Protein AF-A0A845G007-F1 (afdb_monomer)

Nearest PDB structures (foldseek):
  7ym9-assembly2_B  TM=6.775E-01  e=9.972E-05  Cryptosporangium aurantiacum
  7yme-assembly1_A  TM=6.218E-01  e=3.821E-05  Cryptosporangium aurantiacum
  8w2d-assembly2_B  TM=5.705E-01  e=1.928E-04  Paraburkholderia acidicola
  8w2d-assembly1_A  TM=5.328E-01  e=4.204E-04  Paraburkholderia acidicola
  6ba9-assembly1_A  TM=5.096E-01  e=1.178E-01  Escherichia coli

Organism: NCBI:txid2692166

InterPro domains:
  IPR029058 Alpha/Beta hydrolase fold [G3DSA:3.40.50.1820] (181-320)
  IPR029058 Alpha/Beta hydrolase fold [SSF53474] (182-312)
  IPR053860 Protein of unknown function DUF6932 [PF22014] (7-143)

pLDDT: mean 77.07, std 15.34, range [34.16, 98.0]

Structure (mmCIF, N/CA/C/O backbone):
data_AF-A0A845G007-F1
#
_entry.id   AF-A0A845G007-F1
#
loop_
_atom_site.group_PDB
_atom_site.id
_atom_site.type_symbol
_atom_site.label_atom_id
_atom_site.label_alt_id
_atom_site.label_comp_id
_atom_site.label_asym_id
_atom_site.label_entity_id
_atom_site.label_seq_id
_atom_site.pdbx_PDB_ins_code
_atom_site.Cartn_x
_atom_site.Cartn_y
_atom_site.Cartn_z
_atom_site.occupancy
_atom_site.B_iso_or_equiv
_atom_site.auth_seq_id
_atom_site.auth_comp_id
_atom_site.auth_asym_id
_atom_site.auth_atom_id
_atom_site.pdbx_PDB_model_num
ATOM 1 N N . MET A 1 1 ? -19.652 12.304 41.813 1.00 36.53 1 MET A N 1
ATOM 2 C CA . MET A 1 1 ? -19.312 12.983 40.546 1.00 36.53 1 MET A CA 1
ATOM 3 C C . MET A 1 1 ? -20.494 12.757 39.616 1.00 36.53 1 MET A C 1
ATOM 5 O O . MET A 1 1 ? -20.914 11.614 39.509 1.00 36.53 1 MET A O 1
ATOM 9 N N . VAL A 1 2 ? -21.131 13.803 39.085 1.00 34.16 2 VAL A N 1
ATOM 10 C CA . VAL A 1 2 ? -22.302 13.630 38.204 1.00 34.16 2 VAL A CA 1
ATOM 11 C C . VAL A 1 2 ? -21.790 13.061 36.883 1.00 34.16 2 VAL A C 1
ATOM 13 O O . VAL A 1 2 ? -20.979 13.711 36.229 1.00 34.16 2 VAL A O 1
ATOM 16 N N . LEU A 1 3 ? -22.192 11.836 36.539 1.00 43.47 3 LEU A N 1
ATOM 17 C CA . LEU A 1 3 ? -21.831 11.209 35.266 1.00 43.47 3 LEU A CA 1
ATOM 18 C C . LEU A 1 3 ? -22.334 12.104 34.117 1.00 43.47 3 LEU A C 1
ATOM 20 O O . LEU A 1 3 ? -23.475 12.577 34.200 1.00 43.47 3 LEU A O 1
ATOM 24 N N . PRO A 1 4 ? -21.531 12.378 33.071 1.00 56.34 4 PRO A N 1
ATOM 25 C CA . PRO A 1 4 ? -22.028 13.080 31.895 1.00 56.34 4 PRO A CA 1
ATOM 26 C C . PRO A 1 4 ? -23.221 12.302 31.335 1.00 56.34 4 PRO A C 1
ATOM 28 O O . PRO A 1 4 ? -23.116 11.124 30.997 1.00 56.34 4 PRO A O 1
ATOM 31 N N . LYS A 1 5 ? -24.390 12.945 31.307 1.00 67.06 5 LYS A N 1
ATOM 32 C CA . LYS A 1 5 ? -25.620 12.310 30.843 1.00 67.06 5 LYS A CA 1
ATOM 33 C C . LYS A 1 5 ? -25.570 12.275 29.319 1.00 67.06 5 LYS A C 1
ATOM 35 O O . LYS A 1 5 ? -25.653 13.318 28.678 1.00 67.06 5 LYS A O 1
ATOM 40 N N . LEU A 1 6 ? -25.393 11.088 28.744 1.00 82.75 6 LEU A N 1
ATOM 41 C CA . LEU A 1 6 ? -25.517 10.904 27.301 1.00 82.75 6 LEU A CA 1
ATOM 42 C C . LEU A 1 6 ? -26.953 11.245 26.881 1.00 82.75 6 LEU A C 1
ATOM 44 O O . LEU A 1 6 ? -27.917 10.881 27.558 1.00 82.75 6 LEU A O 1
ATOM 48 N N . HIS A 1 7 ? -27.089 11.980 25.782 1.00 85.25 7 HIS A N 1
ATOM 49 C CA . HIS A 1 7 ? -28.378 12.448 25.285 1.00 85.25 7 HIS A CA 1
ATOM 50 C C . HIS A 1 7 ? -28.729 11.718 23.992 1.00 85.25 7 HIS A C 1
ATOM 52 O O . HIS A 1 7 ? -28.009 11.840 23.003 1.00 85.25 7 HIS A O 1
ATOM 58 N N . PHE A 1 8 ? -29.850 11.000 23.993 1.00 85.81 8 PHE A N 1
ATOM 59 C CA . PHE A 1 8 ? -30.365 10.297 22.822 1.00 85.81 8 PHE A CA 1
ATOM 60 C C . PHE A 1 8 ? -31.540 11.066 22.208 1.00 85.81 8 PHE A C 1
ATOM 62 O O . PHE A 1 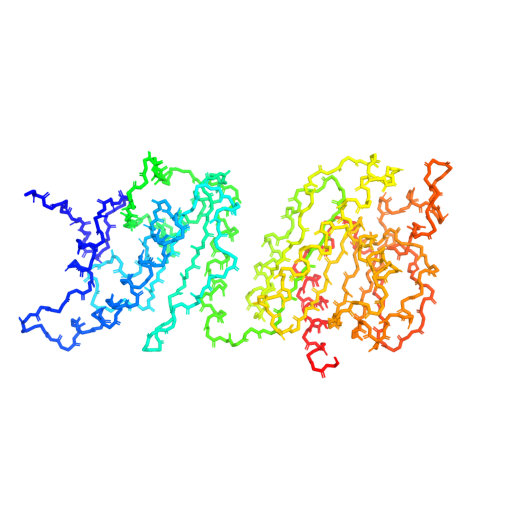8 ? -32.312 11.714 22.920 1.00 85.81 8 PHE A O 1
ATOM 69 N N . ASP A 1 9 ? -31.636 11.046 20.879 1.00 84.75 9 ASP A N 1
ATOM 70 C CA . ASP A 1 9 ? -32.775 11.583 20.138 1.00 84.75 9 ASP A CA 1
ATOM 71 C C . ASP A 1 9 ? -34.001 10.655 20.240 1.00 84.75 9 ASP A C 1
ATOM 73 O O . ASP A 1 9 ? -33.931 9.558 20.792 1.00 84.75 9 ASP A O 1
ATOM 77 N N . SER A 1 10 ? -35.149 11.086 19.709 1.00 82.75 10 SER A N 1
ATOM 78 C CA . SER A 1 10 ? -36.390 10.293 19.733 1.00 82.75 10 SER A CA 1
ATOM 79 C C . SER A 1 10 ? -36.296 8.959 18.983 1.00 82.75 10 SER A C 1
ATOM 81 O O . SER A 1 10 ? -37.130 8.085 19.196 1.00 82.75 10 SER A O 1
ATOM 83 N N . ASP A 1 11 ? -35.304 8.814 18.101 1.00 81.00 11 ASP A N 1
ATOM 84 C CA . ASP A 1 11 ? -35.023 7.600 17.332 1.00 81.00 11 ASP A CA 1
ATOM 85 C C . ASP A 1 11 ? -33.925 6.750 17.998 1.00 81.00 11 ASP A C 1
ATOM 87 O O . ASP A 1 11 ? -33.409 5.799 17.391 1.00 81.00 11 ASP A O 1
ATOM 91 N N . GLY A 1 12 ? -33.519 7.125 19.212 1.00 82.56 12 GLY A N 1
ATOM 92 C CA . GLY A 1 12 ? -32.565 6.391 20.014 1.00 82.56 12 GLY A CA 1
ATOM 93 C C . GLY A 1 12 ? -31.097 6.598 19.664 1.00 82.56 12 GLY A C 1
ATOM 94 O O . GLY A 1 12 ? -30.223 5.853 20.109 1.00 82.56 12 GLY A O 1
ATOM 95 N N . ASN A 1 13 ? -30.779 7.566 18.807 1.00 86.12 13 ASN A N 1
ATOM 96 C CA . ASN A 1 13 ? -29.403 7.826 18.392 1.00 86.12 13 ASN A CA 1
ATOM 97 C C . ASN A 1 13 ? -28.753 8.855 19.309 1.00 86.12 13 ASN A C 1
ATOM 99 O O . ASN A 1 13 ? -29.386 9.830 19.705 1.00 86.12 13 ASN A O 1
ATOM 103 N N . LEU A 1 14 ? -27.464 8.676 19.590 1.00 88.75 14 LEU A N 1
ATOM 104 C CA . LEU A 1 14 ? -26.698 9.648 20.358 1.00 88.75 14 LEU A CA 1
ATOM 105 C C . LEU A 1 14 ? -26.674 11.002 19.636 1.00 88.75 14 LEU A C 1
ATOM 107 O O . LEU A 1 14 ? -26.476 11.065 18.415 1.00 88.75 14 LEU A O 1
ATOM 111 N N . SER A 1 15 ? -26.886 12.078 20.392 1.00 87.75 15 SER A N 1
ATOM 112 C CA . SER A 1 15 ? -26.919 13.439 19.864 1.00 87.75 15 SER A CA 1
ATOM 113 C C . SER A 1 15 ? -25.597 13.802 19.168 1.00 87.75 15 SER A C 1
ATOM 115 O O . SER A 1 15 ? -24.535 13.377 19.629 1.00 87.75 15 SER A O 1
ATOM 117 N N . PRO A 1 16 ? -25.623 14.565 18.056 1.00 87.50 16 PRO A N 1
ATOM 118 C CA . PRO A 1 16 ? -24.418 14.883 17.292 1.00 87.50 16 PRO A CA 1
ATOM 119 C C . PRO A 1 16 ? -23.311 15.514 18.141 1.00 87.50 16 PRO A C 1
ATOM 121 O O . PRO A 1 16 ? -23.572 16.405 18.948 1.00 87.50 16 PRO A O 1
ATOM 124 N N . GLY A 1 17 ? -22.072 15.081 17.908 1.00 83.50 17 GLY A N 1
ATOM 125 C CA . GLY A 1 17 ? -20.892 15.543 18.636 1.00 83.50 17 GLY A CA 1
ATOM 126 C C . GLY A 1 17 ? -20.065 14.394 19.208 1.00 83.50 17 GLY A C 1
ATOM 127 O O . GLY A 1 17 ? -20.433 13.224 19.101 1.00 83.50 17 GLY A O 1
ATOM 128 N N . THR A 1 18 ? -18.933 14.749 19.805 1.00 86.00 18 THR A N 1
ATOM 129 C CA . THR A 1 18 ? -18.037 13.808 20.480 1.00 86.00 18 THR A CA 1
ATOM 130 C C . THR A 1 18 ? -18.326 13.843 21.975 1.00 86.00 18 THR A C 1
ATOM 132 O O . THR A 1 18 ? -18.193 14.891 22.607 1.00 86.00 18 THR A O 1
ATOM 135 N N . HIS A 1 19 ? -18.739 12.707 22.534 1.00 87.56 19 HIS A N 1
ATOM 136 C CA . HIS A 1 19 ? -19.077 12.561 23.950 1.00 87.56 19 HIS A CA 1
ATOM 137 C C . HIS A 1 19 ? -17.933 11.863 24.676 1.00 87.56 19 HIS A C 1
ATOM 139 O O . HIS A 1 19 ? -17.724 10.665 24.499 1.00 87.56 19 HIS A O 1
ATOM 145 N N . GLU A 1 20 ? -17.178 12.614 25.472 1.00 88.06 20 GLU A N 1
ATOM 146 C CA . GLU A 1 20 ? -16.039 12.082 26.222 1.00 88.06 20 GLU A CA 1
ATOM 147 C C . GLU A 1 20 ? -16.508 11.395 27.515 1.00 88.06 20 GLU A C 1
ATOM 149 O O . GLU A 1 20 ? -17.119 12.039 28.372 1.00 88.06 20 GLU A O 1
ATOM 154 N N . ILE A 1 21 ? -16.219 10.098 27.668 1.00 87.12 21 ILE A N 1
ATOM 155 C CA . ILE A 1 21 ? -16.551 9.305 28.864 1.00 87.12 21 ILE A CA 1
ATOM 156 C C . ILE A 1 21 ? -15.400 8.369 29.263 1.00 87.12 21 ILE A C 1
ATOM 158 O O . ILE A 1 21 ? -14.491 8.120 28.476 1.00 87.12 21 ILE A O 1
ATOM 162 N N . THR A 1 22 ? -15.429 7.834 30.489 1.00 87.12 22 THR A N 1
ATOM 163 C CA . THR A 1 22 ? -14.447 6.831 30.940 1.00 87.12 22 THR A CA 1
ATOM 164 C C . THR A 1 22 ? -14.783 5.433 30.416 1.00 87.12 22 THR A C 1
ATOM 166 O O . THR A 1 22 ? -15.917 5.163 30.011 1.00 87.12 22 THR A O 1
ATOM 169 N N . LYS A 1 23 ? -13.804 4.519 30.464 1.00 87.31 23 LYS A N 1
ATOM 170 C CA . LYS A 1 23 ? -14.004 3.095 30.152 1.00 87.31 23 LYS A CA 1
ATOM 171 C C . LYS A 1 23 ? -15.115 2.491 31.015 1.00 87.31 23 LYS A C 1
ATOM 173 O O . LYS A 1 23 ? -15.985 1.801 30.496 1.00 87.31 23 LYS A O 1
ATOM 178 N N . GLU A 1 24 ? -15.100 2.770 32.315 1.00 87.00 24 GLU A N 1
ATOM 179 C CA . GLU A 1 24 ? -16.066 2.244 33.285 1.00 87.00 24 GLU A CA 1
ATOM 180 C C . GLU A 1 24 ? -17.475 2.715 32.931 1.00 87.00 24 GLU A C 1
ATOM 182 O O . GLU A 1 24 ? -18.378 1.895 32.792 1.00 87.00 24 GLU A O 1
ATOM 187 N N . LEU A 1 25 ? -17.635 4.014 32.655 1.00 85.56 25 LEU A N 1
ATOM 188 C CA . LEU A 1 25 ? -18.925 4.576 32.266 1.00 85.56 25 LEU A CA 1
ATOM 189 C C . LEU A 1 25 ? -19.410 4.020 30.922 1.00 85.56 25 LEU A C 1
ATOM 191 O O . LEU A 1 25 ? -20.607 3.791 30.752 1.00 85.56 25 LEU A O 1
ATOM 195 N N . PHE A 1 26 ? -18.509 3.772 29.966 1.00 87.88 26 PHE A N 1
ATOM 196 C CA . PHE A 1 26 ? -18.874 3.117 28.709 1.00 87.88 26 PHE A CA 1
ATOM 197 C C . PHE A 1 26 ? -19.436 1.715 28.958 1.00 87.88 26 PHE A C 1
ATOM 199 O O . PHE A 1 26 ? -20.505 1.383 28.446 1.00 87.88 26 PHE A O 1
ATOM 206 N N . LEU A 1 27 ? -18.736 0.899 29.752 1.00 86.50 27 LEU A N 1
ATOM 207 C CA . LEU A 1 27 ? -19.154 -0.469 30.056 1.00 86.50 27 LEU A CA 1
ATOM 208 C C . LEU A 1 27 ? -20.477 -0.495 30.832 1.00 86.50 27 LEU A C 1
ATOM 210 O O . LEU A 1 27 ? -21.354 -1.286 30.494 1.00 86.50 27 LEU A O 1
ATOM 214 N N . GLU A 1 28 ? -20.652 0.400 31.805 1.00 83.12 28 GLU A N 1
ATOM 215 C CA . GLU A 1 28 ? -21.901 0.556 32.562 1.00 83.12 28 GLU A CA 1
ATOM 216 C C . GLU A 1 28 ? -23.068 1.014 31.677 1.00 83.12 28 GLU A C 1
ATOM 218 O O . GLU A 1 28 ? -24.190 0.546 31.841 1.00 83.12 28 GLU A O 1
ATOM 223 N N . THR A 1 29 ? -22.822 1.902 30.711 1.00 83.19 29 THR A N 1
ATOM 224 C CA . THR A 1 29 ? -23.889 2.446 29.856 1.00 83.19 29 THR A CA 1
ATOM 225 C C . THR A 1 29 ? -24.275 1.481 28.735 1.00 83.19 29 THR A C 1
ATOM 227 O O . THR A 1 29 ? -25.456 1.298 28.446 1.00 83.19 29 THR A O 1
ATOM 230 N N . PHE A 1 30 ? -23.292 0.885 28.056 1.00 83.38 30 PHE A N 1
ATOM 231 C CA . PHE A 1 30 ? -23.528 0.157 26.809 1.00 83.38 30 PHE A CA 1
ATOM 232 C C . PHE A 1 30 ? -23.423 -1.359 26.946 1.00 83.38 30 PHE A C 1
ATOM 234 O O . PHE A 1 30 ? -24.003 -2.052 26.118 1.00 83.38 30 PHE A O 1
ATOM 241 N N . CYS A 1 31 ? -22.731 -1.881 27.961 1.00 79.56 31 CYS A N 1
ATOM 242 C CA . CYS A 1 31 ? -22.449 -3.314 28.100 1.00 79.56 31 CYS A CA 1
ATOM 243 C C . CYS A 1 31 ? -23.050 -3.947 29.368 1.00 79.56 31 CYS A C 1
ATOM 245 O O . CYS A 1 31 ? -22.851 -5.139 29.592 1.00 79.56 31 CYS A O 1
ATOM 247 N N . PHE A 1 32 ? -23.768 -3.187 30.198 1.00 71.50 32 PHE A N 1
ATOM 248 C CA . PHE A 1 32 ? -24.331 -3.687 31.452 1.00 71.50 32 PHE A CA 1
ATOM 249 C C . PHE A 1 32 ? -25.559 -4.587 31.237 1.00 71.50 32 PHE A C 1
ATOM 251 O O . PHE A 1 32 ? -26.348 -4.391 30.311 1.00 71.50 32 PHE A O 1
ATOM 258 N N . LEU A 1 33 ? -25.728 -5.570 32.124 1.00 59.19 33 LEU A N 1
ATOM 259 C CA . LEU A 1 33 ? -26.885 -6.464 32.182 1.00 59.19 33 LEU A CA 1
ATOM 260 C C . LEU A 1 33 ? -27.777 -6.003 33.345 1.00 59.19 33 LEU A C 1
ATOM 262 O O . LEU A 1 33 ? -27.436 -6.215 34.504 1.00 59.19 33 LEU A O 1
ATOM 266 N N . GLU A 1 34 ? -28.902 -5.345 33.057 1.00 55.38 34 GLU A N 1
ATOM 267 C CA . GLU A 1 34 ? -29.873 -4.994 34.104 1.00 55.38 34 GLU A CA 1
ATOM 268 C C . GLU A 1 34 ? -30.500 -6.257 34.721 1.00 55.38 34 GLU A C 1
ATOM 270 O O . GLU A 1 34 ? -30.963 -7.152 34.004 1.00 55.38 34 GLU A O 1
ATOM 275 N N . GLU A 1 35 ? -30.568 -6.318 36.056 1.00 44.28 35 GLU A N 1
ATOM 276 C CA . GLU A 1 35 ? -31.339 -7.342 36.766 1.00 44.28 35 GLU A CA 1
ATOM 277 C C . GLU A 1 35 ? -32.825 -7.233 36.387 1.00 44.28 35 GLU A C 1
ATOM 279 O O . GLU A 1 35 ? -33.472 -6.212 36.609 1.00 44.28 35 GLU A O 1
ATOM 284 N N . GLY A 1 36 ? -33.373 -8.302 35.801 1.00 48.09 36 GLY A N 1
ATOM 285 C CA . GLY A 1 36 ? -34.765 -8.356 35.339 1.00 48.09 36 GLY A CA 1
ATOM 286 C C . GLY A 1 36 ? -34.992 -7.886 33.899 1.00 48.09 36 GLY A C 1
ATOM 287 O O . GLY A 1 36 ? -36.130 -7.914 33.429 1.00 48.09 36 GLY A O 1
ATOM 288 N N . ALA A 1 37 ? -33.943 -7.499 33.171 1.00 43.25 37 ALA A N 1
ATOM 289 C CA . ALA A 1 37 ? -34.081 -7.147 31.766 1.00 43.25 37 ALA A CA 1
ATOM 290 C C . ALA A 1 37 ? -34.271 -8.394 30.882 1.00 43.25 37 ALA A C 1
ATOM 292 O O . ALA A 1 37 ? -33.614 -9.423 31.051 1.00 43.25 37 ALA A O 1
ATOM 293 N N . ASN A 1 38 ? -35.211 -8.290 29.935 1.00 37.53 38 ASN A N 1
ATOM 294 C CA . ASN A 1 38 ? -35.539 -9.328 28.953 1.00 37.53 38 ASN A CA 1
ATOM 295 C C . ASN A 1 38 ? -34.284 -9.818 28.206 1.00 37.53 38 ASN A C 1
ATOM 297 O O . ASN A 1 38 ? -33.303 -9.087 28.115 1.00 37.53 38 ASN A O 1
ATOM 301 N N . ILE A 1 39 ? -34.373 -11.002 27.578 1.00 43.31 39 ILE A N 1
ATOM 302 C CA . ILE A 1 39 ? -33.351 -11.722 26.767 1.00 43.31 39 ILE A CA 1
ATOM 303 C C . ILE A 1 39 ? -32.473 -10.807 25.863 1.00 43.31 39 ILE A C 1
ATOM 305 O O . ILE A 1 39 ? -31.366 -11.168 25.475 1.00 43.31 39 ILE A O 1
ATOM 309 N N . PHE A 1 40 ? -32.949 -9.601 25.557 1.00 42.25 40 PHE A N 1
ATOM 310 C CA . PHE A 1 40 ? -32.333 -8.553 24.749 1.00 42.25 40 PHE A CA 1
ATOM 311 C C . PHE A 1 40 ? -31.205 -7.743 25.432 1.00 42.25 40 PHE A C 1
ATOM 313 O O . PHE A 1 40 ? -30.290 -7.325 24.727 1.00 42.25 40 PHE A O 1
ATOM 320 N N . SER A 1 41 ? -31.184 -7.564 26.765 1.00 46.06 41 SER A N 1
ATOM 321 C CA . SER A 1 41 ? -30.060 -6.891 27.467 1.00 46.06 41 SER A CA 1
ATOM 322 C C . SER A 1 41 ? -28.762 -7.707 27.425 1.00 46.06 41 SER A C 1
ATOM 324 O O . SER A 1 41 ? -27.662 -7.154 27.416 1.00 46.06 41 SER A O 1
ATOM 326 N N . GLY A 1 42 ? -28.875 -9.031 27.282 1.00 56.19 42 GLY A N 1
ATOM 327 C CA . GLY A 1 42 ? -27.731 -9.927 27.114 1.00 56.19 42 GLY A CA 1
ATOM 328 C C . GLY A 1 42 ? -26.959 -9.717 25.803 1.00 56.19 42 GLY A C 1
ATOM 329 O O . GLY A 1 42 ? -25.783 -10.073 25.726 1.00 56.19 42 GLY A O 1
ATOM 330 N N . VAL A 1 43 ? -27.573 -9.104 24.778 1.00 65.06 43 VAL A N 1
ATOM 331 C CA . VAL A 1 43 ? -26.955 -8.964 23.445 1.00 65.06 43 VAL A CA 1
ATOM 332 C C . VAL A 1 43 ? -25.744 -8.036 23.470 1.00 65.06 43 VAL A C 1
ATOM 334 O O . VAL A 1 43 ? -24.792 -8.284 22.734 1.00 65.06 43 VAL A O 1
ATOM 337 N N . ARG A 1 44 ? -25.745 -6.987 24.303 1.00 74.88 44 ARG A N 1
ATOM 338 C CA . ARG A 1 44 ? -24.590 -6.081 24.433 1.00 74.88 44 ARG A CA 1
ATOM 339 C C . ARG A 1 44 ? -23.581 -6.556 25.468 1.00 74.88 44 ARG A C 1
ATOM 341 O O . ARG A 1 44 ? -22.384 -6.402 25.248 1.00 74.88 44 ARG A O 1
ATOM 348 N N . HIS A 1 45 ? -24.038 -7.205 26.538 1.00 77.75 45 HIS A N 1
ATOM 349 C CA . HIS A 1 45 ? -23.147 -7.752 27.562 1.00 77.75 45 HIS A CA 1
ATOM 350 C C . HIS A 1 45 ? -22.115 -8.733 26.993 1.00 77.75 45 HIS A C 1
ATOM 352 O O . HIS A 1 45 ? -20.973 -8.744 27.441 1.00 77.75 45 HIS A O 1
ATOM 358 N N . ARG A 1 46 ? -22.448 -9.523 25.962 1.00 74.81 46 ARG A N 1
ATOM 359 C CA . ARG A 1 46 ? -21.453 -10.410 25.316 1.00 74.81 46 ARG A CA 1
ATOM 360 C C . ARG A 1 46 ? -20.214 -9.664 24.784 1.00 74.81 46 ARG A C 1
ATOM 362 O O . ARG A 1 46 ? -19.152 -10.258 24.658 1.00 74.81 46 ARG A O 1
ATOM 369 N N . PHE A 1 47 ? -20.333 -8.363 24.498 1.00 77.06 47 PHE A N 1
ATOM 370 C CA . PHE A 1 47 ? -19.228 -7.514 24.048 1.00 77.06 47 PHE A CA 1
ATOM 371 C C . PHE A 1 47 ? -18.422 -6.909 25.207 1.00 77.06 47 PHE A C 1
ATOM 373 O O . PHE A 1 47 ? -17.384 -6.304 24.956 1.00 77.06 47 PHE A O 1
ATOM 380 N N . GLN A 1 48 ? -18.864 -7.048 26.463 1.00 81.94 48 GLN A N 1
ATOM 381 C CA . GLN A 1 48 ? -18.217 -6.430 27.625 1.00 81.94 48 GLN A CA 1
ATOM 382 C C . GLN A 1 48 ? -16.748 -6.847 27.744 1.00 81.94 48 GLN A C 1
ATOM 384 O O . GLN A 1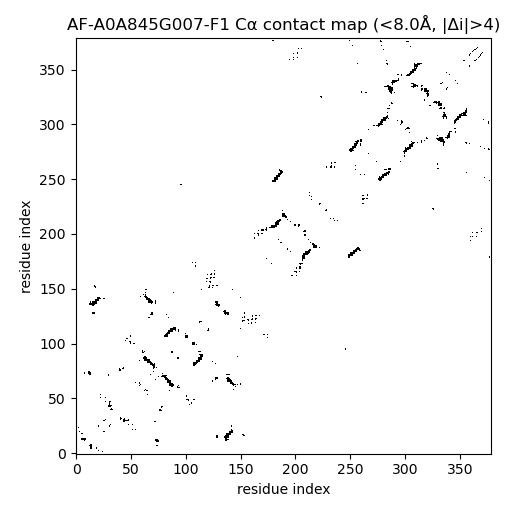 48 ? -15.876 -5.990 27.892 1.00 81.94 48 GLN A O 1
ATOM 389 N N . GLN A 1 49 ? -16.472 -8.150 27.637 1.00 78.38 49 GLN A N 1
ATOM 390 C CA . GLN A 1 49 ? -15.113 -8.680 27.720 1.00 78.38 49 GLN A CA 1
ATOM 391 C C . GLN A 1 49 ? -14.271 -8.226 26.522 1.00 78.38 49 GLN A C 1
ATOM 393 O O . GLN A 1 49 ? -13.210 -7.643 26.719 1.00 78.38 49 GLN A O 1
ATOM 398 N N . ALA A 1 50 ? -14.791 -8.385 25.299 1.00 77.50 50 ALA A N 1
ATOM 399 C CA . ALA A 1 50 ? -14.115 -7.962 24.071 1.00 77.50 50 ALA A CA 1
ATOM 400 C C . ALA A 1 50 ? -13.735 -6.471 24.096 1.00 77.50 50 ALA A C 1
ATOM 402 O O . ALA A 1 50 ? -12.618 -6.094 23.749 1.00 77.50 50 ALA A O 1
ATOM 403 N N . PHE A 1 51 ? -14.653 -5.614 24.550 1.00 82.38 51 PHE A N 1
ATOM 404 C CA . PHE A 1 51 ? -14.416 -4.179 24.664 1.00 82.38 51 PHE A CA 1
ATOM 405 C C . PHE A 1 51 ? -13.430 -3.845 25.787 1.00 82.38 51 PHE A C 1
ATOM 407 O O . PHE A 1 51 ? -12.556 -2.998 25.613 1.00 82.38 51 PHE A O 1
ATOM 414 N N . SER A 1 52 ? -13.527 -4.522 26.936 1.00 84.12 52 SER A N 1
ATOM 415 C CA . SER A 1 52 ? -12.571 -4.346 28.032 1.00 84.12 52 SER A CA 1
ATOM 416 C C . SER A 1 52 ? -11.152 -4.723 27.606 1.00 84.12 52 SER A C 1
ATOM 418 O O . SER A 1 52 ? -10.220 -3.962 27.872 1.00 84.12 52 SER A O 1
ATOM 420 N N . ASP A 1 53 ? -10.998 -5.848 26.905 1.00 80.56 53 ASP A N 1
ATOM 421 C CA . ASP A 1 53 ? -9.717 -6.320 26.381 1.00 80.56 53 ASP A CA 1
ATOM 422 C C . ASP A 1 53 ? -9.164 -5.374 25.318 1.00 80.56 53 ASP A C 1
ATOM 424 O O . ASP A 1 53 ? -7.972 -5.077 25.333 1.00 80.56 53 ASP A O 1
ATOM 428 N N . MET A 1 54 ? -10.027 -4.799 24.477 1.00 83.31 54 MET A N 1
ATOM 429 C CA . MET A 1 54 ? -9.649 -3.752 23.528 1.00 83.31 54 MET A CA 1
ATOM 430 C C . MET A 1 54 ? -9.122 -2.495 24.209 1.00 83.31 54 MET A C 1
ATOM 432 O O . MET A 1 54 ? -8.069 -1.992 23.824 1.00 83.31 54 MET A O 1
ATOM 436 N N . CYS A 1 55 ? -9.824 -1.985 25.223 1.00 84.44 55 CYS A N 1
ATOM 437 C CA . CYS A 1 55 ? -9.344 -0.838 25.986 1.00 84.44 55 CYS A CA 1
ATOM 438 C C . CYS A 1 55 ? -8.009 -1.149 26.670 1.00 84.44 55 CYS A C 1
ATOM 440 O O . CYS A 1 55 ? -7.111 -0.318 26.634 1.00 84.44 55 CYS A O 1
ATOM 442 N N . ASN A 1 56 ? -7.857 -2.347 27.244 1.00 83.81 56 ASN A N 1
ATOM 443 C CA . ASN A 1 56 ? -6.606 -2.771 27.874 1.00 83.81 56 ASN A CA 1
ATOM 444 C C . ASN A 1 56 ? -5.466 -2.895 26.854 1.00 83.81 56 ASN A C 1
ATOM 446 O O . ASN A 1 56 ? -4.332 -2.538 27.153 1.00 83.81 56 ASN A O 1
ATOM 450 N N . TRP A 1 57 ? -5.750 -3.419 25.660 1.00 83.56 57 TRP A N 1
ATOM 451 C CA . TRP A 1 57 ? -4.783 -3.506 24.570 1.00 83.56 57 TRP A CA 1
ATOM 452 C C . TRP A 1 57 ? -4.355 -2.114 24.109 1.00 83.56 57 TRP A C 1
ATOM 454 O O . TRP A 1 57 ? -3.160 -1.860 24.003 1.00 83.56 57 TRP A O 1
ATOM 464 N N . ALA A 1 58 ? -5.305 -1.209 23.879 1.00 82.00 58 ALA A N 1
ATOM 465 C CA . ALA A 1 58 ? -5.024 0.155 23.447 1.00 82.00 58 ALA A CA 1
ATOM 466 C C . ALA A 1 58 ? -4.178 0.908 24.488 1.00 82.00 58 ALA A C 1
ATOM 468 O O . ALA A 1 58 ? -3.164 1.498 24.128 1.00 82.00 58 ALA A O 1
ATOM 469 N N . ASP A 1 59 ? -4.533 0.803 25.770 1.00 84.62 59 ASP A N 1
ATOM 470 C CA . ASP A 1 59 ? -3.790 1.409 26.880 1.00 84.62 59 ASP A CA 1
ATOM 471 C C . ASP A 1 59 ? -2.353 0.863 26.985 1.00 84.62 59 ASP A C 1
ATOM 473 O O . ASP A 1 59 ? -1.392 1.626 27.009 1.00 84.62 59 ASP A O 1
ATOM 477 N N . ARG A 1 60 ? -2.169 -0.466 26.910 1.00 82.56 60 ARG A N 1
ATOM 478 C CA . ARG A 1 60 ? -0.835 -1.110 26.903 1.00 82.56 60 ARG A CA 1
ATOM 479 C C . ARG A 1 60 ? 0.054 -0.701 25.731 1.00 82.56 60 ARG A C 1
ATOM 481 O O . ARG A 1 60 ? 1.259 -0.926 25.791 1.00 82.56 60 ARG A O 1
ATOM 488 N N . ASN A 1 61 ? -0.544 -0.203 24.656 1.00 78.38 61 ASN A N 1
ATOM 489 C CA . ASN A 1 61 ? 0.155 0.204 23.447 1.00 78.38 61 ASN A CA 1
ATOM 490 C C . ASN A 1 61 ? 0.297 1.731 23.336 1.00 78.38 61 ASN A C 1
ATOM 492 O O . ASN A 1 61 ? 0.645 2.222 22.268 1.00 78.38 61 ASN A O 1
ATOM 496 N N . ASP A 1 62 ? 0.039 2.484 24.409 1.00 83.38 62 ASP A N 1
ATOM 497 C CA . ASP A 1 62 ? 0.141 3.948 24.431 1.00 83.38 62 ASP A CA 1
ATOM 498 C C . ASP A 1 62 ? -0.816 4.649 23.441 1.00 83.38 62 ASP A C 1
ATOM 500 O O . ASP A 1 62 ? -0.516 5.717 22.888 1.00 83.38 62 ASP A O 1
ATOM 504 N N . ALA A 1 63 ? -1.999 4.067 23.214 1.00 83.38 63 ALA A N 1
ATOM 505 C CA . ALA A 1 63 ? -3.063 4.742 22.483 1.00 83.38 63 ALA A CA 1
ATOM 506 C C . ALA A 1 63 ? -3.491 6.027 23.212 1.00 83.38 63 ALA A C 1
ATOM 508 O O . ALA A 1 63 ? -3.520 6.114 24.439 1.00 83.38 63 ALA A O 1
ATOM 509 N N . THR A 1 64 ? -3.876 7.047 22.452 1.00 85.06 64 THR A N 1
ATOM 510 C CA . THR A 1 64 ? -4.316 8.336 22.999 1.00 85.06 64 THR A CA 1
ATOM 511 C C . THR A 1 64 ? -5.803 8.326 23.339 1.00 85.06 64 THR A C 1
ATOM 513 O O . THR A 1 64 ? -6.220 8.892 24.350 1.00 85.06 64 THR A O 1
ATOM 516 N N . SER A 1 65 ? -6.623 7.679 22.507 1.00 87.81 65 SER A N 1
ATOM 517 C CA . SER A 1 65 ? -8.054 7.508 22.758 1.00 87.81 65 SER A CA 1
ATOM 518 C C . SER A 1 65 ? -8.678 6.414 21.895 1.00 87.81 65 SER A C 1
ATOM 520 O O . SER A 1 65 ? -8.112 5.988 20.890 1.00 87.81 65 SER A O 1
ATOM 522 N N . ILE A 1 66 ? -9.883 5.996 22.271 1.00 88.44 66 ILE A N 1
ATOM 523 C CA . ILE A 1 66 ? -10.775 5.174 21.453 1.00 88.44 66 ILE A CA 1
ATOM 524 C C . ILE A 1 66 ? -12.012 5.996 21.112 1.00 88.44 66 ILE A C 1
ATOM 526 O O . ILE A 1 66 ? -12.596 6.615 21.995 1.00 88.44 66 ILE A O 1
ATOM 530 N N . VAL A 1 67 ? -12.444 5.979 19.854 1.00 87.81 67 VAL A N 1
ATOM 531 C CA . VAL A 1 67 ? -13.734 6.514 19.413 1.00 87.81 67 VAL A CA 1
ATOM 532 C C . VAL A 1 67 ? -14.622 5.370 18.951 1.00 87.81 67 VAL A C 1
ATOM 534 O O . VAL A 1 67 ? -14.232 4.569 18.107 1.00 87.81 67 VAL A O 1
ATOM 537 N N . VAL A 1 68 ? -15.832 5.316 19.491 1.00 87.75 68 VAL A N 1
ATOM 538 C CA . VAL A 1 68 ? -16.846 4.316 19.171 1.00 87.75 68 VAL A CA 1
ATOM 539 C C . VAL A 1 68 ? -18.027 5.002 18.499 1.00 87.75 68 VAL A C 1
ATOM 541 O O . VAL A 1 68 ? -18.534 6.019 18.980 1.00 87.75 68 VAL A O 1
ATOM 544 N N . GLY A 1 69 ? -18.462 4.439 17.378 1.00 84.50 69 GLY A N 1
ATOM 545 C CA . GLY A 1 69 ? -19.588 4.926 16.591 1.00 84.50 69 GLY A CA 1
ATOM 546 C C . GLY A 1 69 ? -20.544 3.801 16.206 1.00 84.50 69 GLY A C 1
ATOM 547 O O . GLY A 1 69 ? -20.509 2.701 16.759 1.00 84.50 69 GLY A O 1
ATOM 548 N N . GLY A 1 70 ? -21.410 4.082 15.236 1.00 78.19 70 GLY A N 1
ATOM 549 C CA . GLY A 1 70 ? -22.320 3.079 14.687 1.00 78.19 70 GLY A CA 1
ATOM 550 C C . GLY A 1 70 ? -23.494 2.734 15.606 1.00 78.19 70 GLY A C 1
ATOM 551 O O . GLY A 1 70 ? -23.919 3.535 16.441 1.00 78.19 70 GLY A O 1
ATOM 552 N N . SER A 1 71 ? -24.076 1.546 15.411 1.00 77.31 71 SER A N 1
ATOM 553 C CA . SER A 1 71 ? -25.287 1.148 16.144 1.00 77.31 71 SER A CA 1
ATOM 554 C C . SER A 1 71 ? -25.031 0.851 17.626 1.00 77.31 71 SER A C 1
ATOM 556 O O . SER A 1 71 ? -25.966 0.920 18.424 1.00 77.31 71 SER A O 1
ATOM 558 N N . PHE A 1 72 ? -23.777 0.587 18.010 1.00 81.38 72 PHE A N 1
ATOM 559 C CA . PHE A 1 72 ? -23.396 0.231 19.378 1.00 81.38 72 PHE A CA 1
ATOM 560 C C . PHE A 1 72 ? -23.598 1.365 20.392 1.00 81.38 72 PHE A C 1
ATOM 562 O O . PHE A 1 72 ? -24.046 1.119 21.509 1.00 81.38 72 PHE A O 1
ATOM 569 N N . VAL A 1 73 ? -23.350 2.616 19.990 1.00 84.50 73 VAL A N 1
ATOM 570 C CA . VAL A 1 73 ? -23.500 3.813 20.844 1.00 84.50 73 VAL A CA 1
ATOM 571 C C . VAL A 1 73 ? -24.881 4.466 20.714 1.00 84.50 73 VAL A C 1
ATOM 573 O O . VAL A 1 73 ? -25.031 5.682 20.773 1.00 84.50 73 VAL A O 1
ATOM 576 N N . THR A 1 74 ? -25.916 3.652 20.514 1.00 82.56 74 THR A N 1
ATOM 577 C CA . THR A 1 74 ? -27.330 4.072 20.487 1.00 82.56 74 THR A CA 1
ATOM 578 C C . THR A 1 74 ? -28.075 3.461 21.678 1.00 82.56 74 THR A C 1
ATOM 580 O O . THR A 1 74 ? -27.532 2.583 22.347 1.00 82.56 74 THR A O 1
ATOM 583 N N . ASP A 1 75 ? -29.319 3.850 21.948 1.00 76.62 75 ASP A N 1
ATOM 584 C CA . ASP A 1 75 ? -30.181 3.158 22.927 1.00 76.62 75 ASP A CA 1
ATOM 585 C C . ASP A 1 75 ? -30.975 1.984 22.303 1.00 76.62 75 ASP A C 1
ATOM 587 O O . ASP A 1 75 ? -31.773 1.320 22.964 1.00 76.62 75 ASP A O 1
ATOM 591 N N . LYS A 1 76 ? -30.731 1.688 21.017 1.00 74.75 76 LYS A N 1
ATOM 592 C CA . LYS A 1 76 ? -31.497 0.696 20.255 1.00 74.75 76 LYS A CA 1
ATOM 593 C C . LYS A 1 76 ? -31.251 -0.730 20.754 1.00 74.75 76 LYS A C 1
ATOM 595 O O . LYS A 1 76 ? -30.105 -1.111 20.988 1.00 74.75 76 LYS A O 1
ATOM 600 N N . PRO A 1 77 ? -32.276 -1.594 20.786 1.00 61.38 77 PRO A N 1
ATOM 601 C CA . PRO A 1 77 ? -32.181 -2.904 21.433 1.00 61.38 77 PRO A CA 1
ATOM 602 C C . PRO A 1 77 ? -31.190 -3.888 20.782 1.00 61.38 77 PRO A C 1
ATOM 604 O O . PRO A 1 77 ? -30.702 -4.782 21.464 1.00 61.38 77 PRO A O 1
ATOM 607 N N . TYR A 1 78 ? -30.856 -3.730 19.493 1.00 65.94 78 TYR A N 1
ATOM 608 C CA . TYR A 1 78 ? -29.995 -4.671 18.758 1.00 65.94 78 TYR A CA 1
ATOM 609 C C . TYR A 1 78 ? -28.900 -3.944 17.965 1.00 65.94 78 TYR A C 1
ATOM 611 O O . TYR A 1 78 ? -29.129 -3.573 16.808 1.00 65.94 78 TYR A O 1
ATOM 619 N N . PRO A 1 79 ? -27.711 -3.715 18.550 1.00 64.88 79 PRO A N 1
ATOM 620 C CA . PRO A 1 79 ? -26.566 -3.287 17.766 1.00 64.88 79 PRO A CA 1
ATOM 621 C C . PRO A 1 79 ? -26.023 -4.471 16.958 1.00 64.88 79 PRO A C 1
ATOM 623 O O . PRO A 1 79 ? -25.806 -5.560 17.491 1.00 64.88 79 PRO A O 1
ATOM 626 N N . ASN A 1 80 ? -25.819 -4.256 15.661 1.00 55.16 80 ASN A N 1
ATOM 627 C CA . ASN A 1 80 ? -25.373 -5.295 14.724 1.00 55.16 80 ASN A CA 1
ATOM 628 C C . ASN A 1 80 ? -23.881 -5.178 14.376 1.00 55.16 80 ASN A C 1
ATOM 630 O O . ASN A 1 80 ? -23.343 -6.041 13.687 1.00 55.16 80 ASN A O 1
ATOM 634 N N . ASP A 1 81 ? -23.228 -4.109 14.824 1.00 63.06 81 ASP A N 1
ATOM 635 C CA . ASP A 1 81 ? -21.841 -3.771 14.542 1.00 63.06 81 ASP A CA 1
ATOM 636 C C . ASP A 1 81 ? -21.250 -2.932 15.681 1.00 63.06 81 ASP A C 1
ATOM 638 O O . ASP A 1 81 ? -21.941 -2.119 16.295 1.00 63.06 81 ASP A O 1
ATOM 642 N N . ILE A 1 82 ? -19.964 -3.146 15.964 1.00 70.06 82 ILE A N 1
ATOM 643 C CA . ILE A 1 82 ? -19.170 -2.280 16.833 1.00 70.06 82 ILE A CA 1
ATOM 644 C C . ILE A 1 82 ? -18.073 -1.654 15.978 1.00 70.06 82 ILE A C 1
ATOM 646 O O . ILE A 1 82 ? -17.166 -2.334 15.502 1.00 70.06 82 ILE A O 1
ATOM 650 N N . ASP A 1 83 ? -18.223 -0.358 15.722 1.00 78.31 83 ASP A N 1
ATOM 651 C CA . ASP A 1 83 ? -17.301 0.403 14.891 1.00 78.31 83 ASP A CA 1
ATOM 652 C C . ASP A 1 83 ? -16.366 1.186 15.792 1.00 78.31 83 ASP A C 1
ATOM 654 O O . ASP A 1 83 ? -16.805 2.082 16.522 1.00 78.31 83 ASP A O 1
ATOM 658 N N . VAL A 1 84 ? -15.082 0.843 15.741 1.00 82.81 84 VAL A N 1
ATOM 659 C CA . VAL A 1 84 ? -14.091 1.417 16.643 1.00 82.81 84 VAL A CA 1
ATOM 660 C C . VAL A 1 84 ? -12.963 2.057 15.853 1.00 82.81 84 VAL A C 1
ATOM 662 O O . VAL A 1 84 ? -12.425 1.465 14.921 1.00 82.81 84 VAL A O 1
ATOM 665 N N . ILE A 1 85 ? -12.582 3.265 16.256 1.00 83.75 85 ILE A N 1
ATOM 666 C CA . ILE A 1 85 ? -11.308 3.877 15.903 1.00 83.75 85 ILE A CA 1
ATOM 667 C C . ILE A 1 85 ? -10.436 3.933 17.156 1.00 83.75 85 ILE A C 1
ATOM 669 O O . ILE A 1 85 ? -10.868 4.457 18.177 1.00 83.75 85 ILE A O 1
ATOM 673 N N . VAL A 1 86 ? -9.198 3.458 17.077 1.00 84.81 86 VAL A N 1
ATOM 674 C CA . VAL A 1 86 ? -8.169 3.673 18.100 1.00 84.81 86 VAL A CA 1
ATOM 675 C C . VAL A 1 86 ? -7.167 4.690 17.566 1.00 84.81 86 VAL A C 1
ATOM 677 O O . VAL A 1 86 ? -6.661 4.545 16.452 1.00 84.81 86 VAL A O 1
ATOM 680 N N . PHE A 1 87 ? -6.898 5.727 18.349 1.00 82.44 87 PHE A N 1
ATOM 681 C CA . PHE A 1 87 ? -5.960 6.789 18.007 1.00 82.44 87 PHE A CA 1
ATOM 682 C C . PHE A 1 87 ? -4.614 6.576 18.684 1.00 82.44 87 PHE A C 1
ATOM 684 O O . PHE A 1 87 ? -4.547 6.215 19.857 1.00 82.44 87 PHE A O 1
ATOM 691 N N . PHE A 1 88 ? -3.552 6.860 17.939 1.00 81.56 88 PHE A N 1
ATOM 692 C CA . PHE A 1 88 ? -2.181 6.932 18.426 1.00 81.56 88 PHE A CA 1
ATOM 693 C C . PHE A 1 88 ? -1.595 8.302 18.105 1.00 81.56 88 PHE A C 1
ATOM 695 O O . PHE A 1 88 ? -1.935 8.922 17.093 1.00 81.56 88 PHE A O 1
ATOM 702 N N . LYS A 1 89 ? -0.668 8.767 18.941 1.00 78.12 89 LYS A N 1
ATOM 703 C CA . LYS A 1 89 ? -0.094 10.109 18.813 1.00 78.12 89 LYS A CA 1
ATOM 704 C C . LYS A 1 89 ? 0.625 10.314 17.477 1.00 78.12 89 LYS A C 1
ATOM 706 O O . LYS A 1 89 ? 0.422 11.340 16.836 1.00 78.12 89 LYS A O 1
ATOM 711 N N . GLN A 1 90 ? 1.461 9.358 17.067 1.00 72.88 90 GLN A N 1
ATOM 712 C CA . GLN A 1 90 ? 2.160 9.359 15.777 1.00 72.88 90 GLN A CA 1
ATOM 713 C C . GLN A 1 90 ? 2.026 8.013 15.067 1.00 72.88 90 GLN A C 1
ATOM 715 O O . GLN A 1 90 ? 1.847 6.977 15.705 1.00 72.88 90 GLN A O 1
ATOM 720 N N . ALA A 1 91 ? 2.184 8.009 13.743 1.00 66.50 91 ALA A N 1
ATOM 721 C CA . ALA A 1 91 ? 2.030 6.794 12.942 1.00 66.50 91 ALA A CA 1
ATOM 722 C C . ALA A 1 91 ? 3.023 5.687 13.339 1.00 66.50 91 ALA A C 1
ATOM 724 O O . ALA A 1 91 ? 2.717 4.50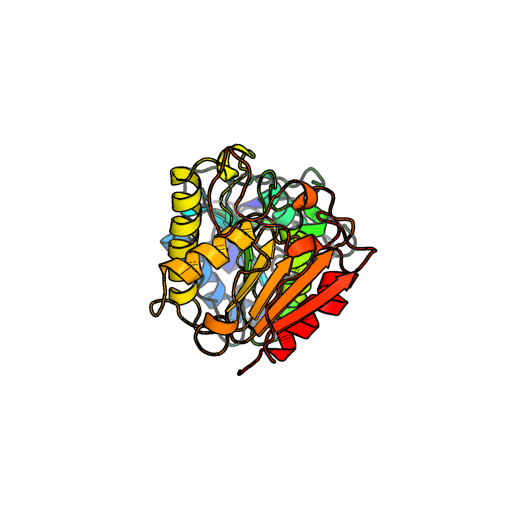5 13.229 1.00 66.50 91 ALA A O 1
ATOM 725 N N . LYS A 1 92 ? 4.202 6.068 13.848 1.00 68.69 92 LYS A N 1
ATOM 726 C CA . LYS A 1 92 ? 5.220 5.136 14.366 1.00 68.69 92 LYS A CA 1
ATOM 727 C C . LYS A 1 92 ? 4.831 4.459 15.688 1.00 68.69 92 LYS A C 1
ATOM 729 O O . LYS A 1 92 ? 5.444 3.452 16.027 1.00 68.69 92 LYS A O 1
ATOM 734 N N . ASP A 1 93 ? 3.882 5.043 16.423 1.00 70.00 93 ASP A N 1
ATOM 735 C CA . ASP A 1 93 ? 3.418 4.556 17.726 1.00 70.00 93 ASP A CA 1
ATOM 736 C C . ASP A 1 93 ? 2.311 3.494 17.544 1.00 70.00 93 ASP A C 1
ATOM 738 O O . ASP A 1 93 ? 1.959 2.796 18.487 1.00 70.00 93 ASP A O 1
ATOM 742 N N . ILE A 1 94 ? 1.779 3.334 16.322 1.00 69.00 94 ILE A N 1
ATOM 743 C CA . ILE A 1 94 ? 0.791 2.303 15.994 1.00 69.00 94 ILE A CA 1
ATOM 744 C C . ILE A 1 94 ? 1.440 0.909 16.112 1.00 69.00 94 ILE A C 1
ATOM 746 O O . ILE A 1 94 ? 2.445 0.641 15.439 1.00 69.00 94 ILE A O 1
ATOM 750 N N . PRO A 1 95 ? 0.862 -0.010 16.908 1.00 63.09 95 PRO A N 1
ATOM 751 C CA . PRO A 1 95 ? 1.376 -1.360 17.077 1.00 63.09 95 PRO A CA 1
ATOM 752 C C . PRO A 1 95 ? 1.426 -2.104 15.754 1.00 63.09 95 PRO A C 1
ATOM 754 O O . PRO A 1 95 ? 0.481 -2.095 14.966 1.00 63.09 95 PRO A O 1
ATOM 757 N N . ARG A 1 96 ? 2.535 -2.807 15.535 1.00 48.09 96 ARG A N 1
ATOM 758 C CA . ARG A 1 96 ? 2.757 -3.586 14.309 1.00 48.09 96 ARG A CA 1
ATOM 759 C C . ARG A 1 96 ? 1.822 -4.794 14.203 1.00 48.09 96 ARG A C 1
ATOM 761 O O . ARG A 1 96 ? 1.517 -5.210 13.092 1.00 48.09 96 ARG A O 1
ATOM 768 N N . ASN A 1 97 ? 1.343 -5.291 15.347 1.00 53.47 97 ASN A N 1
ATOM 769 C CA . ASN A 1 97 ? 0.387 -6.387 15.457 1.00 53.47 97 ASN A CA 1
ATOM 770 C C . ASN A 1 97 ? -0.900 -5.871 16.101 1.00 53.47 97 ASN A C 1
ATOM 772 O O . ASN A 1 97 ? -0.992 -5.735 17.322 1.00 53.47 97 ASN A O 1
ATOM 776 N N . ILE A 1 98 ? -1.898 -5.583 15.269 1.00 55.78 98 ILE A N 1
ATOM 777 C CA . ILE A 1 98 ? -3.274 -5.419 15.730 1.00 55.78 98 ILE A CA 1
ATOM 778 C C . ILE A 1 98 ? -3.822 -6.839 15.836 1.00 55.78 98 ILE A C 1
ATOM 780 O O . ILE A 1 98 ? -4.291 -7.404 14.848 1.00 55.78 98 ILE A O 1
ATOM 784 N N . GLU A 1 99 ? -3.670 -7.458 17.006 1.00 52.31 99 GLU A N 1
ATOM 785 C CA . GLU A 1 99 ? -4.368 -8.710 17.287 1.00 52.31 99 GLU A CA 1
ATOM 786 C C . GLU A 1 99 ? -5.866 -8.446 17.105 1.00 52.31 99 GLU A C 1
ATOM 788 O O . GLU A 1 99 ? -6.461 -7.614 17.791 1.00 52.31 99 GLU A O 1
ATOM 793 N N . LEU A 1 100 ? -6.464 -9.104 16.110 1.00 50.69 100 LEU A N 1
ATOM 794 C CA . LEU A 1 100 ? -7.905 -9.081 15.910 1.00 50.69 100 LEU A CA 1
ATOM 795 C C . LEU A 1 100 ? -8.545 -9.649 17.176 1.00 50.69 100 LEU A C 1
ATOM 797 O O . LEU A 1 100 ? -8.401 -10.833 17.472 1.00 50.69 100 LEU A O 1
ATOM 801 N N . LEU A 1 101 ? -9.242 -8.797 17.927 1.00 52.50 101 LEU A N 1
ATOM 802 C CA . LEU A 1 101 ? -10.029 -9.221 19.078 1.00 52.50 101 LEU A CA 1
ATOM 803 C C . LEU A 1 101 ? -11.258 -9.967 18.555 1.00 52.50 101 LEU A C 1
ATOM 805 O O . LEU A 1 101 ? -12.288 -9.369 18.241 1.00 52.50 101 LEU A O 1
ATOM 809 N N . GLU A 1 102 ? -11.105 -11.278 18.393 1.00 49.38 102 GLU A N 1
ATOM 810 C CA . GLU A 1 102 ? -12.193 -12.212 18.138 1.00 49.38 102 GLU A CA 1
ATOM 811 C C . GLU A 1 102 ? -12.549 -12.881 19.469 1.00 49.38 102 GLU A C 1
ATOM 813 O O . GLU A 1 102 ? -11.774 -13.663 20.019 1.00 49.38 102 GLU A O 1
ATOM 818 N N . TYR A 1 103 ? -13.713 -12.539 20.019 1.00 47.53 103 TYR A N 1
ATOM 819 C CA . TYR A 1 103 ? -14.205 -13.120 21.268 1.00 47.53 103 TYR A CA 1
ATOM 820 C C . TYR A 1 103 ? -15.668 -13.523 21.099 1.00 47.53 103 TYR A C 1
ATOM 822 O O . TYR A 1 103 ? -16.487 -12.719 20.665 1.00 47.53 103 TYR A O 1
ATOM 830 N N . ASP A 1 104 ? -15.994 -14.781 21.399 1.00 46.41 104 ASP A N 1
ATOM 831 C CA . ASP A 1 104 ? -17.353 -15.343 21.288 1.00 46.41 104 ASP A CA 1
ATOM 832 C C . ASP A 1 104 ? -18.010 -15.153 19.897 1.00 46.41 104 ASP A C 1
ATOM 834 O O . ASP A 1 104 ? -19.190 -14.830 19.757 1.00 46.41 104 ASP A O 1
ATOM 838 N N . GLY A 1 105 ? -17.212 -15.283 18.828 1.00 46.38 105 GLY A N 1
ATOM 839 C CA . GLY A 1 105 ? -17.666 -15.086 17.443 1.00 46.38 105 GLY A CA 1
ATOM 840 C C . GLY A 1 105 ? -17.952 -13.626 17.066 1.00 46.38 105 GLY A C 1
ATOM 841 O O . GLY A 1 105 ? -18.400 -13.352 15.951 1.00 46.38 105 GLY A O 1
ATOM 842 N N . VAL A 1 106 ? -17.679 -12.681 17.968 1.00 50.12 106 VAL A N 1
ATOM 843 C CA . VAL A 1 106 ? -17.732 -11.248 17.701 1.00 50.12 106 VAL A CA 1
ATOM 844 C C . VAL A 1 106 ? -16.367 -10.784 17.202 1.00 50.12 106 VAL A C 1
ATOM 846 O O . VAL A 1 106 ? -15.383 -10.820 17.938 1.00 50.12 106 VAL A O 1
ATOM 849 N N . ARG A 1 107 ? -16.323 -10.303 15.956 1.00 52.72 107 ARG A N 1
ATOM 850 C CA . ARG A 1 107 ? -15.182 -9.559 15.408 1.00 52.72 107 ARG A CA 1
ATOM 851 C C . ARG A 1 107 ? -15.433 -8.068 15.574 1.00 52.72 107 ARG A C 1
ATOM 853 O O . ARG A 1 107 ? -16.369 -7.538 14.975 1.00 52.72 107 ARG A O 1
ATOM 860 N N . CYS A 1 108 ? -14.597 -7.396 16.357 1.00 60.09 108 CYS A N 1
ATOM 861 C CA . CYS A 1 108 ? -14.580 -5.937 16.406 1.00 60.09 108 CYS A CA 1
ATOM 862 C C . CYS A 1 108 ? -13.828 -5.397 15.180 1.00 60.09 108 CYS A C 1
ATOM 864 O O . CYS A 1 108 ? -12.667 -5.747 14.967 1.00 60.09 108 CYS A O 1
ATOM 866 N N . ASP A 1 109 ? -14.471 -4.553 14.367 1.00 61.34 109 ASP A N 1
ATOM 867 C CA . ASP A 1 109 ? -13.796 -3.859 13.263 1.00 61.34 109 ASP A CA 1
ATOM 868 C C . ASP A 1 109 ? -13.052 -2.647 13.834 1.00 61.34 109 ASP A C 1
ATOM 870 O O . ASP A 1 109 ? -13.629 -1.580 14.069 1.00 61.34 109 ASP A O 1
ATOM 874 N N . ILE A 1 110 ? -11.770 -2.853 14.133 1.00 73.50 110 ILE A N 1
ATOM 875 C CA . ILE A 1 110 ? -10.897 -1.841 14.723 1.00 73.50 110 ILE A CA 1
ATOM 876 C C . ILE A 1 110 ? -10.157 -1.128 13.594 1.00 73.50 110 ILE A C 1
ATOM 878 O O . ILE A 1 110 ? -9.288 -1.695 12.933 1.00 73.50 110 ILE A O 1
ATOM 882 N N . GLN A 1 111 ? -10.475 0.146 13.389 1.00 76.94 111 GLN A N 1
ATOM 883 C CA . GLN A 1 111 ? -9.630 1.054 12.627 1.00 76.94 111 GLN A CA 1
ATOM 884 C C . GLN A 1 111 ? -8.583 1.647 13.563 1.00 76.94 111 GLN A C 1
ATOM 886 O O . GLN A 1 111 ? -8.921 2.167 14.619 1.00 76.94 111 GLN A O 1
ATOM 891 N N . VAL A 1 112 ? -7.322 1.656 13.154 1.00 79.19 112 VAL A N 1
ATOM 892 C CA . VAL A 1 112 ? -6.279 2.387 13.877 1.00 79.19 112 VAL A CA 1
ATOM 893 C C . VAL A 1 112 ? -5.862 3.601 13.060 1.00 79.19 112 VAL A C 1
ATOM 895 O O . VAL A 1 112 ? -5.699 3.480 11.846 1.00 79.19 112 VAL A O 1
ATOM 898 N N . LEU A 1 113 ? -5.738 4.762 13.703 1.00 76.38 113 LEU A N 1
ATOM 899 C CA . LEU A 1 113 ? -5.357 6.030 13.077 1.00 76.38 113 LEU A CA 1
ATOM 900 C C . LEU A 1 113 ? -4.282 6.739 13.892 1.00 76.38 113 LEU A C 1
ATOM 902 O O . LEU A 1 113 ? -4.139 6.508 15.093 1.00 76.38 113 LEU A O 1
ATOM 906 N N . SER A 1 114 ? -3.566 7.651 13.237 1.00 74.56 114 SER A N 1
ATOM 907 C CA . SER A 1 114 ? -2.633 8.537 13.916 1.00 74.56 114 SER A CA 1
ATOM 908 C C . SER A 1 114 ? -3.061 9.994 13.878 1.00 74.56 114 SER A C 1
ATOM 910 O O . SER A 1 114 ? -3.395 10.526 12.824 1.00 74.56 114 SER A O 1
ATOM 912 N N . GLU A 1 115 ? -2.980 10.655 15.029 1.00 74.88 115 GLU A N 1
ATOM 913 C CA . GLU A 1 115 ? -3.303 12.071 15.206 1.00 74.88 115 GLU A CA 1
ATOM 914 C C . GLU A 1 115 ? -2.377 13.018 14.435 1.00 74.88 115 GLU A C 1
ATOM 916 O O . GLU A 1 115 ? -2.787 14.136 14.118 1.00 74.88 115 GLU A O 1
ATOM 921 N N . ASP A 1 116 ? -1.172 12.571 14.062 1.00 73.19 116 ASP A N 1
ATOM 922 C CA . ASP A 1 116 ? -0.280 13.316 13.166 1.00 73.19 116 ASP A CA 1
ATOM 923 C C . ASP A 1 116 ? -0.785 13.375 11.705 1.00 73.19 116 ASP A C 1
ATOM 925 O O . ASP A 1 116 ? -0.220 14.103 10.884 1.00 73.19 116 ASP A O 1
ATOM 929 N N . GLN A 1 117 ? -1.904 12.701 11.397 1.00 71.00 117 GLN A N 1
ATOM 930 C CA . GLN A 1 117 ? -2.623 12.730 10.118 1.00 71.00 117 GLN A CA 1
ATOM 931 C C . GLN A 1 117 ? -4.046 13.315 10.270 1.00 71.00 117 GLN A C 1
ATOM 933 O O . GLN A 1 117 ? -5.046 12.623 10.046 1.00 71.00 117 GLN A O 1
ATOM 938 N N . PRO A 1 118 ? -4.189 14.615 10.596 1.00 74.44 118 PRO A N 1
ATOM 939 C CA . PRO A 1 118 ? -5.463 15.208 11.017 1.00 74.44 118 PRO A CA 1
ATOM 940 C C . PRO A 1 118 ? -6.585 15.110 9.972 1.00 74.44 118 PRO A C 1
ATOM 942 O O . PRO A 1 118 ? -7.743 14.912 10.337 1.00 74.44 118 PRO A O 1
ATOM 945 N N . GLN A 1 119 ? -6.261 15.196 8.677 1.00 70.06 119 GLN A N 1
ATOM 946 C CA . GLN A 1 119 ? -7.251 15.073 7.598 1.00 70.06 119 GLN A CA 1
ATOM 947 C C . GLN A 1 119 ? -7.843 13.656 7.512 1.00 70.06 119 GLN A C 1
ATOM 949 O O . GLN A 1 119 ? -9.039 13.490 7.272 1.00 70.06 119 GLN A O 1
ATOM 954 N N . ILE A 1 120 ? -7.025 12.626 7.744 1.00 66.12 120 ILE A N 1
ATOM 955 C CA . ILE A 1 120 ? -7.473 11.229 7.746 1.00 66.12 120 ILE A CA 1
ATOM 956 C C . ILE A 1 120 ? -8.325 10.971 8.993 1.00 66.12 120 ILE A C 1
ATOM 958 O O . ILE A 1 120 ? -9.420 10.420 8.879 1.00 66.12 120 ILE A O 1
ATOM 962 N N . CYS A 1 121 ? -7.881 11.441 10.163 1.00 74.00 121 CYS A N 1
ATOM 963 C CA . CYS A 1 121 ? -8.651 11.354 11.405 1.00 74.00 121 CYS A CA 1
ATOM 964 C C . CYS A 1 121 ? -10.039 11.983 11.270 1.00 74.00 121 CYS A C 1
ATOM 966 O O . CYS A 1 121 ? -11.039 11.343 11.592 1.00 74.00 121 CYS A O 1
ATOM 968 N N . GLU A 1 122 ? -10.116 13.207 10.740 1.00 78.00 122 GLU A N 1
ATOM 969 C CA . GLU A 1 122 ? -11.391 13.894 10.526 1.00 78.00 122 GLU A CA 1
ATOM 970 C C . GLU A 1 122 ? -12.301 13.107 9.573 1.00 78.00 122 GLU A C 1
ATOM 972 O O . GLU A 1 122 ? -13.489 12.952 9.856 1.00 78.00 122 GLU A O 1
ATOM 977 N N . ALA A 1 123 ? -11.754 12.555 8.484 1.00 74.56 123 ALA A N 1
ATOM 978 C CA . ALA A 1 123 ? -12.529 11.781 7.517 1.00 74.56 123 ALA A CA 1
ATOM 979 C C . ALA A 1 123 ? -13.160 10.535 8.159 1.00 74.56 123 ALA A C 1
ATOM 981 O O . ALA A 1 123 ? -14.362 10.311 8.021 1.00 74.56 123 ALA A O 1
ATOM 982 N N . PHE A 1 124 ? -12.382 9.752 8.910 1.00 79.25 124 PHE A N 1
ATOM 983 C CA . PHE A 1 124 ? -12.871 8.531 9.553 1.00 79.25 124 PHE A CA 1
ATOM 984 C C . PHE A 1 124 ? -13.824 8.808 10.718 1.00 79.25 124 PHE A C 1
ATOM 986 O O . PHE A 1 124 ? -14.867 8.161 10.808 1.00 79.25 124 PHE A O 1
ATOM 993 N N . VAL A 1 125 ? -13.532 9.795 11.573 1.00 83.56 125 VAL A N 1
ATOM 994 C CA . VAL A 1 125 ? -14.464 10.203 12.640 1.00 83.56 125 VAL A CA 1
ATOM 995 C C . VAL A 1 125 ? -15.779 10.664 12.035 1.00 83.56 125 VAL A C 1
ATOM 997 O O . VAL A 1 125 ? -16.842 10.285 12.518 1.00 83.56 125 VAL A O 1
ATOM 1000 N N . LYS A 1 126 ? -15.732 11.419 10.934 1.00 82.00 126 LYS A N 1
ATOM 1001 C CA . LYS A 1 126 ? -16.933 11.841 10.221 1.00 82.00 126 LYS A CA 1
ATOM 1002 C C . LYS A 1 126 ? -17.722 10.662 9.662 1.00 82.00 126 LYS A C 1
ATOM 1004 O O . LYS A 1 126 ? -18.945 10.687 9.742 1.00 82.00 126 LYS A O 1
ATOM 1009 N N . VAL A 1 127 ? -17.061 9.635 9.127 1.00 79.81 127 VAL A N 1
ATOM 1010 C CA . VAL A 1 127 ? -17.731 8.405 8.671 1.00 79.81 127 VAL A CA 1
ATOM 1011 C C . VAL A 1 127 ? -18.445 7.708 9.830 1.00 79.81 127 VAL A C 1
ATOM 1013 O O . VAL A 1 127 ? -19.608 7.347 9.677 1.00 79.81 127 VAL A O 1
ATOM 1016 N N . LEU A 1 128 ? -17.806 7.588 11.000 1.00 81.94 128 LEU A N 1
ATOM 1017 C CA . LEU A 1 128 ? -18.450 7.034 12.201 1.00 81.94 128 LEU A CA 1
ATOM 1018 C C . LEU A 1 128 ? -19.607 7.910 12.710 1.00 81.94 128 LEU A C 1
ATOM 1020 O O . LEU A 1 128 ? -20.613 7.390 13.191 1.00 81.94 128 LEU A O 1
ATOM 1024 N N . ALA A 1 129 ? -19.467 9.230 12.593 1.00 85.12 129 ALA A N 1
ATOM 1025 C CA . ALA A 1 129 ? -20.421 10.230 13.058 1.00 85.12 129 ALA A CA 1
ATOM 1026 C C . ALA A 1 129 ? -21.506 10.574 12.022 1.00 85.12 129 ALA A C 1
ATOM 1028 O O . ALA A 1 129 ? -22.222 11.557 12.198 1.00 85.12 129 ALA A O 1
ATOM 1029 N N . THR A 1 130 ? -21.643 9.817 10.928 1.00 81.00 130 THR A N 1
ATOM 1030 C CA . THR A 1 130 ? -22.625 10.110 9.874 1.00 81.00 130 THR A CA 1
ATOM 1031 C C . THR A 1 130 ? -23.412 8.861 9.489 1.00 81.00 130 THR A C 1
ATOM 1033 O O . THR A 1 130 ? -22.866 7.788 9.253 1.00 81.00 130 THR A O 1
ATOM 1036 N N . SER A 1 131 ? -24.736 8.990 9.408 1.00 76.00 131 SER A N 1
ATOM 1037 C CA . SER A 1 131 ? -25.614 7.909 8.961 1.00 76.00 131 SER A CA 1
ATOM 1038 C C . SER A 1 131 ? -25.495 7.664 7.448 1.00 76.00 131 SER A C 1
ATOM 1040 O O . SER A 1 131 ? -25.060 8.528 6.691 1.00 76.00 131 SER A O 1
ATOM 1042 N N . ARG A 1 132 ? -26.017 6.529 6.958 1.00 67.44 132 ARG A N 1
ATOM 1043 C CA . ARG A 1 132 ? -26.150 6.261 5.506 1.00 67.44 132 ARG A CA 1
ATOM 1044 C C . ARG A 1 132 ? -26.956 7.323 4.741 1.00 67.44 132 ARG A C 1
ATOM 1046 O O . ARG A 1 132 ? -26.885 7.363 3.520 1.00 67.44 132 ARG A O 1
ATOM 1053 N N . ARG A 1 133 ? -27.757 8.136 5.438 1.00 71.44 133 ARG A N 1
ATOM 1054 C CA . ARG A 1 133 ? -28.565 9.229 4.872 1.00 71.44 133 ARG A CA 1
ATOM 1055 C C . ARG A 1 133 ? -27.931 10.609 5.111 1.00 71.44 133 ARG A C 1
ATOM 1057 O O . ARG A 1 133 ? -28.653 11.597 5.148 1.00 71.44 133 ARG A O 1
ATOM 1064 N N . ASP A 1 134 ? -26.617 10.664 5.332 1.00 70.44 134 ASP A N 1
ATOM 1065 C CA . ASP A 1 134 ? -25.849 11.893 5.606 1.00 70.44 134 ASP A CA 1
ATOM 1066 C C . ASP A 1 134 ? -26.341 12.660 6.854 1.00 70.44 134 ASP A C 1
ATOM 1068 O O . ASP A 1 134 ? -26.235 13.879 6.954 1.00 70.44 134 ASP A O 1
ATOM 1072 N N . THR A 1 135 ? -26.930 11.946 7.823 1.00 80.31 135 THR A N 1
ATOM 1073 C CA . THR A 1 135 ? -27.416 12.543 9.080 1.00 80.31 135 THR A CA 1
ATOM 1074 C C . THR A 1 135 ? -26.318 12.480 10.140 1.00 80.31 135 THR A C 1
ATOM 1076 O O . THR A 1 135 ? -25.874 11.365 10.427 1.00 80.31 135 THR A O 1
ATOM 1079 N N . PRO A 1 136 ? -25.914 13.603 10.760 1.00 83.75 136 PRO A N 1
ATOM 1080 C CA . PRO A 1 136 ? -24.947 13.591 11.852 1.00 83.75 136 PRO A CA 1
ATOM 1081 C C . PRO A 1 136 ? -25.423 12.743 13.036 1.00 83.75 136 PRO A C 1
ATOM 1083 O O . PRO A 1 136 ? -26.601 12.764 13.396 1.00 83.75 136 PRO A O 1
ATOM 1086 N N . ARG A 1 137 ? -24.497 12.007 13.643 1.00 86.56 137 ARG A N 1
ATOM 1087 C CA . ARG A 1 137 ? -24.683 11.129 14.800 1.00 86.56 137 ARG A CA 1
ATOM 1088 C C . ARG A 1 137 ? -23.593 11.401 15.826 1.00 86.56 137 ARG A C 1
ATOM 1090 O O . ARG A 1 137 ? -22.488 11.809 15.473 1.00 86.56 137 ARG A O 1
ATOM 1097 N N . GLY A 1 138 ? -23.922 11.203 17.095 1.00 87.88 138 GLY A N 1
ATOM 1098 C CA . GLY A 1 138 ? -22.941 11.258 18.164 1.00 87.88 138 GLY A CA 1
ATOM 1099 C C . GLY A 1 138 ? -21.968 10.091 18.091 1.00 87.88 138 GLY A C 1
ATOM 1100 O O . GLY A 1 138 ? -22.340 8.983 17.703 1.00 87.88 138 GLY A O 1
ATOM 1101 N N . VAL A 1 139 ? -20.735 10.346 18.507 1.00 89.56 139 VAL A N 1
ATOM 1102 C CA . VAL A 1 139 ? -19.728 9.317 18.770 1.00 89.56 139 VAL A CA 1
ATOM 1103 C C . VAL A 1 139 ? -19.291 9.415 20.220 1.00 89.56 139 VAL A C 1
ATOM 1105 O O . VAL A 1 139 ? -19.355 10.485 20.830 1.00 89.56 139 VAL A O 1
ATOM 1108 N N . VAL A 1 140 ? -18.839 8.300 20.775 1.00 90.31 140 VAL A N 1
ATOM 1109 C CA . VAL A 1 140 ? -18.317 8.249 22.138 1.00 90.31 140 VAL A CA 1
ATOM 1110 C C . VAL A 1 140 ? -16.805 8.172 22.079 1.00 90.31 140 VAL A C 1
ATOM 1112 O O . VAL A 1 140 ? -16.269 7.347 21.348 1.00 90.31 140 VAL A O 1
ATOM 1115 N N . GLN A 1 141 ? -16.118 9.012 22.843 1.00 89.88 141 GLN A N 1
ATOM 1116 C CA . GLN A 1 141 ? -14.668 8.995 22.950 1.00 89.88 141 GLN A CA 1
ATOM 1117 C C . GLN A 1 141 ? -14.247 8.602 24.363 1.00 89.88 141 GLN A C 1
ATOM 1119 O O . GLN A 1 141 ? -14.675 9.206 25.342 1.00 89.88 141 GLN A O 1
ATOM 1124 N N . ILE A 1 142 ? -13.374 7.608 24.458 1.00 88.62 142 ILE A N 1
ATOM 1125 C CA . ILE A 1 142 ? -12.738 7.168 25.694 1.00 88.62 142 ILE A CA 1
ATOM 1126 C C . ILE A 1 142 ? -11.290 7.627 25.641 1.00 88.62 142 ILE A C 1
ATOM 1128 O O . ILE A 1 142 ? -10.535 7.209 24.762 1.00 88.62 142 ILE A O 1
ATOM 1132 N N . LYS A 1 143 ? -10.909 8.513 26.558 1.00 84.44 143 LYS A N 1
ATOM 1133 C CA . LYS A 1 143 ? -9.521 8.957 26.715 1.00 84.44 143 LYS A CA 1
ATOM 1134 C C . LYS A 1 143 ? -8.800 8.054 27.709 1.00 84.44 143 LYS A C 1
ATOM 1136 O O . LYS A 1 143 ? -9.379 7.681 28.727 1.00 84.44 143 LYS A O 1
ATOM 1141 N N . PHE A 1 144 ? -7.549 7.739 27.402 1.00 78.38 144 PHE A N 1
ATOM 1142 C CA . PHE A 1 144 ? -6.618 7.124 28.348 1.00 78.38 144 PHE A CA 1
ATOM 1143 C C . PHE A 1 144 ? -5.881 8.213 29.143 1.00 78.38 144 PHE A C 1
ATOM 1145 O O . PHE A 1 144 ? -6.081 9.402 28.885 1.00 78.38 144 PHE A O 1
ATOM 1152 N N . ASP A 1 145 ? -4.984 7.834 30.056 1.00 61.81 145 ASP A N 1
ATOM 1153 C CA . ASP A 1 145 ? -4.182 8.744 30.903 1.00 61.81 145 ASP A CA 1
ATOM 1154 C C . ASP A 1 145 ? -3.146 9.604 30.131 1.00 61.81 145 ASP A C 1
ATOM 1156 O O . ASP A 1 145 ? -2.233 10.212 30.697 1.00 61.81 145 ASP A O 1
ATOM 1160 N N . SER A 1 146 ? -3.290 9.709 28.810 1.00 51.44 146 SER A N 1
ATOM 1161 C CA . SER A 1 146 ? -2.469 10.559 27.961 1.00 51.44 146 SER A CA 1
ATOM 1162 C C . SER A 1 146 ? -2.766 12.040 28.205 1.00 51.44 146 SER A C 1
ATOM 1164 O O . SER A 1 146 ? -3.908 12.496 28.168 1.00 51.44 146 SER A O 1
ATOM 1166 N N . GLN A 1 147 ? -1.713 12.845 28.362 1.00 47.03 147 GLN A N 1
ATOM 1167 C CA . GLN A 1 147 ? -1.832 14.308 28.428 1.00 47.03 147 GLN A CA 1
ATOM 1168 C C . GLN A 1 147 ? -2.124 14.963 27.063 1.00 47.03 147 GLN A C 1
ATOM 1170 O O . GLN A 1 147 ? -2.195 16.190 26.956 1.00 47.03 147 GLN A O 1
ATOM 1175 N N . VAL A 1 148 ? -2.265 14.167 25.999 1.00 45.94 148 VAL A N 1
ATOM 1176 C CA . VAL A 1 148 ? -2.555 14.647 24.646 1.00 45.94 148 VAL A CA 1
ATOM 1177 C C . VAL A 1 148 ? -4.055 14.907 24.505 1.00 45.94 148 VAL A C 1
ATOM 1179 O O . VAL A 1 148 ? -4.887 14.027 24.708 1.00 45.94 148 VAL A O 1
ATOM 1182 N N . LYS A 1 149 ? -4.419 16.144 24.145 1.00 46.19 149 LYS A N 1
ATOM 1183 C CA . LYS A 1 149 ? -5.810 16.510 23.857 1.00 46.19 149 LYS A CA 1
ATOM 1184 C C . LYS A 1 149 ? -6.240 15.929 22.515 1.00 46.19 149 LYS A C 1
ATOM 1186 O O . LYS A 1 149 ? -5.939 16.491 21.468 1.00 46.19 149 LYS A O 1
ATOM 1191 N N . THR A 1 150 ? -7.027 14.869 22.566 1.00 53.69 150 THR A N 1
ATOM 1192 C CA . THR A 1 150 ? -7.630 14.230 21.397 1.00 53.69 150 THR A CA 1
ATOM 1193 C C . THR A 1 150 ? -8.930 14.943 20.999 1.00 53.69 150 THR A C 1
ATOM 1195 O O . THR A 1 150 ? -10.023 14.407 21.131 1.00 53.69 150 THR A O 1
ATOM 1198 N N . HIS A 1 151 ? -8.856 16.206 20.569 1.00 53.03 151 HIS A N 1
ATOM 1199 C CA . HIS A 1 151 ? -10.049 16.915 20.090 1.00 53.03 151 HIS A CA 1
ATOM 1200 C C . HIS A 1 151 ? -10.266 16.655 18.598 1.00 53.03 151 HIS A C 1
ATOM 1202 O O . HIS A 1 151 ? -9.604 17.257 17.755 1.00 53.03 151 HIS A O 1
ATOM 1208 N N . HIS A 1 152 ? -11.245 15.811 18.276 1.00 54.97 152 HIS A N 1
ATOM 1209 C CA . HIS A 1 152 ? -11.787 15.704 16.925 1.00 54.97 152 HIS A CA 1
ATOM 1210 C C . HIS A 1 152 ? -13.241 16.167 16.917 1.00 54.97 152 HIS A C 1
ATOM 1212 O O . HIS A 1 152 ? -14.136 15.495 17.430 1.00 54.97 152 HIS A O 1
ATOM 1218 N N . THR A 1 153 ? -13.465 17.338 16.328 1.00 52.31 153 THR A N 1
ATOM 1219 C CA . THR A 1 153 ? -14.792 17.861 16.010 1.00 52.31 153 THR A CA 1
ATOM 1220 C C . THR A 1 153 ? -15.006 17.765 14.501 1.00 52.31 153 THR A C 1
ATOM 1222 O O . THR A 1 153 ? -14.319 18.453 13.745 1.00 52.31 153 THR A O 1
ATOM 1225 N N . PRO A 1 154 ? -15.939 16.925 14.024 1.00 53.72 154 PRO A N 1
ATOM 1226 C CA . PRO A 1 154 ? -16.217 16.814 12.600 1.00 53.72 154 PRO A CA 1
ATOM 1227 C C . PRO A 1 154 ? -17.007 18.048 12.143 1.00 53.72 154 PRO A C 1
ATOM 1229 O O . PRO A 1 154 ? -18.235 18.065 12.215 1.00 53.72 154 PRO A O 1
ATOM 1232 N N . HIS A 1 155 ? -16.320 19.100 11.688 1.00 51.84 155 HIS A N 1
ATOM 1233 C CA . HIS A 1 155 ? -16.985 20.309 11.187 1.00 51.84 155 HIS A CA 1
ATOM 1234 C C . HIS A 1 155 ? -16.953 20.450 9.659 1.00 51.84 155 HIS A C 1
ATOM 1236 O O . HIS A 1 155 ? -17.845 21.109 9.121 1.00 51.84 155 HIS A O 1
ATOM 1242 N N . HIS A 1 156 ? -16.059 19.771 8.919 1.00 54.94 156 HIS A N 1
ATOM 1243 C CA . HIS A 1 156 ? -15.965 19.960 7.463 1.00 54.94 156 HIS A CA 1
ATOM 1244 C C . HIS A 1 156 ? -15.942 18.644 6.660 1.00 54.94 156 HIS A C 1
ATOM 1246 O O . HIS A 1 156 ? -15.591 17.577 7.154 1.00 54.94 156 HIS A O 1
ATOM 1252 N N . LYS A 1 157 ? -16.486 18.647 5.427 1.00 54.50 157 LYS A N 1
ATOM 1253 C CA . LYS A 1 157 ? -16.253 17.553 4.456 1.00 54.50 157 LYS A CA 1
ATOM 1254 C C . LYS A 1 157 ? -14.879 17.839 3.862 1.00 54.50 157 LYS A C 1
ATOM 1256 O O . LYS A 1 157 ? -14.716 18.873 3.223 1.00 54.50 157 LYS A O 1
ATOM 1261 N N . ASN A 1 158 ? -13.913 16.968 4.123 1.00 60.59 158 ASN A N 1
ATOM 1262 C CA . ASN A 1 158 ? -12.624 17.009 3.451 1.00 60.59 158 ASN A CA 1
ATOM 1263 C C . ASN A 1 158 ? -12.641 16.065 2.236 1.00 60.59 158 ASN A C 1
ATOM 1265 O O . ASN A 1 158 ? -13.523 15.211 2.118 1.00 60.59 158 ASN A O 1
ATOM 1269 N N . GLU A 1 159 ? -11.676 16.225 1.333 1.00 58.94 159 GLU A N 1
ATOM 1270 C CA . GLU A 1 159 ? -11.572 15.451 0.083 1.00 58.94 159 GLU A CA 1
ATOM 1271 C C . GLU A 1 159 ? -11.395 13.936 0.315 1.00 58.94 159 GLU A C 1
ATOM 1273 O O . GLU A 1 159 ? -11.615 13.135 -0.588 1.00 58.94 159 GLU A O 1
ATOM 1278 N N . LEU A 1 160 ? -11.047 13.526 1.540 1.00 54.31 160 LEU A N 1
ATOM 1279 C CA . LEU A 1 160 ? -10.830 12.131 1.927 1.00 54.31 160 LEU A CA 1
ATOM 1280 C C . LEU A 1 160 ? -12.089 11.447 2.477 1.00 54.31 160 LEU A C 1
ATOM 1282 O O . LEU A 1 160 ? -12.057 10.243 2.733 1.00 54.31 160 LEU A O 1
ATOM 1286 N N . PHE A 1 161 ? -13.202 12.165 2.661 1.00 60.75 161 PHE A N 1
ATOM 1287 C CA . PHE A 1 161 ? -14.422 11.592 3.238 1.00 60.75 161 PHE A CA 1
ATOM 1288 C C . PHE A 1 161 ? -14.987 10.439 2.401 1.00 60.75 161 PHE A C 1
ATOM 1290 O O . PHE A 1 161 ? -15.281 9.379 2.951 1.00 60.75 161 PHE A O 1
ATOM 1297 N N . ASP A 1 162 ? -15.089 10.608 1.081 1.00 52.41 162 ASP A N 1
ATOM 1298 C CA . ASP A 1 162 ? -15.632 9.568 0.195 1.00 52.41 162 ASP A CA 1
ATOM 1299 C C . ASP A 1 162 ? -14.725 8.326 0.169 1.00 52.41 162 ASP A C 1
ATOM 1301 O O . ASP A 1 162 ? -15.203 7.191 0.143 1.00 52.41 162 ASP A O 1
ATOM 1305 N N . VAL A 1 163 ? -13.409 8.535 0.282 1.00 51.88 163 VAL A N 1
ATOM 1306 C CA . VAL A 1 163 ? -12.403 7.471 0.407 1.00 51.88 163 VAL A CA 1
ATOM 1307 C C . VAL A 1 163 ? -12.563 6.716 1.731 1.00 51.88 163 VAL A C 1
ATOM 1309 O O . VAL A 1 163 ? -12.592 5.483 1.744 1.00 51.88 163 VAL A O 1
ATOM 1312 N N . ALA A 1 164 ? -12.700 7.437 2.848 1.00 54.47 164 ALA A N 1
ATOM 1313 C CA . ALA A 1 164 ? -12.900 6.846 4.169 1.00 54.47 164 ALA A CA 1
ATOM 1314 C C . ALA A 1 164 ? -14.230 6.077 4.249 1.00 54.47 164 ALA A C 1
ATOM 1316 O O . ALA A 1 164 ? -14.262 4.957 4.762 1.00 54.47 164 ALA A O 1
ATOM 1317 N N . LEU A 1 165 ? -15.310 6.639 3.692 1.00 60.78 165 LEU A N 1
ATOM 1318 C CA . LEU A 1 165 ? -16.635 6.017 3.650 1.00 60.78 165 LEU A CA 1
ATOM 1319 C C . LEU A 1 165 ? -16.591 4.695 2.889 1.00 60.78 165 LEU A C 1
ATOM 1321 O O . LEU A 1 165 ? -17.122 3.685 3.351 1.00 60.78 165 LEU A O 1
ATOM 1325 N N . ALA A 1 166 ? -15.925 4.692 1.740 1.00 53.16 166 ALA A N 1
ATOM 1326 C CA . ALA A 1 166 ? -15.800 3.503 0.929 1.00 53.16 166 ALA A CA 1
ATOM 1327 C C . ALA A 1 166 ? -14.915 2.439 1.610 1.00 53.16 166 ALA A C 1
ATOM 1329 O O . ALA A 1 166 ? -15.288 1.265 1.637 1.00 53.16 166 ALA A O 1
ATOM 1330 N N . SER A 1 167 ? -13.783 2.829 2.216 1.00 56.56 167 SER A N 1
ATOM 1331 C CA . SER A 1 167 ? -12.910 1.923 2.987 1.00 56.56 167 SER A CA 1
ATOM 1332 C C . SER A 1 167 ? -13.663 1.253 4.143 1.00 56.56 167 SER A C 1
ATOM 1334 O O . SER A 1 167 ? -13.621 0.033 4.312 1.00 56.56 167 SER A O 1
ATOM 1336 N N . TYR A 1 168 ? -14.428 2.040 4.900 1.00 59.00 168 TYR A N 1
ATOM 1337 C CA . TYR A 1 168 ? -15.276 1.560 5.988 1.00 59.00 168 TYR A CA 1
ATOM 1338 C C . TYR A 1 168 ? -16.366 0.586 5.503 1.00 59.00 168 TYR A C 1
ATOM 1340 O O . TYR A 1 168 ? -16.559 -0.476 6.092 1.00 59.00 168 TYR A O 1
ATOM 1348 N N . GLN A 1 169 ? -17.040 0.880 4.385 1.00 57.25 169 GLN A N 1
ATOM 1349 C CA . GLN A 1 169 ? -18.029 -0.036 3.801 1.00 57.25 169 GLN A CA 1
ATOM 1350 C C . GLN A 1 169 ? -17.398 -1.334 3.276 1.00 57.25 169 GLN A C 1
ATOM 1352 O O . GLN A 1 169 ? -1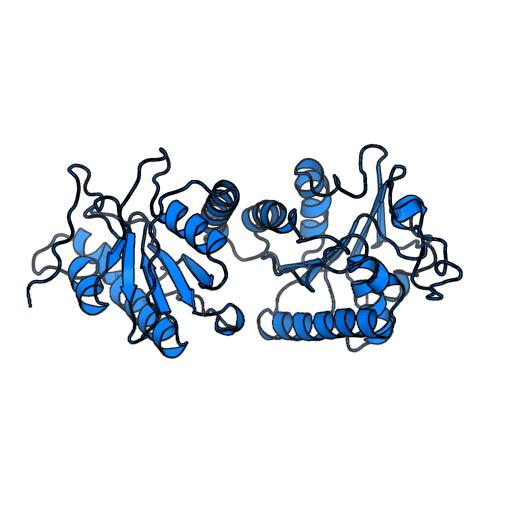7.994 -2.403 3.416 1.00 57.25 169 GLN A O 1
ATOM 1357 N N . GLY A 1 170 ? -16.194 -1.261 2.701 1.00 51.62 170 GLY A N 1
ATOM 1358 C CA . GLY A 1 170 ? -15.468 -2.431 2.216 1.00 51.62 170 GLY A CA 1
ATOM 1359 C C . GLY A 1 170 ? -15.049 -3.389 3.328 1.00 51.62 170 GLY A C 1
ATOM 1360 O O . GLY A 1 170 ? -15.203 -4.599 3.169 1.00 51.62 170 GLY A O 1
ATOM 1361 N N . ARG A 1 171 ? -14.606 -2.870 4.479 1.00 57.84 171 ARG A N 1
ATOM 1362 C CA . ARG A 1 171 ? -14.218 -3.694 5.637 1.00 57.84 171 ARG A CA 1
ATOM 1363 C C . ARG A 1 171 ? -15.366 -4.532 6.191 1.00 57.84 171 ARG A C 1
ATOM 1365 O O . ARG A 1 171 ? -15.176 -5.728 6.404 1.00 57.84 171 ARG A O 1
ATOM 1372 N N . LYS A 1 172 ? -16.574 -3.964 6.306 1.00 47.72 172 LYS A N 1
ATOM 1373 C CA . LYS A 1 172 ? -17.774 -4.705 6.751 1.00 47.72 172 LYS A CA 1
ATOM 1374 C C . LYS A 1 172 ? -18.131 -5.893 5.854 1.00 47.72 172 LYS A C 1
ATOM 1376 O O . LYS A 1 172 ? -18.720 -6.860 6.324 1.00 47.72 172 LYS A O 1
ATOM 1381 N N . ILE A 1 173 ? -17.783 -5.836 4.568 1.00 42.34 173 ILE A N 1
ATOM 1382 C CA . ILE A 1 173 ? -18.000 -6.936 3.616 1.00 42.34 173 ILE A CA 1
ATOM 1383 C C . ILE A 1 173 ? -16.870 -7.974 3.726 1.00 42.34 173 ILE A C 1
ATOM 1385 O O . ILE A 1 173 ? -17.123 -9.177 3.639 1.00 42.34 173 ILE A O 1
ATOM 1389 N N . THR A 1 174 ? -15.633 -7.524 3.943 1.00 43.19 174 THR A N 1
ATOM 1390 C CA . THR A 1 174 ? -14.441 -8.381 4.022 1.00 43.19 174 THR A CA 1
ATOM 1391 C C . THR A 1 174 ? -14.318 -9.126 5.343 1.00 43.19 174 THR A C 1
ATOM 1393 O O . THR A 1 174 ? -13.893 -10.273 5.322 1.00 43.19 174 THR A O 1
ATOM 1396 N N . SER A 1 175 ? -14.751 -8.562 6.476 1.00 47.09 175 SER A N 1
ATOM 1397 C CA . SER A 1 175 ? -14.720 -9.259 7.775 1.00 47.09 175 SER A CA 1
ATOM 1398 C C . SER A 1 175 ? -15.555 -10.549 7.794 1.00 47.09 175 SER A C 1
ATOM 1400 O O . SER A 1 175 ? -15.334 -11.402 8.648 1.00 47.09 175 SER A O 1
ATOM 1402 N N . LEU A 1 176 ? -16.451 -10.744 6.818 1.00 44.75 176 LEU A N 1
ATOM 1403 C CA . LEU A 1 176 ? -17.212 -11.978 6.592 1.00 44.75 176 LEU A CA 1
ATOM 1404 C C . LEU A 1 176 ? -16.454 -13.039 5.757 1.00 44.75 176 LEU A C 1
ATOM 1406 O O . LEU A 1 176 ? -16.966 -14.144 5.585 1.00 44.75 176 LEU A O 1
ATOM 1410 N N . ARG A 1 177 ? -15.256 -12.751 5.217 1.00 44.38 177 ARG A N 1
ATOM 1411 C CA . ARG A 1 177 ? -14.469 -13.650 4.340 1.00 44.38 177 ARG A CA 1
ATOM 1412 C C . ARG A 1 177 ? -12.996 -13.742 4.774 1.00 44.38 177 ARG A C 1
ATOM 1414 O O . ARG A 1 177 ? -12.384 -12.745 5.130 1.00 44.38 177 ARG A O 1
ATOM 1421 N N . GLN A 1 178 ? -12.395 -14.934 4.698 1.00 58.50 178 GLN A N 1
ATOM 1422 C CA . GLN A 1 178 ? -10.945 -15.113 4.883 1.00 58.50 178 GLN A CA 1
ATOM 1423 C C . GLN A 1 178 ? -10.177 -14.330 3.800 1.00 58.50 178 GLN A C 1
ATOM 1425 O O . GLN A 1 178 ? -10.546 -14.385 2.622 1.00 58.50 178 GLN A O 1
ATOM 1430 N N . LEU A 1 179 ? -9.131 -13.594 4.197 1.00 66.06 179 LEU A N 1
ATOM 1431 C CA . LEU A 1 179 ? -8.331 -12.772 3.282 1.00 66.06 179 LEU A CA 1
ATOM 1432 C C . LEU A 1 179 ? -7.689 -13.626 2.182 1.00 66.06 179 LEU A C 1
ATOM 1434 O O . LEU A 1 179 ? -7.209 -14.732 2.426 1.00 66.06 179 LEU A O 1
ATOM 1438 N N . LYS A 1 180 ? -7.665 -13.090 0.960 1.00 79.94 180 LYS A N 1
ATOM 1439 C CA . LYS A 1 180 ? -7.079 -13.749 -0.214 1.00 79.94 180 LYS A CA 1
ATOM 1440 C C . LYS A 1 180 ? -5.547 -13.682 -0.244 1.00 79.94 180 LYS A C 1
ATOM 1442 O O . LYS A 1 180 ? -4.934 -14.559 -0.840 1.00 79.94 180 LYS A O 1
ATOM 1447 N N . GLY A 1 181 ? -4.968 -12.646 0.356 1.00 79.50 181 GLY A N 1
ATOM 1448 C CA . GLY A 1 181 ? -3.551 -12.295 0.277 1.00 79.50 181 GLY A CA 1
ATOM 1449 C C . GLY A 1 181 ? -3.334 -10.807 0.565 1.00 79.50 181 GLY A C 1
ATOM 1450 O O . GLY A 1 181 ? -4.302 -10.070 0.784 1.00 79.50 181 GLY A O 1
ATOM 1451 N N . VAL A 1 182 ? -2.078 -10.367 0.525 1.00 82.31 182 VAL A N 1
ATOM 1452 C CA . VAL A 1 182 ? -1.660 -8.962 0.634 1.00 82.31 182 VAL A CA 1
ATOM 1453 C C . VAL A 1 182 ? -1.156 -8.468 -0.720 1.00 82.31 182 VAL A C 1
ATOM 1455 O O . VAL A 1 182 ? -0.323 -9.107 -1.359 1.00 82.31 182 VAL A O 1
ATOM 1458 N N . VAL A 1 183 ? -1.623 -7.295 -1.143 1.00 87.69 183 VAL A N 1
ATOM 1459 C CA . VAL A 1 183 ? -1.060 -6.540 -2.267 1.00 87.69 183 VAL A CA 1
ATOM 1460 C C . VAL A 1 183 ? -0.200 -5.405 -1.715 1.00 87.69 183 VAL A C 1
ATOM 1462 O O . VAL A 1 183 ? -0.646 -4.648 -0.853 1.00 87.69 183 VAL A O 1
ATOM 1465 N N . VAL A 1 184 ? 1.022 -5.261 -2.225 1.00 88.81 184 VAL A N 1
ATOM 1466 C CA . VAL A 1 184 ? 1.994 -4.223 -1.852 1.00 88.81 184 VAL A CA 1
ATOM 1467 C C . VAL A 1 184 ? 2.185 -3.256 -3.024 1.00 88.81 184 VAL A C 1
ATOM 1469 O O . VAL A 1 184 ? 2.958 -3.533 -3.947 1.00 88.81 184 VAL A O 1
ATOM 1472 N N . PRO A 1 185 ? 1.468 -2.121 -3.023 1.00 89.81 185 PRO A N 1
ATOM 1473 C CA . PRO A 1 185 ? 1.701 -1.034 -3.964 1.00 89.81 185 PRO A CA 1
ATOM 1474 C C . PRO A 1 185 ? 3.041 -0.335 -3.729 1.00 89.81 185 PRO A C 1
ATOM 1476 O O . PRO A 1 185 ? 3.398 -0.045 -2.588 1.00 89.81 185 PRO A O 1
ATOM 1479 N N . ILE A 1 186 ? 3.734 0.007 -4.813 1.00 93.56 186 ILE A N 1
ATOM 1480 C CA . ILE A 1 186 ? 4.951 0.822 -4.827 1.00 93.56 186 ILE A CA 1
ATOM 1481 C C . ILE A 1 186 ? 4.760 1.934 -5.861 1.00 93.56 186 ILE A C 1
ATOM 1483 O O . ILE A 1 186 ? 4.606 1.666 -7.055 1.00 93.56 186 ILE A O 1
ATOM 1487 N N . HIS A 1 187 ? 4.744 3.184 -5.400 1.00 89.06 187 HIS A N 1
ATOM 1488 C CA . HIS A 1 187 ? 4.489 4.351 -6.247 1.00 89.06 187 HIS A CA 1
ATOM 1489 C C . HIS A 1 187 ? 5.741 4.830 -7.006 1.00 89.06 187 HIS A C 1
ATOM 1491 O O . HIS A 1 187 ? 6.847 4.340 -6.786 1.00 89.06 187 HIS A O 1
ATOM 1497 N N . GLY A 1 188 ? 5.553 5.791 -7.918 1.00 87.81 188 GL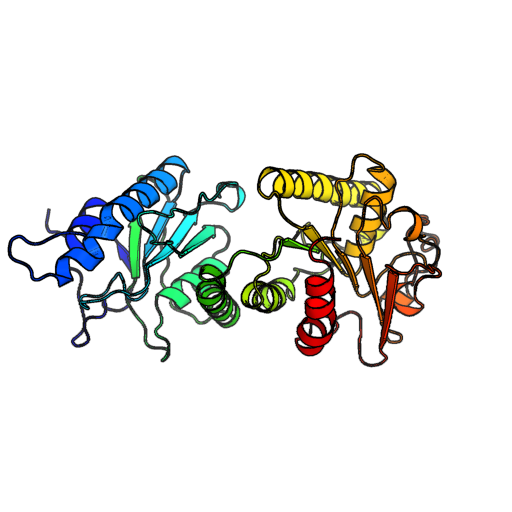Y A N 1
ATOM 1498 C CA . GLY A 1 188 ? 6.625 6.470 -8.652 1.00 87.81 188 GLY A CA 1
ATOM 1499 C C . GLY A 1 188 ? 7.173 7.727 -7.959 1.00 87.81 188 GLY A C 1
ATOM 1500 O O . GLY A 1 188 ? 6.704 8.150 -6.903 1.00 87.81 188 GLY A O 1
ATOM 1501 N N . ILE A 1 189 ? 8.177 8.369 -8.565 1.00 82.81 189 ILE A N 1
ATOM 1502 C CA . ILE A 1 189 ? 8.665 9.696 -8.137 1.00 82.81 189 ILE A CA 1
ATOM 1503 C C . ILE A 1 189 ? 7.592 10.781 -8.324 1.00 82.81 189 ILE A C 1
ATOM 1505 O O . ILE A 1 189 ? 6.656 10.601 -9.097 1.00 82.81 189 ILE A O 1
ATOM 1509 N N . LEU A 1 190 ? 7.730 11.912 -7.621 1.00 73.19 190 LEU A N 1
ATOM 1510 C CA . LEU A 1 190 ? 6.786 13.045 -7.630 1.00 73.19 190 LEU A CA 1
ATOM 1511 C C . LEU A 1 190 ? 5.323 12.701 -7.289 1.00 73.19 190 LEU A C 1
ATOM 1513 O O . LEU A 1 190 ? 4.453 13.556 -7.426 1.00 73.19 190 LEU A O 1
ATOM 1517 N N . SER A 1 191 ? 5.055 11.488 -6.810 1.00 73.38 191 SER A N 1
ATOM 1518 C CA . SER A 1 191 ? 3.727 11.030 -6.428 1.00 73.38 191 SER A CA 1
ATOM 1519 C C . SER A 1 191 ? 3.592 11.021 -4.911 1.00 73.38 191 SER A C 1
ATOM 1521 O O . SER A 1 191 ? 4.472 10.516 -4.217 1.00 73.38 191 SER A O 1
ATOM 1523 N N . ASP A 1 192 ? 2.460 11.526 -4.427 1.00 65.31 192 ASP A N 1
ATOM 1524 C CA . ASP A 1 192 ? 1.992 11.341 -3.049 1.00 65.31 192 ASP A CA 1
ATOM 1525 C C . ASP A 1 192 ? 1.154 10.052 -2.910 1.00 65.31 192 ASP A C 1
ATOM 1527 O O . ASP A 1 192 ? 0.436 9.861 -1.936 1.00 65.31 192 ASP A O 1
ATOM 1531 N N . ALA A 1 193 ? 1.238 9.159 -3.909 1.00 72.56 193 ALA A N 1
ATOM 1532 C CA . ALA A 1 193 ? 0.483 7.914 -3.994 1.00 72.56 193 ALA A CA 1
ATOM 1533 C C . ALA A 1 193 ? -1.049 8.110 -3.952 1.00 72.56 193 ALA A C 1
ATOM 1535 O O . ALA A 1 193 ? -1.772 7.239 -3.480 1.00 72.56 193 ALA A O 1
ATOM 1536 N N . GLU A 1 194 ? -1.557 9.220 -4.501 1.00 71.75 194 GLU A N 1
ATOM 1537 C CA . GLU A 1 194 ? -2.983 9.616 -4.483 1.00 71.75 194 GLU A CA 1
ATOM 1538 C C . GLU A 1 194 ? -3.954 8.550 -5.025 1.00 71.75 194 GLU A C 1
ATOM 1540 O O . GLU A 1 194 ? -5.125 8.515 -4.655 1.00 71.75 194 GLU A O 1
ATOM 1545 N N . TRP A 1 195 ? -3.481 7.650 -5.890 1.00 77.12 195 TRP A N 1
ATOM 1546 C CA . TRP A 1 195 ? -4.275 6.545 -6.436 1.00 77.12 195 TRP A CA 1
ATOM 1547 C C . TRP A 1 195 ? -4.383 5.340 -5.490 1.00 77.12 195 TRP A C 1
ATOM 1549 O O . TRP A 1 195 ? -5.297 4.526 -5.640 1.00 77.12 195 TRP A O 1
ATOM 1559 N N . VAL A 1 196 ? -3.471 5.207 -4.520 1.00 77.31 196 VAL A N 1
ATOM 1560 C CA . VAL A 1 196 ? -3.424 4.066 -3.597 1.00 77.31 196 VAL A CA 1
ATOM 1561 C C . VAL A 1 196 ? -4.698 3.969 -2.765 1.00 77.31 196 VAL A C 1
ATOM 1563 O O . VAL A 1 196 ? -5.252 2.877 -2.742 1.00 77.31 196 VAL A O 1
ATOM 1566 N N . PRO A 1 197 ? -5.242 5.036 -2.146 1.00 72.31 197 PRO A N 1
ATOM 1567 C CA . PRO A 1 197 ? -6.473 4.917 -1.366 1.00 72.31 197 PRO A CA 1
ATOM 1568 C C . PRO A 1 197 ? -7.661 4.386 -2.181 1.00 72.31 197 PRO A C 1
ATOM 1570 O O . PRO A 1 197 ? -8.372 3.484 -1.735 1.00 72.31 197 PRO A O 1
ATOM 1573 N N . HIS A 1 198 ? -7.839 4.889 -3.405 1.00 73.81 198 HIS A N 1
ATOM 1574 C CA . HIS A 1 198 ? -8.907 4.448 -4.298 1.00 73.81 198 HIS A CA 1
ATOM 1575 C C . HIS A 1 198 ? -8.722 2.990 -4.758 1.00 73.81 198 HIS A C 1
ATOM 1577 O O . HIS A 1 198 ? -9.661 2.197 -4.749 1.00 73.81 198 HIS A O 1
ATOM 1583 N N . MET A 1 199 ? -7.502 2.583 -5.104 1.00 82.81 199 MET A N 1
ATOM 1584 C CA . MET A 1 199 ? -7.225 1.183 -5.429 1.00 82.81 199 MET A CA 1
ATOM 1585 C C . MET A 1 199 ? -7.379 0.268 -4.201 1.00 82.81 199 MET A C 1
ATOM 1587 O O . MET A 1 199 ? -7.940 -0.824 -4.319 1.00 82.81 199 MET A O 1
ATOM 1591 N N . SER A 1 200 ? -6.940 0.711 -3.020 1.00 73.88 200 SER A N 1
ATOM 1592 C CA . SER A 1 200 ? -7.070 -0.031 -1.765 1.00 73.88 200 SER A CA 1
ATOM 1593 C C . SER A 1 200 ? -8.519 -0.376 -1.465 1.00 73.88 200 SER A C 1
ATOM 1595 O O . SER A 1 200 ? -8.795 -1.494 -1.036 1.00 73.88 200 SER A O 1
ATOM 1597 N N . LEU A 1 201 ? -9.451 0.530 -1.764 1.00 65.00 201 LEU A N 1
ATOM 1598 C CA . LEU A 1 201 ? -10.885 0.272 -1.676 1.00 65.00 201 LEU A CA 1
ATOM 1599 C C . LEU A 1 201 ? -11.314 -0.913 -2.554 1.00 65.00 201 LEU A C 1
ATOM 1601 O O . LEU A 1 201 ? -11.979 -1.842 -2.088 1.00 65.00 201 LEU A O 1
ATOM 1605 N N . ILE A 1 202 ? -10.950 -0.886 -3.836 1.00 72.38 202 ILE A N 1
ATOM 1606 C CA . ILE A 1 202 ? -11.372 -1.899 -4.811 1.00 72.38 202 ILE A CA 1
ATOM 1607 C C . ILE A 1 202 ? -10.774 -3.271 -4.465 1.00 72.38 202 ILE A C 1
ATOM 1609 O O . ILE A 1 202 ? -11.471 -4.287 -4.508 1.00 72.38 202 ILE A O 1
ATOM 1613 N N . LEU A 1 203 ? -9.498 -3.307 -4.081 1.00 76.56 203 LEU A N 1
ATOM 1614 C CA . LEU A 1 203 ? -8.818 -4.536 -3.674 1.00 76.56 203 LEU A CA 1
ATOM 1615 C C . LEU A 1 203 ? -9.384 -5.084 -2.353 1.00 76.56 203 LEU A C 1
ATOM 1617 O O . LEU A 1 203 ? -9.723 -6.268 -2.280 1.00 76.56 203 LEU A O 1
ATOM 1621 N N . SER A 1 204 ? -9.586 -4.220 -1.352 1.00 67.19 204 SER A N 1
ATOM 1622 C CA . SER A 1 204 ? -10.121 -4.612 -0.038 1.00 67.19 204 SER A CA 1
ATOM 1623 C C . SER A 1 204 ? -11.538 -5.152 -0.128 1.00 67.19 204 SER A C 1
ATOM 1625 O O . SER A 1 204 ? -11.802 -6.223 0.410 1.00 67.19 204 SER A O 1
ATOM 1627 N N . THR A 1 205 ? -12.425 -4.494 -0.884 1.00 62.41 205 THR A N 1
ATOM 1628 C CA . THR A 1 205 ? -13.795 -4.988 -1.154 1.00 62.41 205 THR A CA 1
ATOM 1629 C C . THR A 1 205 ? -13.815 -6.324 -1.903 1.00 62.41 205 THR A C 1
ATOM 1631 O O . THR A 1 205 ? -14.802 -7.057 -1.851 1.00 62.41 205 THR A O 1
ATOM 1634 N N . SER A 1 206 ? -12.715 -6.670 -2.574 1.00 67.56 206 SER A N 1
ATOM 1635 C CA . SER A 1 206 ? -12.539 -7.933 -3.296 1.00 67.56 206 SER A CA 1
ATOM 1636 C C . SER A 1 206 ? -11.838 -9.013 -2.461 1.00 67.56 206 SER A C 1
ATOM 1638 O O . SER A 1 206 ? -11.586 -10.107 -2.975 1.00 67.56 206 SER A O 1
ATOM 1640 N N . GLY A 1 207 ? -11.558 -8.739 -1.181 1.00 65.75 207 GLY A N 1
ATOM 1641 C CA . GLY A 1 207 ? -10.992 -9.678 -0.209 1.00 65.75 207 GLY A CA 1
ATOM 1642 C C . GLY A 1 207 ? -9.465 -9.666 -0.093 1.00 65.75 207 GLY A C 1
ATOM 1643 O O . GLY A 1 207 ? -8.912 -10.586 0.507 1.00 65.75 207 GLY A O 1
ATOM 1644 N N . TRP A 1 208 ? -8.778 -8.675 -0.664 1.00 76.88 208 TRP A N 1
ATOM 1645 C CA . TRP A 1 208 ? -7.324 -8.516 -0.558 1.00 76.88 208 TRP A CA 1
ATOM 1646 C C . TRP A 1 208 ? -6.959 -7.494 0.519 1.00 76.88 208 TRP A C 1
ATOM 1648 O O . TRP A 1 208 ? -7.543 -6.419 0.565 1.00 76.88 208 TRP A O 1
ATOM 1658 N N . ALA A 1 209 ? -5.960 -7.777 1.349 1.00 73.31 209 ALA A N 1
ATOM 1659 C CA . ALA A 1 209 ? -5.344 -6.740 2.170 1.00 73.31 209 ALA A CA 1
ATOM 1660 C C . ALA A 1 209 ? -4.402 -5.887 1.306 1.00 73.31 209 ALA A C 1
ATOM 1662 O O . ALA A 1 209 ? -3.830 -6.382 0.334 1.00 73.31 209 ALA A O 1
ATOM 1663 N N . VAL A 1 210 ? -4.225 -4.610 1.651 1.00 76.62 210 VAL A N 1
ATOM 1664 C CA . VAL A 1 210 ? -3.323 -3.705 0.924 1.00 76.62 210 VAL A CA 1
ATOM 1665 C C . VAL A 1 210 ? -2.352 -3.046 1.892 1.00 76.62 210 VAL A C 1
ATOM 1667 O O . VAL A 1 210 ? -2.771 -2.392 2.841 1.00 76.62 210 VAL A O 1
ATOM 1670 N N . ALA A 1 211 ? -1.056 -3.218 1.638 1.00 77.25 211 ALA A N 1
ATOM 1671 C CA . ALA A 1 211 ? 0.030 -2.753 2.496 1.00 77.25 211 ALA A CA 1
ATOM 1672 C C . ALA A 1 211 ? 1.079 -1.999 1.655 1.00 77.25 211 ALA A C 1
ATOM 1674 O O . ALA A 1 211 ? 2.070 -2.594 1.227 1.00 77.25 211 ALA A O 1
ATOM 1675 N N . PRO A 1 212 ? 0.850 -0.710 1.343 1.00 80.94 212 PRO A N 1
ATOM 1676 C CA . PRO A 1 212 ? 1.705 0.045 0.432 1.00 80.94 212 PRO A CA 1
ATOM 1677 C C . PRO A 1 212 ? 3.085 0.323 1.027 1.00 80.94 212 PRO A C 1
ATOM 1679 O O . PRO A 1 212 ? 3.205 0.704 2.188 1.00 80.94 212 PRO A O 1
ATOM 1682 N N . TYR A 1 213 ? 4.119 0.212 0.194 1.00 84.75 213 TYR A N 1
ATOM 1683 C CA . TYR A 1 213 ? 5.442 0.732 0.513 1.00 84.75 213 TYR A CA 1
ATOM 1684 C C . TYR A 1 213 ? 5.550 2.185 0.032 1.00 84.75 213 TYR A C 1
ATOM 1686 O O . TYR A 1 213 ? 5.544 2.460 -1.171 1.00 84.75 213 TYR A O 1
ATOM 1694 N N . VAL A 1 214 ? 5.642 3.119 0.981 1.00 80.56 214 VAL A N 1
ATOM 1695 C CA . VAL A 1 214 ? 5.695 4.564 0.719 1.00 80.56 214 VAL A CA 1
ATOM 1696 C C . VAL A 1 214 ? 7.051 5.113 1.148 1.00 80.56 214 VAL A C 1
ATOM 1698 O O . VAL A 1 214 ? 7.408 5.065 2.321 1.00 80.56 214 VAL A O 1
ATOM 1701 N N . TYR A 1 215 ? 7.801 5.677 0.201 1.00 81.06 215 TYR A N 1
ATOM 1702 C CA . TYR A 1 215 ? 9.137 6.247 0.443 1.00 81.06 215 TYR A CA 1
ATOM 1703 C C . TYR A 1 215 ? 9.163 7.790 0.379 1.00 81.06 215 TYR A C 1
ATOM 1705 O O . TYR A 1 215 ? 10.237 8.414 0.346 1.00 81.06 215 TYR A O 1
ATOM 1713 N N . GLY A 1 216 ? 7.970 8.397 0.383 1.00 75.38 216 GLY A N 1
ATOM 1714 C CA . GLY A 1 216 ? 7.721 9.837 0.332 1.00 75.38 216 GLY A CA 1
ATOM 1715 C C . GLY A 1 216 ? 7.863 10.440 -1.068 1.00 75.38 216 GLY A C 1
ATOM 1716 O O . GLY A 1 216 ? 8.362 9.805 -2.000 1.00 75.38 216 GLY A O 1
ATOM 1717 N N . LYS A 1 217 ? 7.456 11.704 -1.219 1.00 79.94 217 LYS A N 1
ATOM 1718 C CA . LYS A 1 217 ? 7.588 12.440 -2.481 1.00 79.94 217 LYS A CA 1
ATOM 1719 C C . LYS A 1 217 ? 9.059 12.708 -2.791 1.00 79.94 217 LYS A C 1
ATOM 1721 O O . LYS A 1 217 ? 9.755 13.397 -2.045 1.00 79.94 217 LYS A O 1
ATOM 1726 N N . ARG A 1 218 ? 9.548 12.167 -3.908 1.00 83.31 218 ARG A N 1
ATOM 1727 C CA . ARG A 1 218 ? 10.942 12.329 -4.350 1.00 83.31 218 ARG A CA 1
ATOM 1728 C C . ARG A 1 218 ? 11.024 13.089 -5.662 1.00 83.31 218 ARG A C 1
ATOM 1730 O O . ARG A 1 218 ? 10.220 12.866 -6.564 1.00 83.31 218 ARG A O 1
ATOM 1737 N N . MET A 1 219 ? 12.021 13.962 -5.761 1.00 84.44 219 MET A N 1
ATOM 1738 C CA . MET A 1 219 ? 12.327 14.705 -6.982 1.00 84.44 219 MET A CA 1
ATOM 1739 C C . MET A 1 219 ? 12.984 13.791 -8.032 1.00 84.44 219 MET A C 1
ATOM 1741 O O . MET A 1 219 ? 13.585 12.779 -7.661 1.00 84.44 219 MET A O 1
ATOM 1745 N N . PRO A 1 220 ? 12.958 14.154 -9.330 1.00 82.94 220 PRO A N 1
ATOM 1746 C CA . PRO A 1 220 ? 13.605 13.377 -10.393 1.00 82.94 220 PRO A CA 1
ATOM 1747 C C . PRO A 1 220 ? 15.110 13.152 -10.202 1.00 82.94 220 PRO A C 1
ATOM 1749 O O . PRO A 1 220 ? 15.666 12.224 -10.780 1.00 82.94 220 PRO A O 1
ATOM 1752 N N . THR A 1 221 ? 15.767 13.950 -9.356 1.00 82.62 221 THR A N 1
ATOM 1753 C CA . THR A 1 221 ? 17.166 13.750 -8.943 1.00 82.62 221 THR A CA 1
ATOM 1754 C C . THR A 1 221 ? 17.413 12.385 -8.294 1.00 82.62 221 THR A C 1
ATOM 1756 O O . THR A 1 221 ? 18.537 11.881 -8.366 1.00 82.62 221 THR A O 1
ATOM 1759 N N . LEU A 1 222 ? 16.374 11.744 -7.737 1.00 85.44 222 LEU A N 1
ATOM 1760 C CA . LEU A 1 222 ? 16.434 10.358 -7.264 1.00 85.44 222 LEU A CA 1
ATOM 1761 C C . LEU A 1 222 ? 16.903 9.405 -8.369 1.00 85.44 222 LEU A C 1
ATOM 1763 O O . LEU A 1 222 ? 17.685 8.498 -8.099 1.00 85.44 222 LEU A O 1
ATOM 1767 N N . LEU A 1 223 ? 16.477 9.627 -9.618 1.00 83.81 223 LEU A N 1
ATOM 1768 C CA . LEU A 1 223 ? 16.835 8.746 -10.729 1.00 83.81 223 LEU A CA 1
ATOM 1769 C C . LEU A 1 223 ? 18.351 8.711 -10.946 1.00 83.81 223 LEU A C 1
ATOM 1771 O O . LEU A 1 223 ? 18.889 7.647 -11.229 1.00 83.81 223 LEU A O 1
ATOM 1775 N N . SER A 1 224 ? 19.042 9.835 -10.729 1.00 81.75 224 SER A N 1
ATOM 1776 C CA . SER A 1 224 ? 20.497 9.962 -10.872 1.00 81.75 224 SER A CA 1
ATOM 1777 C C . SER A 1 224 ? 21.305 9.618 -9.620 1.00 81.75 224 SER A C 1
ATOM 1779 O O . SER A 1 224 ? 22.442 9.172 -9.744 1.00 81.75 224 SER A O 1
ATOM 1781 N N . ASN A 1 225 ? 20.747 9.772 -8.417 1.00 86.06 225 ASN A N 1
ATOM 1782 C CA . ASN A 1 225 ? 21.495 9.589 -7.170 1.00 86.06 225 ASN A CA 1
ATOM 1783 C C . ASN A 1 225 ? 21.469 8.127 -6.690 1.00 86.06 225 ASN A C 1
ATOM 1785 O O . ASN A 1 225 ? 20.494 7.689 -6.081 1.00 86.06 225 ASN A O 1
ATOM 1789 N N . SER A 1 226 ? 22.550 7.380 -6.929 1.00 87.06 226 SER A N 1
ATOM 1790 C CA . SER A 1 226 ? 22.658 5.958 -6.566 1.00 87.06 226 SER A CA 1
ATOM 1791 C C . SER A 1 226 ? 22.459 5.693 -5.073 1.00 87.06 226 SER A C 1
ATOM 1793 O O . SER A 1 226 ? 21.771 4.738 -4.721 1.00 87.06 226 SER A O 1
ATOM 1795 N N . SER A 1 227 ? 22.987 6.553 -4.200 1.00 88.75 227 SER A N 1
ATOM 1796 C CA . SER A 1 227 ? 22.831 6.420 -2.748 1.00 88.75 227 SER A CA 1
ATOM 1797 C C . SER A 1 227 ? 21.379 6.600 -2.314 1.00 88.75 227 SER A C 1
ATOM 1799 O O . SER A 1 227 ? 20.888 5.852 -1.473 1.00 88.75 227 SER A O 1
ATOM 1801 N N . ASP A 1 228 ? 20.664 7.566 -2.896 1.00 89.81 228 ASP A N 1
ATOM 1802 C CA . ASP A 1 228 ? 19.244 7.761 -2.588 1.00 89.81 228 ASP A CA 1
ATOM 1803 C C . ASP A 1 228 ? 18.400 6.587 -3.110 1.00 89.81 228 ASP A C 1
ATOM 1805 O O . ASP A 1 228 ? 17.500 6.133 -2.404 1.00 89.81 228 ASP A O 1
ATOM 1809 N N . ARG A 1 229 ? 18.711 6.047 -4.303 1.00 92.81 229 ARG A N 1
ATOM 1810 C CA . ARG A 1 229 ? 18.048 4.835 -4.823 1.00 92.81 229 ARG A CA 1
ATOM 1811 C C . ARG A 1 229 ? 18.276 3.635 -3.913 1.00 92.81 229 ARG A C 1
ATOM 1813 O O . ARG A 1 229 ? 17.316 2.941 -3.594 1.00 92.81 229 ARG A O 1
ATOM 1820 N N . ALA A 1 230 ? 19.516 3.423 -3.472 1.00 92.31 230 ALA A N 1
ATOM 1821 C CA . ALA A 1 230 ? 19.866 2.336 -2.564 1.00 92.31 230 ALA A CA 1
ATOM 1822 C C . ALA A 1 230 ? 19.065 2.417 -1.256 1.00 92.31 230 ALA A C 1
ATOM 1824 O O . ALA A 1 230 ? 18.503 1.413 -0.839 1.00 92.31 230 ALA A O 1
ATOM 1825 N N . ARG A 1 231 ? 18.898 3.616 -0.674 1.00 93.06 231 ARG A N 1
ATOM 1826 C CA . ARG A 1 231 ? 18.071 3.801 0.535 1.00 93.06 231 ARG A CA 1
ATOM 1827 C C . ARG A 1 231 ? 16.599 3.442 0.325 1.00 93.06 231 ARG A C 1
ATOM 1829 O O . ARG A 1 231 ? 15.967 2.927 1.240 1.00 93.06 231 ARG A O 1
ATOM 1836 N N . VAL A 1 232 ? 16.032 3.715 -0.853 1.00 93.81 232 VAL A N 1
ATOM 1837 C CA . VAL A 1 232 ? 14.644 3.317 -1.162 1.00 93.81 232 VAL A CA 1
ATOM 1838 C C . VAL A 1 232 ? 14.529 1.797 -1.320 1.00 93.81 232 VAL A C 1
ATOM 1840 O O . VAL A 1 232 ? 13.562 1.202 -0.857 1.00 93.81 232 VAL A O 1
ATOM 1843 N N . VAL A 1 233 ? 15.517 1.145 -1.934 1.00 95.62 233 VAL A N 1
ATOM 1844 C CA . VAL A 1 233 ? 15.534 -0.323 -2.073 1.00 95.62 233 VAL A CA 1
ATOM 1845 C C . VAL A 1 233 ? 15.737 -1.010 -0.718 1.00 95.62 233 VAL A C 1
ATOM 1847 O O . VAL A 1 233 ? 15.043 -1.976 -0.406 1.00 95.62 233 VAL A O 1
ATOM 1850 N N . GLU A 1 234 ? 16.629 -0.486 0.121 1.00 93.94 234 GLU A N 1
ATOM 1851 C CA . GLU A 1 234 ? 16.847 -0.965 1.489 1.00 93.94 234 GLU A CA 1
ATOM 1852 C C . GLU A 1 234 ? 15.585 -0.795 2.345 1.00 93.94 234 GLU A C 1
ATOM 1854 O O . GLU A 1 234 ? 15.120 -1.753 2.958 1.00 93.94 234 GLU A O 1
ATOM 1859 N N . GLY A 1 235 ? 14.939 0.373 2.286 1.00 89.88 235 GLY A N 1
ATOM 1860 C CA . GLY A 1 235 ? 13.673 0.587 2.984 1.00 89.88 235 GLY A CA 1
ATOM 1861 C C . GLY A 1 235 ? 12.558 -0.355 2.512 1.00 89.88 235 GLY A C 1
ATOM 1862 O O . GLY A 1 235 ? 11.725 -0.767 3.318 1.00 89.88 235 GLY A O 1
ATOM 1863 N N . PHE A 1 236 ? 12.541 -0.737 1.231 1.00 93.19 236 PHE A N 1
ATOM 1864 C CA . PHE A 1 236 ? 11.603 -1.741 0.725 1.00 93.19 236 PHE A CA 1
ATOM 1865 C C . PHE A 1 236 ? 11.886 -3.129 1.311 1.00 93.19 236 PHE A C 1
ATOM 1867 O O . PHE A 1 236 ? 10.954 -3.843 1.685 1.00 93.19 236 PHE A O 1
ATOM 1874 N N . ARG A 1 237 ? 13.160 -3.508 1.449 1.00 93.25 237 ARG A N 1
ATOM 1875 C CA . ARG A 1 237 ? 13.560 -4.759 2.107 1.00 93.25 237 ARG A CA 1
ATOM 1876 C C . ARG A 1 237 ? 13.124 -4.795 3.575 1.00 93.25 237 ARG A C 1
ATOM 1878 O O . ARG A 1 237 ? 12.585 -5.814 4.017 1.00 93.25 237 ARG A O 1
ATOM 1885 N N . ASP A 1 238 ? 13.318 -3.709 4.315 1.00 86.38 238 ASP A N 1
ATOM 1886 C CA . ASP A 1 238 ? 12.896 -3.607 5.719 1.00 86.38 238 ASP A CA 1
ATOM 1887 C C . ASP A 1 238 ? 11.369 -3.693 5.856 1.00 86.38 238 ASP A C 1
ATOM 1889 O O . ASP A 1 238 ? 10.837 -4.404 6.719 1.00 86.38 238 ASP A O 1
ATOM 1893 N N . TRP A 1 239 ? 10.652 -3.029 4.946 1.00 82.31 239 TRP A N 1
ATOM 1894 C CA . TRP A 1 239 ? 9.197 -3.106 4.855 1.00 82.31 239 TRP A CA 1
ATOM 1895 C C . TRP A 1 239 ? 8.715 -4.535 4.598 1.00 82.31 239 TRP A C 1
ATOM 1897 O O . TRP A 1 239 ? 7.876 -5.047 5.335 1.00 82.31 239 TRP A O 1
ATOM 1907 N N . LEU A 1 240 ? 9.279 -5.217 3.598 1.00 85.00 240 LEU A N 1
ATOM 1908 C CA . LEU A 1 240 ? 8.933 -6.604 3.288 1.00 85.00 240 LEU A CA 1
ATOM 1909 C C . LEU A 1 240 ? 9.214 -7.555 4.449 1.00 85.00 240 LEU A C 1
ATOM 1911 O O . LEU A 1 240 ? 8.411 -8.449 4.706 1.00 85.00 240 LEU A O 1
ATOM 1915 N N . THR A 1 241 ? 10.330 -7.357 5.153 1.00 83.00 241 THR A N 1
ATOM 1916 C CA . THR A 1 241 ? 10.673 -8.145 6.344 1.00 83.00 241 THR A CA 1
ATOM 1917 C C . THR A 1 241 ? 9.599 -7.984 7.418 1.00 83.00 241 THR A C 1
ATOM 1919 O O . THR A 1 241 ? 9.172 -8.969 8.013 1.00 83.00 241 THR A O 1
ATOM 1922 N N . THR A 1 242 ? 9.099 -6.760 7.597 1.00 73.12 242 THR A N 1
ATOM 1923 C CA . THR A 1 242 ? 8.003 -6.458 8.526 1.00 73.12 242 THR A CA 1
ATOM 1924 C C . THR A 1 242 ? 6.681 -7.090 8.086 1.00 73.12 242 THR A C 1
ATOM 1926 O O . THR A 1 242 ? 5.967 -7.652 8.906 1.00 73.12 242 THR A O 1
ATOM 1929 N N . ILE A 1 243 ? 6.334 -7.039 6.798 1.00 71.94 243 ILE A N 1
ATOM 1930 C CA . ILE A 1 243 ? 5.102 -7.678 6.308 1.00 71.94 243 ILE A CA 1
ATOM 1931 C C . ILE A 1 243 ? 5.162 -9.192 6.512 1.00 71.94 243 ILE A C 1
ATOM 1933 O O . ILE A 1 243 ? 4.218 -9.774 7.036 1.00 71.94 243 ILE A O 1
ATOM 1937 N N . ARG A 1 244 ? 6.285 -9.825 6.161 1.00 77.88 244 ARG A N 1
ATOM 1938 C CA . ARG A 1 244 ? 6.460 -11.278 6.279 1.00 77.88 244 ARG A CA 1
ATOM 1939 C C . ARG A 1 244 ? 6.529 -11.774 7.718 1.00 77.88 244 ARG A C 1
ATOM 1941 O O . ARG A 1 244 ? 6.177 -12.917 7.955 1.00 77.88 244 ARG A O 1
ATOM 1948 N N . SER A 1 245 ? 6.950 -10.949 8.678 1.00 70.19 245 SER A N 1
ATOM 1949 C CA . SER A 1 245 ? 6.898 -11.342 10.093 1.00 70.19 245 SER A CA 1
ATOM 1950 C C . SER A 1 245 ? 5.480 -11.351 10.663 1.00 70.19 245 SER A C 1
ATOM 1952 O O . SER A 1 245 ? 5.260 -11.952 11.709 1.00 70.19 245 SER A O 1
ATOM 1954 N N . ASN A 1 246 ? 4.540 -10.661 10.008 1.00 59.28 246 ASN A N 1
ATOM 1955 C CA . ASN A 1 246 ? 3.183 -10.438 10.512 1.00 59.28 246 ASN A CA 1
ATOM 1956 C C . ASN A 1 246 ? 2.105 -11.079 9.618 1.00 59.28 246 ASN A C 1
ATOM 1958 O O . ASN A 1 246 ? 0.918 -10.998 9.930 1.00 59.28 246 ASN A O 1
ATOM 1962 N N . PHE A 1 247 ? 2.493 -11.684 8.492 1.00 66.12 247 PHE A N 1
ATOM 1963 C CA . PHE A 1 247 ? 1.576 -12.280 7.529 1.00 66.12 247 PHE A CA 1
ATOM 1964 C C . PHE A 1 247 ? 2.216 -13.461 6.789 1.00 66.12 247 PHE A C 1
ATOM 1966 O O . PHE A 1 247 ? 3.140 -13.280 5.997 1.00 66.12 247 PHE A O 1
ATOM 1973 N N . ASP A 1 248 ? 1.645 -14.651 6.987 1.00 70.25 248 ASP A N 1
ATOM 1974 C CA . ASP A 1 248 ? 2.108 -15.912 6.383 1.00 70.25 248 ASP A CA 1
ATOM 1975 C C . ASP A 1 248 ? 1.431 -16.245 5.037 1.00 70.25 248 ASP A C 1
ATOM 1977 O O . ASP A 1 248 ? 1.639 -17.318 4.471 1.00 70.25 248 ASP A O 1
ATOM 1981 N N . GLY A 1 249 ? 0.573 -15.360 4.520 1.00 73.38 249 GLY A N 1
ATOM 1982 C CA . GLY A 1 249 ? -0.177 -15.604 3.287 1.00 73.38 249 GLY A CA 1
ATOM 1983 C C . GLY A 1 249 ? 0.488 -15.073 2.004 1.00 73.38 249 GLY A C 1
ATOM 1984 O O . GLY A 1 249 ? 1.560 -14.467 2.045 1.00 73.38 249 GLY A O 1
ATOM 1985 N N . PRO A 1 250 ? -0.193 -15.231 0.851 1.00 86.06 250 PRO A N 1
ATOM 1986 C CA . PRO A 1 250 ? 0.242 -14.723 -0.453 1.00 86.06 250 PRO A CA 1
ATOM 1987 C C . PRO A 1 250 ? 0.586 -13.233 -0.474 1.00 86.06 250 PRO A C 1
ATOM 1989 O O . PRO A 1 250 ? -0.251 -12.406 -0.106 1.00 86.06 250 PRO A O 1
ATOM 1992 N N . ILE A 1 251 ? 1.764 -12.869 -0.990 1.00 87.62 251 ILE A N 1
ATOM 1993 C CA . ILE A 1 251 ? 2.158 -11.466 -1.200 1.00 87.62 251 ILE A CA 1
ATOM 1994 C C . ILE A 1 251 ? 2.291 -11.192 -2.696 1.00 87.62 251 ILE A C 1
ATOM 1996 O O . ILE A 1 251 ? 3.064 -11.845 -3.391 1.00 87.62 251 ILE A O 1
ATOM 2000 N N . SER A 1 252 ? 1.572 -10.184 -3.183 1.00 95.38 252 SER A N 1
ATOM 2001 C CA . SER A 1 252 ? 1.671 -9.681 -4.555 1.00 95.38 252 SER A CA 1
ATOM 2002 C C . SER A 1 252 ? 2.167 -8.238 -4.578 1.00 95.38 252 SER A C 1
ATOM 2004 O O . SER A 1 252 ? 1.823 -7.451 -3.703 1.00 95.38 252 SER A O 1
ATOM 2006 N N . ILE A 1 253 ? 2.950 -7.863 -5.586 1.00 96.69 253 ILE A N 1
ATOM 2007 C CA . ILE A 1 253 ? 3.475 -6.505 -5.767 1.00 96.69 253 ILE A CA 1
ATOM 2008 C C . ILE A 1 253 ? 2.700 -5.790 -6.870 1.00 96.69 253 ILE A C 1
ATOM 2010 O O . ILE A 1 253 ? 2.427 -6.366 -7.923 1.00 96.69 253 ILE A O 1
ATOM 2014 N N . LEU A 1 254 ? 2.410 -4.508 -6.663 1.00 96.44 254 LEU A N 1
ATOM 2015 C CA . LEU A 1 254 ? 1.969 -3.610 -7.723 1.00 96.44 254 LEU A CA 1
ATOM 2016 C C . LEU A 1 254 ? 2.931 -2.435 -7.817 1.00 96.44 254 LEU A C 1
ATOM 2018 O O . LEU A 1 254 ? 2.953 -1.571 -6.948 1.00 96.44 254 LEU A O 1
ATOM 2022 N N . ALA A 1 255 ? 3.728 -2.394 -8.875 1.00 96.88 255 ALA A N 1
ATOM 2023 C CA . ALA A 1 255 ? 4.793 -1.422 -9.035 1.00 96.88 255 ALA A CA 1
ATOM 2024 C C . ALA A 1 255 ? 4.488 -0.441 -10.172 1.00 96.88 255 ALA A C 1
ATOM 2026 O O . ALA A 1 255 ? 4.250 -0.836 -11.316 1.00 96.88 255 ALA A O 1
ATOM 2027 N N . HIS A 1 256 ? 4.543 0.853 -9.859 1.00 94.56 256 HIS A N 1
ATOM 2028 C CA . HIS A 1 256 ? 4.375 1.929 -10.829 1.00 94.56 256 HIS A CA 1
ATOM 2029 C C . HIS A 1 256 ? 5.660 2.719 -11.028 1.00 94.56 256 HIS A C 1
ATOM 2031 O O . HIS A 1 256 ? 6.273 3.148 -10.051 1.00 94.56 256 HIS A O 1
ATOM 2037 N N . SER A 1 257 ? 6.025 2.991 -12.285 1.00 92.50 257 SER A N 1
ATOM 2038 C CA . SER A 1 257 ? 7.118 3.913 -12.615 1.00 92.50 257 SER A CA 1
ATOM 2039 C C . SER A 1 257 ? 8.400 3.549 -11.856 1.00 92.50 257 SER A C 1
ATOM 2041 O O . SER A 1 257 ? 8.862 2.413 -11.964 1.00 92.50 257 SER A O 1
ATOM 2043 N N . PHE A 1 258 ? 8.955 4.448 -11.038 1.00 93.62 258 PHE A N 1
ATOM 2044 C CA . PHE A 1 258 ? 10.129 4.167 -10.202 1.00 93.62 258 PHE A CA 1
ATOM 2045 C C . PHE A 1 258 ? 9.964 2.965 -9.259 1.00 93.62 258 PHE A C 1
ATOM 2047 O O . PHE A 1 258 ? 10.937 2.260 -9.005 1.00 93.62 258 PHE A O 1
ATOM 2054 N N . GLY A 1 259 ? 8.749 2.645 -8.815 1.00 95.56 259 GLY A N 1
ATOM 2055 C CA . GLY A 1 259 ? 8.486 1.415 -8.074 1.00 95.56 259 GLY A CA 1
ATOM 2056 C C . GLY A 1 259 ? 8.885 0.150 -8.842 1.00 95.56 259 GLY A C 1
ATOM 2057 O O . GLY A 1 259 ? 9.294 -0.830 -8.224 1.00 95.56 259 GLY A O 1
ATOM 2058 N N . THR A 1 260 ? 8.846 0.171 -10.183 1.00 96.88 260 THR A N 1
ATOM 2059 C CA . THR A 1 260 ? 9.317 -0.956 -11.014 1.00 96.88 260 THR A CA 1
ATOM 2060 C C . THR A 1 260 ? 10.830 -1.146 -10.918 1.00 96.88 260 THR A C 1
ATOM 2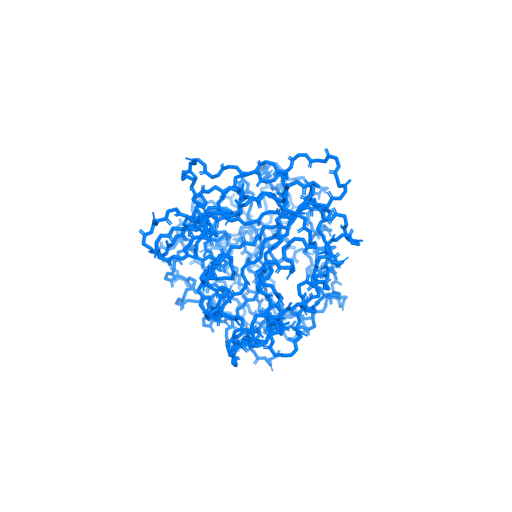062 O O . THR A 1 260 ? 11.299 -2.278 -10.835 1.00 96.88 260 THR A O 1
ATOM 2065 N N . TYR A 1 261 ? 11.589 -0.050 -10.822 1.00 95.88 261 TYR A N 1
ATOM 2066 C CA . TYR A 1 261 ? 13.021 -0.096 -10.528 1.00 95.88 261 TYR A CA 1
ATOM 2067 C C . TYR A 1 261 ? 13.280 -0.659 -9.126 1.00 95.88 261 TYR A C 1
ATOM 2069 O O . TYR A 1 261 ? 14.150 -1.510 -8.971 1.00 95.88 261 TYR A O 1
ATOM 2077 N N . VAL A 1 262 ? 12.511 -0.234 -8.114 1.00 96.50 262 VAL A N 1
ATOM 2078 C CA . VAL A 1 262 ? 12.681 -0.705 -6.726 1.00 96.50 262 VAL A CA 1
ATOM 2079 C C . VAL A 1 262 ? 12.567 -2.227 -6.642 1.00 96.50 262 VAL A C 1
ATOM 2081 O O . VAL A 1 262 ? 13.453 -2.870 -6.082 1.00 96.50 262 VAL A O 1
ATOM 2084 N N . ILE A 1 263 ? 11.518 -2.809 -7.233 1.00 96.56 263 ILE A N 1
ATOM 2085 C CA . ILE A 1 263 ? 11.313 -4.262 -7.186 1.00 96.56 263 ILE A CA 1
ATOM 2086 C C . ILE A 1 263 ? 12.359 -5.026 -8.005 1.00 96.56 263 ILE A C 1
ATOM 2088 O O . ILE A 1 263 ? 12.887 -6.023 -7.520 1.00 96.56 263 ILE A O 1
ATOM 2092 N N . ALA A 1 264 ? 12.720 -4.550 -9.200 1.00 95.56 264 ALA A N 1
ATOM 2093 C CA . ALA A 1 264 ? 13.752 -5.185 -10.020 1.00 95.56 264 ALA A CA 1
ATOM 2094 C C . ALA A 1 264 ? 15.118 -5.168 -9.325 1.00 95.56 264 ALA A C 1
ATOM 2096 O O . ALA A 1 264 ? 15.777 -6.199 -9.222 1.00 95.56 264 ALA A O 1
ATOM 2097 N N . LYS A 1 265 ? 15.511 -4.011 -8.778 1.00 95.31 265 LYS A N 1
ATOM 2098 C CA . LYS A 1 265 ? 16.773 -3.841 -8.054 1.00 95.31 265 LYS A CA 1
ATOM 2099 C C . LYS A 1 265 ? 16.820 -4.714 -6.802 1.00 95.31 265 LYS A C 1
ATOM 2101 O O . LYS A 1 265 ? 17.820 -5.394 -6.591 1.00 95.31 265 LYS A O 1
ATOM 2106 N N . TYR A 1 266 ? 15.728 -4.761 -6.035 1.00 95.44 266 TYR A N 1
ATOM 2107 C CA . TYR A 1 266 ? 15.598 -5.666 -4.893 1.00 95.44 266 TYR A CA 1
ATOM 2108 C C . TYR A 1 266 ? 15.798 -7.129 -5.304 1.00 95.44 266 TYR A C 1
ATOM 2110 O O . TYR A 1 266 ? 16.614 -7.812 -4.697 1.00 95.44 266 TYR A O 1
ATOM 2118 N N . LEU A 1 267 ? 15.119 -7.602 -6.354 1.00 93.75 267 LEU A N 1
ATOM 2119 C CA . LEU A 1 267 ? 15.245 -8.985 -6.831 1.00 93.75 267 LEU A CA 1
ATOM 2120 C C . LEU A 1 267 ? 16.671 -9.312 -7.295 1.00 93.75 267 LEU A C 1
ATOM 2122 O O . LEU A 1 267 ? 17.197 -10.376 -6.969 1.00 93.75 267 LEU A O 1
ATOM 2126 N N . SER A 1 268 ? 17.316 -8.397 -8.023 1.00 91.31 268 SER A N 1
ATOM 2127 C CA . SER A 1 268 ? 18.694 -8.578 -8.489 1.00 91.31 268 SER A CA 1
ATOM 2128 C C . SER A 1 268 ? 19.724 -8.611 -7.357 1.00 91.31 268 SER A C 1
ATOM 2130 O O . SER A 1 268 ? 20.736 -9.291 -7.496 1.00 91.31 268 SER A O 1
ATOM 2132 N N . GLU A 1 269 ? 19.492 -7.897 -6.253 1.00 90.38 269 GLU A N 1
ATOM 2133 C CA . GLU A 1 269 ? 20.437 -7.816 -5.129 1.00 90.38 269 GLU A CA 1
ATOM 2134 C C . GLU A 1 269 ? 20.167 -8.841 -4.026 1.00 90.38 269 GLU A C 1
ATOM 2136 O O . GLU A 1 269 ? 21.104 -9.337 -3.403 1.00 90.38 269 GLU A O 1
ATOM 2141 N N . ALA A 1 270 ? 18.900 -9.163 -3.765 1.00 83.50 270 ALA A N 1
ATOM 2142 C CA . ALA A 1 270 ? 18.518 -10.085 -2.704 1.00 83.50 270 ALA A CA 1
ATOM 2143 C C . ALA A 1 270 ? 18.766 -11.555 -3.084 1.00 83.50 270 ALA A C 1
ATOM 2145 O O . ALA A 1 270 ? 19.020 -12.373 -2.198 1.00 83.50 270 ALA A O 1
ATOM 2146 N N . GLY A 1 271 ? 18.712 -11.895 -4.379 1.00 76.56 271 GLY A N 1
ATOM 2147 C CA . GLY A 1 271 ? 18.934 -13.258 -4.868 1.00 76.56 271 GLY A CA 1
ATOM 2148 C C . GLY A 1 271 ? 18.050 -14.287 -4.150 1.00 76.56 271 GLY A C 1
ATOM 2149 O O . GLY A 1 271 ? 16.860 -14.047 -3.921 1.00 76.56 271 GLY A O 1
ATOM 2150 N N . ASP A 1 272 ? 18.653 -15.404 -3.732 1.00 69.81 272 ASP A N 1
ATOM 2151 C CA . ASP A 1 272 ? 17.971 -16.522 -3.057 1.00 69.81 272 ASP A CA 1
ATOM 2152 C C . ASP A 1 272 ? 17.423 -16.178 -1.658 1.00 69.81 272 ASP A C 1
ATOM 2154 O O . ASP A 1 272 ? 16.640 -16.941 -1.096 1.00 69.81 272 ASP A O 1
ATOM 2158 N N . LEU A 1 273 ? 17.781 -15.021 -1.086 1.00 66.06 273 LEU A N 1
ATOM 2159 C CA . LEU A 1 273 ? 17.229 -14.563 0.198 1.00 66.06 273 LEU A CA 1
ATOM 2160 C C . LEU A 1 273 ? 15.778 -14.070 0.073 1.00 66.06 273 LEU A C 1
ATOM 2162 O O . LEU A 1 273 ? 15.125 -13.771 1.076 1.00 66.06 273 LEU A O 1
ATOM 2166 N N . THR A 1 274 ? 15.262 -13.960 -1.150 1.00 71.94 274 THR A N 1
ATOM 2167 C CA . THR A 1 274 ? 13.910 -13.473 -1.418 1.00 71.94 274 THR A CA 1
ATOM 2168 C C . THR A 1 274 ? 12.893 -14.602 -1.296 1.00 71.94 274 THR A C 1
ATOM 2170 O O . THR A 1 274 ? 12.813 -15.461 -2.174 1.00 71.94 274 THR A O 1
ATOM 2173 N N . SER A 1 275 ? 12.039 -14.569 -0.2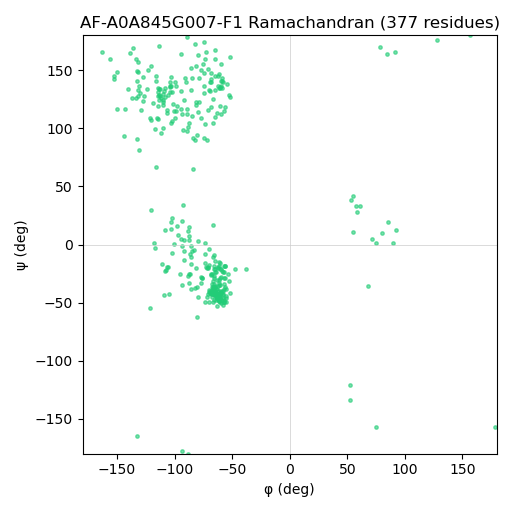65 1.00 79.94 275 SER A N 1
ATOM 2174 C CA . SER A 1 275 ? 10.826 -15.403 -0.250 1.00 79.94 275 SER A CA 1
ATOM 2175 C C . SER A 1 275 ? 9.928 -15.073 -1.453 1.00 79.94 275 SER A C 1
ATOM 2177 O O . SER A 1 275 ? 9.987 -13.964 -1.993 1.00 79.94 275 SER A O 1
ATOM 2179 N N . LYS A 1 276 ? 9.095 -16.027 -1.873 1.00 88.81 276 LYS A N 1
ATOM 2180 C CA . LYS A 1 276 ? 8.299 -15.921 -3.101 1.00 88.81 276 LYS A CA 1
ATOM 2181 C C . LYS A 1 276 ? 7.261 -14.786 -3.030 1.00 88.81 276 LYS A C 1
ATOM 2183 O O . LYS A 1 276 ? 6.697 -14.513 -1.971 1.00 88.81 276 LYS A O 1
ATOM 2188 N N . PHE A 1 277 ? 7.018 -14.136 -4.163 1.00 93.56 277 PHE A N 1
ATOM 2189 C CA . PHE A 1 277 ? 5.839 -13.317 -4.434 1.00 93.56 277 PHE A CA 1
ATOM 2190 C C . PHE A 1 277 ? 4.900 -14.092 -5.354 1.00 93.56 277 PHE A C 1
ATOM 2192 O O . PHE A 1 277 ? 5.345 -14.661 -6.348 1.00 93.56 277 PHE A O 1
ATOM 2199 N N . ASP A 1 278 ? 3.602 -14.078 -5.087 1.00 93.25 278 ASP A N 1
ATOM 2200 C CA . ASP A 1 278 ? 2.622 -14.773 -5.927 1.00 93.25 278 ASP A CA 1
ATOM 2201 C C . ASP A 1 278 ? 2.491 -14.081 -7.283 1.00 93.25 278 ASP A C 1
ATOM 2203 O O . ASP A 1 278 ? 2.399 -14.723 -8.328 1.00 93.25 278 ASP A O 1
ATOM 2207 N N . SER A 1 279 ? 2.497 -12.749 -7.284 1.00 95.94 279 SER A N 1
ATOM 2208 C CA . SER A 1 279 ? 2.316 -11.948 -8.490 1.00 95.94 279 SER A CA 1
ATOM 2209 C C . SER A 1 279 ? 3.046 -10.619 -8.425 1.00 95.94 279 SER A C 1
ATOM 2211 O O . SER A 1 279 ? 3.139 -10.006 -7.366 1.00 95.94 279 SER A O 1
ATOM 2213 N N . ILE A 1 280 ? 3.498 -10.129 -9.577 1.00 97.81 280 ILE A N 1
ATOM 2214 C CA . ILE A 1 280 ? 3.960 -8.750 -9.750 1.00 97.81 280 ILE A CA 1
ATOM 2215 C C . ILE A 1 280 ? 3.209 -8.114 -10.916 1.00 97.81 280 ILE A C 1
ATOM 2217 O O . ILE A 1 280 ? 3.186 -8.650 -12.019 1.00 97.81 280 ILE A O 1
ATOM 2221 N N . ILE A 1 281 ? 2.609 -6.953 -10.681 1.00 98.00 281 ILE A N 1
ATOM 2222 C CA . ILE A 1 281 ? 1.974 -6.128 -11.708 1.00 98.00 281 ILE A CA 1
ATOM 2223 C C . ILE A 1 281 ? 2.841 -4.888 -11.927 1.00 98.00 281 ILE A C 1
ATOM 2225 O O . ILE A 1 281 ? 3.164 -4.177 -10.977 1.00 98.00 281 ILE A O 1
ATOM 2229 N N . LEU A 1 282 ? 3.207 -4.621 -13.178 1.00 97.69 282 LEU A N 1
ATOM 2230 C CA . LEU A 1 282 ? 4.058 -3.515 -13.605 1.00 97.69 282 LEU A CA 1
ATOM 2231 C C . LEU A 1 282 ? 3.245 -2.532 -14.448 1.00 97.69 282 LEU A C 1
ATOM 2233 O O . LEU A 1 282 ? 2.580 -2.913 -15.415 1.00 97.69 282 LEU A O 1
ATOM 2237 N N . CYS A 1 283 ? 3.323 -1.257 -14.080 1.00 93.38 283 CYS A N 1
ATOM 2238 C CA . CYS A 1 283 ? 2.585 -0.171 -14.716 1.00 93.38 283 CYS A CA 1
ATOM 2239 C C . CYS A 1 283 ? 3.529 0.993 -15.012 1.00 93.38 283 CYS A C 1
ATOM 2241 O O . CYS A 1 283 ? 4.229 1.459 -14.111 1.00 93.38 283 CYS A O 1
ATOM 2243 N N . GLY A 1 284 ? 3.555 1.482 -16.256 1.00 90.94 284 GLY A N 1
ATOM 2244 C CA . GLY A 1 284 ? 4.459 2.571 -16.647 1.00 90.94 284 GLY A CA 1
ATOM 2245 C C . GLY A 1 284 ? 5.921 2.239 -16.336 1.00 90.94 284 GLY A C 1
ATOM 2246 O O . GLY A 1 284 ? 6.629 3.066 -15.765 1.00 90.94 284 GLY A O 1
ATOM 2247 N N . SER A 1 285 ? 6.335 0.995 -16.600 1.00 94.00 285 SER A N 1
ATOM 2248 C CA . SER A 1 285 ? 7.659 0.510 -16.218 1.00 94.00 285 SER A CA 1
ATOM 2249 C C . SER A 1 285 ? 8.769 1.327 -16.871 1.00 94.00 285 SER A C 1
ATOM 2251 O O . SER A 1 285 ? 8.731 1.607 -18.067 1.00 94.00 285 SER A O 1
ATOM 2253 N N . ILE A 1 286 ? 9.768 1.678 -16.065 1.00 92.94 286 ILE A N 1
ATOM 2254 C CA . ILE A 1 286 ? 10.990 2.362 -16.508 1.00 92.94 286 ILE A CA 1
ATOM 2255 C C . ILE A 1 286 ? 12.173 1.394 -16.587 1.00 92.94 286 ILE A C 1
ATOM 2257 O O . ILE A 1 286 ? 13.325 1.817 -16.493 1.00 92.94 286 ILE A O 1
ATOM 2261 N N . LEU A 1 287 ? 11.888 0.092 -16.662 1.00 94.81 287 LEU A N 1
ATOM 2262 C CA . LEU A 1 287 ? 12.912 -0.933 -16.760 1.00 94.81 287 LEU A CA 1
ATOM 2263 C C . LEU A 1 287 ? 13.404 -1.090 -18.201 1.00 94.81 287 LEU A C 1
ATOM 2265 O O . LEU A 1 287 ? 12.659 -0.825 -19.146 1.00 94.81 287 LEU A O 1
ATOM 2269 N N . SER A 1 288 ? 14.640 -1.559 -18.357 1.00 93.69 288 SER A N 1
ATOM 2270 C CA . SER A 1 288 ? 15.161 -2.038 -19.639 1.00 93.69 288 SER A CA 1
ATOM 2271 C C . SER A 1 288 ? 14.295 -3.175 -20.168 1.00 93.69 288 SER A C 1
ATOM 2273 O O . SER A 1 288 ? 13.892 -4.069 -19.414 1.00 93.69 288 SER A O 1
ATOM 2275 N N . LYS A 1 289 ? 14.042 -3.182 -21.480 1.00 94.12 289 LYS A N 1
ATOM 2276 C CA . LYS A 1 289 ? 13.354 -4.298 -22.145 1.00 94.12 289 LYS A CA 1
ATOM 2277 C C . LYS A 1 289 ? 14.138 -5.608 -22.051 1.00 94.12 289 LYS A C 1
ATOM 2279 O O . LYS A 1 289 ? 13.545 -6.676 -22.203 1.00 94.12 289 LYS A O 1
ATOM 2284 N N . GLU A 1 290 ? 15.440 -5.510 -21.779 1.00 94.00 290 GLU A N 1
ATOM 2285 C CA . GLU A 1 290 ? 16.358 -6.634 -21.603 1.00 94.00 290 GLU A CA 1
ATOM 2286 C C . GLU A 1 290 ? 16.367 -7.179 -20.166 1.00 94.00 290 GLU A C 1
ATOM 2288 O O . GLU A 1 290 ? 17.073 -8.145 -19.884 1.00 94.00 290 GLU A O 1
ATOM 2293 N N . PHE A 1 291 ? 15.591 -6.596 -19.238 1.00 94.62 291 PHE A N 1
ATOM 2294 C CA . PHE A 1 291 ? 15.435 -7.172 -17.903 1.00 94.62 291 PHE A CA 1
ATOM 2295 C C . PHE A 1 291 ? 14.734 -8.535 -17.994 1.00 94.62 291 PHE A C 1
ATOM 2297 O O . PHE A 1 291 ? 13.537 -8.631 -18.290 1.00 94.62 291 PHE A O 1
ATOM 2304 N N . ASP A 1 292 ? 15.496 -9.596 -17.736 1.00 93.00 292 ASP A N 1
ATOM 2305 C CA . ASP A 1 292 ? 15.033 -10.964 -17.919 1.00 93.00 292 ASP A CA 1
ATOM 2306 C C . ASP A 1 292 ? 14.252 -11.476 -16.701 1.00 93.00 292 ASP A C 1
ATOM 2308 O O . ASP A 1 292 ? 14.794 -12.064 -15.762 1.00 93.00 292 ASP A O 1
ATOM 2312 N N . TRP A 1 293 ? 12.933 -11.280 -16.742 1.00 94.88 293 TRP A N 1
ATOM 2313 C CA . TRP A 1 293 ? 12.012 -11.798 -15.730 1.00 94.88 293 TRP A CA 1
ATOM 2314 C C . TRP A 1 293 ? 12.050 -13.326 -15.587 1.00 94.88 293 TRP A C 1
ATOM 2316 O O . TRP A 1 293 ? 11.691 -13.829 -14.520 1.00 94.88 293 TRP A O 1
ATOM 2326 N N . SER A 1 294 ? 12.499 -14.073 -16.606 1.00 93.06 294 SER A N 1
ATOM 2327 C CA . SER A 1 294 ? 12.553 -15.541 -16.549 1.00 93.06 294 SER A CA 1
ATOM 2328 C C . SER A 1 294 ? 13.516 -16.056 -15.476 1.00 93.06 294 SER A C 1
ATOM 2330 O O . SER A 1 294 ? 13.307 -17.137 -14.936 1.00 93.06 294 SER A O 1
ATOM 2332 N N . LEU A 1 295 ? 14.508 -15.248 -15.082 1.00 91.44 295 LEU A N 1
ATOM 2333 C CA . LEU A 1 295 ? 15.446 -15.582 -14.009 1.00 91.44 295 LEU A CA 1
ATOM 2334 C C . LEU A 1 295 ? 14.776 -15.685 -12.630 1.00 91.44 295 LEU A C 1
ATOM 2336 O O . LEU A 1 295 ? 15.271 -16.409 -11.764 1.00 91.44 295 LEU A O 1
ATOM 2340 N N . TYR A 1 296 ? 13.668 -14.964 -12.435 1.00 92.62 296 TYR A N 1
ATOM 2341 C CA . TYR A 1 296 ? 12.970 -14.833 -11.152 1.00 92.62 296 TYR A CA 1
ATOM 2342 C C . TYR A 1 296 ? 11.633 -15.579 -11.115 1.00 92.62 296 TYR A C 1
ATOM 2344 O O . TYR A 1 296 ? 11.136 -15.902 -10.032 1.00 92.62 296 TYR A O 1
ATOM 2352 N N . LEU A 1 297 ? 11.035 -15.838 -12.280 1.00 91.94 297 LEU A N 1
ATOM 2353 C CA . LEU A 1 297 ? 9.800 -16.607 -12.399 1.00 91.94 297 LEU A CA 1
ATOM 2354 C C . LEU A 1 297 ? 10.004 -18.047 -11.900 1.00 91.94 297 LEU A C 1
ATOM 2356 O O . LEU A 1 297 ? 11.087 -18.612 -12.012 1.00 91.94 297 LEU A O 1
ATOM 2360 N N . GLU A 1 298 ? 8.960 -18.610 -11.289 1.00 82.12 298 GLU A N 1
ATOM 2361 C CA . GLU A 1 298 ? 8.909 -19.927 -10.623 1.00 82.12 298 GLU A CA 1
ATOM 2362 C C . GLU A 1 298 ? 9.736 -20.040 -9.333 1.00 82.12 298 GLU A C 1
ATOM 2364 O O . GLU A 1 298 ? 9.280 -20.666 -8.375 1.00 82.12 298 GLU A O 1
ATOM 2369 N N . LYS A 1 299 ? 10.897 -19.379 -9.258 1.00 84.19 299 LYS A N 1
ATOM 2370 C CA . LYS A 1 299 ? 11.755 -19.352 -8.063 1.00 84.19 299 LYS A CA 1
ATOM 2371 C C . LYS A 1 299 ? 11.262 -18.354 -7.021 1.00 84.19 299 LYS A C 1
ATOM 2373 O O . LYS A 1 299 ? 10.913 -18.722 -5.903 1.00 84.19 299 LYS A O 1
ATOM 2378 N N . ASN A 1 300 ? 11.235 -17.079 -7.397 1.00 87.38 300 ASN A N 1
ATOM 2379 C CA . ASN A 1 300 ? 10.921 -15.969 -6.501 1.00 87.38 300 ASN A CA 1
ATOM 2380 C C . ASN A 1 300 ? 9.573 -15.333 -6.836 1.00 87.38 300 ASN A C 1
ATOM 2382 O O . ASN A 1 300 ? 9.040 -14.592 -6.017 1.00 87.38 300 ASN A O 1
ATOM 2386 N N . ILE A 1 301 ? 9.025 -15.588 -8.026 1.00 93.12 301 ILE A N 1
ATOM 2387 C CA . ILE A 1 301 ? 7.797 -14.954 -8.501 1.00 93.12 301 ILE A CA 1
ATOM 2388 C C . ILE A 1 301 ? 6.902 -15.994 -9.169 1.00 93.12 301 ILE A C 1
ATOM 2390 O O . ILE A 1 301 ? 7.325 -16.666 -10.104 1.00 93.12 301 ILE A O 1
ATOM 2394 N N . GLY A 1 302 ? 5.648 -16.103 -8.732 1.00 93.19 302 GLY A N 1
ATOM 2395 C CA . GLY A 1 302 ? 4.655 -16.956 -9.382 1.00 93.19 302 GLY A CA 1
ATOM 2396 C C . GLY A 1 302 ? 4.369 -16.483 -10.804 1.00 93.19 302 GLY A C 1
ATOM 2397 O O . GLY A 1 302 ? 4.501 -17.253 -11.751 1.00 93.19 302 GLY A O 1
ATOM 2398 N N . ARG A 1 303 ? 4.038 -15.196 -10.966 1.00 95.44 303 ARG A N 1
ATOM 2399 C CA . ARG A 1 303 ? 3.740 -14.594 -12.272 1.00 95.44 303 ARG A CA 1
ATOM 2400 C C . ARG A 1 303 ? 3.948 -13.085 -12.338 1.00 95.44 303 ARG A C 1
ATOM 2402 O O . ARG A 1 303 ? 3.916 -12.393 -11.324 1.00 95.44 303 ARG A O 1
ATOM 2409 N N . VAL A 1 304 ? 4.098 -12.562 -13.552 1.00 97.62 304 VAL A N 1
ATOM 2410 C CA . VAL A 1 304 ? 4.279 -11.128 -13.812 1.00 97.62 304 VAL A CA 1
ATOM 2411 C C . VAL A 1 304 ? 3.331 -10.649 -14.910 1.00 97.62 304 VAL A C 1
ATOM 2413 O O . VAL A 1 304 ? 3.175 -11.307 -15.937 1.00 97.62 304 VAL A O 1
ATOM 2416 N N . LEU A 1 305 ? 2.711 -9.490 -14.695 1.00 97.50 305 LEU A N 1
ATOM 2417 C CA . LEU A 1 305 ? 1.912 -8.767 -15.678 1.00 97.50 305 LEU A CA 1
ATOM 2418 C C . LEU A 1 305 ? 2.538 -7.402 -15.938 1.00 97.50 305 LEU A C 1
ATOM 2420 O O . LEU A 1 305 ? 2.626 -6.590 -15.024 1.00 97.50 305 LEU A O 1
ATOM 2424 N N . ASN A 1 306 ? 2.896 -7.111 -17.184 1.00 97.25 306 ASN A N 1
ATOM 2425 C CA . ASN A 1 306 ? 3.267 -5.768 -17.615 1.00 97.25 306 ASN A CA 1
ATOM 2426 C C . ASN A 1 306 ? 2.131 -5.114 -18.405 1.00 97.25 306 ASN A C 1
ATOM 2428 O O . ASN A 1 306 ? 1.545 -5.736 -19.292 1.00 97.25 306 ASN A O 1
ATOM 2432 N N . THR A 1 307 ? 1.852 -3.844 -18.129 1.00 94.88 307 THR A N 1
ATOM 2433 C CA . THR A 1 307 ? 0.996 -3.028 -18.996 1.00 94.88 307 THR A CA 1
ATOM 2434 C C . THR A 1 307 ? 1.865 -2.125 -19.853 1.00 94.88 307 THR A C 1
ATOM 2436 O O . THR A 1 307 ? 2.619 -1.301 -19.335 1.00 94.88 307 THR A O 1
ATOM 2439 N N . VAL A 1 308 ? 1.729 -2.281 -21.164 1.00 92.94 308 VAL A N 1
ATOM 2440 C CA . VAL A 1 308 ? 2.448 -1.511 -22.169 1.00 92.94 308 VAL A CA 1
ATOM 2441 C C . VAL A 1 308 ? 1.545 -0.396 -22.688 1.00 92.94 308 VAL A C 1
ATOM 2443 O O . VAL A 1 308 ? 0.516 -0.657 -23.318 1.00 92.94 308 VAL A O 1
ATOM 2446 N N . SER A 1 309 ? 1.952 0.839 -22.419 1.00 87.25 309 SER A N 1
ATOM 2447 C CA . SER A 1 309 ? 1.258 2.072 -22.782 1.00 87.25 309 SER A CA 1
ATOM 2448 C C . SER A 1 309 ? 2.057 2.804 -23.861 1.00 87.25 309 SER A C 1
ATOM 2450 O O . SER A 1 309 ? 3.043 3.478 -23.567 1.00 87.25 309 SER A O 1
ATOM 2452 N N . GLU A 1 310 ? 1.637 2.680 -25.122 1.00 78.25 310 GLU A N 1
ATOM 2453 C CA . GLU A 1 310 ? 2.345 3.276 -26.274 1.00 78.25 310 GLU A CA 1
ATOM 2454 C C . GLU A 1 310 ? 2.406 4.815 -26.187 1.00 78.25 310 GLU A C 1
ATOM 2456 O O . GLU A 1 310 ? 3.393 5.429 -26.591 1.00 78.25 310 GLU A O 1
ATOM 2461 N N . GLU A 1 311 ? 1.388 5.422 -25.570 1.00 74.31 311 GLU A N 1
ATOM 2462 C CA . GLU A 1 311 ? 1.237 6.871 -25.374 1.00 74.31 311 GLU A CA 1
ATOM 2463 C C . GLU A 1 311 ? 1.793 7.359 -24.019 1.00 74.31 311 GLU A C 1
ATOM 2465 O O . GLU A 1 311 ? 1.411 8.419 -23.509 1.00 74.31 311 GLU A O 1
ATOM 2470 N N . ASP A 1 312 ? 2.680 6.588 -23.379 1.00 74.00 312 ASP A N 1
ATOM 2471 C CA . ASP A 1 312 ? 3.295 6.990 -22.115 1.00 74.00 312 ASP A CA 1
ATOM 2472 C C . ASP A 1 312 ? 4.223 8.203 -22.300 1.00 74.00 312 ASP A C 1
ATOM 2474 O O . ASP A 1 312 ? 5.355 8.129 -22.792 1.00 74.00 312 ASP A O 1
ATOM 2478 N N . GLN A 1 313 ? 3.717 9.354 -21.863 1.00 71.56 313 GLN A N 1
ATOM 2479 C CA . GLN A 1 313 ? 4.378 10.643 -22.011 1.00 71.56 313 GLN A CA 1
ATOM 2480 C C . GLN A 1 313 ? 5.684 10.787 -21.214 1.00 71.56 313 GLN A C 1
ATOM 2482 O O . GLN A 1 313 ? 6.471 11.672 -21.547 1.00 71.56 313 GLN A O 1
ATOM 2487 N N . TRP A 1 314 ? 5.933 9.955 -20.197 1.00 72.12 314 TRP A N 1
ATOM 2488 C CA . TRP A 1 314 ? 7.104 10.078 -19.321 1.00 72.12 314 TRP A CA 1
ATOM 2489 C C . TRP A 1 314 ? 8.163 9.023 -19.624 1.00 72.12 314 TRP A C 1
ATOM 2491 O O . TRP A 1 314 ? 9.348 9.352 -19.706 1.00 72.12 314 TRP A O 1
ATOM 2501 N N . VAL A 1 315 ? 7.739 7.778 -19.853 1.00 58.84 315 VAL A N 1
ATOM 2502 C CA . VAL A 1 315 ? 8.643 6.645 -20.107 1.00 58.84 315 VAL A CA 1
ATOM 2503 C C . VAL A 1 315 ? 9.454 6.850 -21.391 1.00 58.84 315 VAL A C 1
ATOM 2505 O O . VAL A 1 315 ? 10.624 6.490 -21.429 1.00 58.84 315 VAL A O 1
ATOM 2508 N N . LYS A 1 316 ? 8.915 7.556 -22.397 1.00 59.81 316 LYS A N 1
ATOM 2509 C CA . LYS A 1 316 ? 9.647 7.905 -23.635 1.00 59.81 316 LYS A CA 1
ATOM 2510 C C . LYS A 1 316 ? 10.959 8.679 -23.418 1.00 59.81 316 LYS A C 1
ATOM 2512 O O . LYS A 1 316 ? 11.777 8.771 -24.327 1.00 59.81 316 LYS A O 1
ATOM 2517 N N . TYR A 1 317 ? 11.146 9.294 -22.249 1.00 65.56 317 TYR A N 1
ATOM 2518 C CA . TYR A 1 317 ? 12.361 10.038 -21.915 1.00 65.56 317 TYR A CA 1
ATOM 2519 C C . TYR A 1 317 ? 13.411 9.204 -21.168 1.00 65.56 317 TYR A C 1
ATOM 2521 O O . TYR A 1 317 ? 14.474 9.756 -20.854 1.00 65.56 317 TYR A O 1
ATOM 2529 N N . MET A 1 318 ? 13.118 7.929 -20.881 1.00 65.12 318 MET A N 1
ATOM 2530 C CA . MET A 1 318 ? 14.024 6.957 -20.266 1.00 65.12 318 MET A CA 1
ATOM 2531 C C . MET A 1 318 ? 14.749 6.170 -21.368 1.00 65.12 318 MET A C 1
ATOM 2533 O O . MET A 1 318 ? 14.163 5.259 -21.945 1.00 65.12 318 MET A O 1
ATOM 2537 N N . PRO A 1 319 ? 15.995 6.520 -21.728 1.00 62.16 319 PRO A N 1
ATOM 2538 C CA . PRO A 1 319 ? 16.760 5.717 -22.678 1.00 62.16 319 PRO A CA 1
ATOM 2539 C C . PRO A 1 319 ? 17.185 4.384 -22.043 1.00 62.16 319 PRO A C 1
ATOM 2541 O O . PRO A 1 319 ? 17.410 4.313 -20.834 1.00 62.16 319 PRO A O 1
ATOM 2544 N N . GLU A 1 320 ? 17.333 3.354 -22.875 1.00 62.53 320 GLU A N 1
ATOM 2545 C CA . GLU A 1 320 ? 17.952 2.073 -22.507 1.00 62.53 320 GLU A CA 1
ATOM 2546 C C . GLU A 1 320 ? 19.329 2.288 -21.858 1.00 62.53 320 GLU A C 1
ATOM 2548 O O . GLU A 1 320 ? 20.178 2.990 -22.411 1.00 62.53 320 GLU A O 1
ATOM 2553 N N . GLY A 1 321 ? 19.534 1.718 -20.667 1.00 58.53 321 GLY A N 1
ATOM 2554 C CA . GLY A 1 321 ? 20.744 1.895 -19.854 1.00 58.53 321 GLY A CA 1
ATOM 2555 C C . GLY A 1 321 ? 20.869 3.255 -19.147 1.00 58.53 321 GLY A C 1
ATOM 2556 O O . GLY A 1 321 ? 21.855 3.490 -18.445 1.00 58.53 321 GLY A O 1
ATOM 2557 N N . GLY A 1 322 ? 19.872 4.136 -19.302 1.00 58.66 322 GLY A N 1
ATOM 2558 C CA . GLY A 1 322 ? 19.811 5.479 -18.723 1.00 58.66 322 GLY A CA 1
ATOM 2559 C C . GLY A 1 322 ? 20.528 6.570 -19.545 1.00 58.66 322 GLY A C 1
ATOM 2560 O O . GLY A 1 322 ? 21.219 6.314 -20.530 1.00 58.66 322 GLY A O 1
ATOM 2561 N N . ARG A 1 323 ? 20.238 7.855 -19.252 1.00 51.62 323 ARG A N 1
ATOM 2562 C CA . ARG A 1 323 ? 20.839 8.998 -19.987 1.00 51.62 323 ARG A CA 1
ATOM 2563 C C . ARG A 1 323 ? 22.349 9.025 -19.732 1.00 51.62 323 ARG A C 1
ATOM 2565 O O . ARG A 1 323 ? 22.812 8.489 -18.738 1.00 51.62 323 ARG A O 1
ATOM 2572 N N . VAL A 1 324 ? 23.096 9.816 -20.508 1.00 46.84 324 VAL A N 1
ATOM 2573 C CA . VAL A 1 324 ? 24.517 10.158 -20.241 1.00 46.84 324 VAL A CA 1
ATOM 2574 C C . VAL A 1 324 ? 24.782 10.591 -18.775 1.00 46.84 324 VAL A C 1
ATOM 2576 O O . VAL A 1 324 ? 25.903 10.494 -18.295 1.00 46.84 324 VAL A O 1
ATOM 2579 N N . LEU A 1 325 ? 23.752 11.031 -18.038 1.00 46.59 325 LEU A N 1
ATOM 2580 C CA . LEU A 1 325 ? 23.817 11.435 -16.625 1.00 46.59 325 LEU A CA 1
ATOM 2581 C C . LEU A 1 325 ? 23.529 10.312 -15.602 1.00 46.59 325 LEU A C 1
ATOM 2583 O O . LEU A 1 325 ? 23.770 10.518 -14.416 1.00 46.59 325 LEU A O 1
ATOM 2587 N N . VAL A 1 326 ? 22.991 9.159 -16.017 1.00 57.72 326 VAL A N 1
ATOM 2588 C CA . VAL A 1 326 ? 22.572 8.050 -15.141 1.00 57.72 326 VAL A CA 1
ATOM 2589 C C . VAL A 1 326 ? 22.872 6.729 -15.842 1.00 57.72 326 VAL A C 1
ATOM 2591 O O . VAL A 1 326 ? 22.056 6.264 -16.622 1.00 57.72 326 VAL A O 1
ATOM 2594 N N . SER A 1 327 ? 24.035 6.136 -15.582 1.00 68.12 327 SER A N 1
ATOM 2595 C CA . SER A 1 327 ? 24.374 4.808 -16.107 1.00 68.12 327 SER A CA 1
ATOM 2596 C C . SER A 1 327 ? 23.895 3.746 -15.119 1.00 68.12 327 SER A C 1
ATOM 2598 O O . SER A 1 327 ? 24.540 3.511 -14.096 1.00 68.12 327 SER A O 1
ATOM 2600 N N . ASP A 1 328 ? 22.724 3.167 -15.377 1.00 84.62 328 ASP A N 1
ATOM 2601 C CA . ASP A 1 328 ? 22.211 2.009 -14.640 1.00 84.62 328 ASP A CA 1
ATOM 2602 C C . ASP A 1 328 ? 21.482 1.095 -15.639 1.00 84.62 328 ASP A C 1
ATOM 2604 O O . ASP A 1 328 ? 20.493 1.528 -16.240 1.00 84.62 328 ASP A O 1
ATOM 2608 N N . PRO A 1 329 ? 21.960 -0.145 -15.856 1.00 86.88 329 PRO A N 1
ATOM 2609 C CA . PRO A 1 329 ? 21.438 -1.031 -16.896 1.00 86.88 329 PRO A CA 1
ATOM 2610 C C . PRO A 1 329 ? 19.984 -1.444 -16.654 1.00 86.88 329 PRO A C 1
ATOM 2612 O O . PRO A 1 329 ? 19.339 -1.948 -17.567 1.00 86.88 329 PRO A O 1
ATOM 2615 N N . LEU A 1 330 ? 19.454 -1.233 -15.444 1.00 90.69 330 LEU A N 1
ATOM 2616 C CA . LEU A 1 330 ? 18.051 -1.499 -15.165 1.00 90.69 330 LEU A CA 1
ATOM 2617 C C . LEU A 1 330 ? 17.112 -0.489 -15.817 1.00 90.69 330 LEU A C 1
ATOM 2619 O O . LEU A 1 330 ? 15.942 -0.821 -15.947 1.00 90.69 330 LEU A O 1
ATOM 2623 N N . TYR A 1 331 ? 17.558 0.709 -16.208 1.00 90.38 331 TYR A N 1
ATOM 2624 C CA . TYR A 1 331 ? 16.669 1.699 -16.819 1.00 90.38 331 TYR A CA 1
ATOM 2625 C C . TYR A 1 331 ? 16.385 1.423 -18.297 1.00 90.38 331 TYR A C 1
ATOM 2627 O O . TYR A 1 331 ? 17.276 1.056 -19.059 1.00 90.38 331 TYR A O 1
ATOM 2635 N N . GLY A 1 332 ? 15.153 1.703 -18.714 1.00 89.50 332 GLY A N 1
ATOM 2636 C CA . GLY A 1 332 ? 14.731 1.704 -20.111 1.00 89.50 332 GLY A CA 1
ATOM 2637 C C . GLY A 1 332 ? 13.250 2.032 -20.270 1.00 89.50 332 GLY A C 1
ATOM 2638 O O . GLY A 1 332 ? 12.654 2.687 -19.410 1.00 89.50 332 GLY A O 1
ATOM 2639 N N . ASP A 1 333 ? 12.664 1.602 -21.387 1.00 89.62 333 ASP A N 1
ATOM 2640 C CA . ASP A 1 333 ? 11.318 1.989 -21.809 1.00 89.62 333 ASP A CA 1
ATOM 2641 C C . ASP A 1 333 ? 10.343 0.809 -21.960 1.00 89.62 333 ASP A C 1
ATOM 2643 O O . ASP A 1 333 ? 9.374 0.885 -22.721 1.00 89.62 333 ASP A O 1
ATOM 2647 N N . ALA A 1 334 ? 10.526 -0.260 -21.176 1.00 92.00 334 ALA A N 1
ATOM 2648 C CA . ALA A 1 334 ? 9.675 -1.453 -21.223 1.00 92.00 334 ALA A CA 1
ATOM 2649 C C . ALA A 1 334 ? 8.185 -1.182 -20.918 1.00 92.00 334 ALA A C 1
ATOM 2651 O O . ALA A 1 334 ? 7.314 -1.956 -21.318 1.00 92.00 334 ALA A O 1
ATOM 2652 N N . GLY A 1 335 ? 7.851 -0.073 -20.251 1.00 89.25 335 GLY A N 1
ATOM 2653 C CA . GLY A 1 335 ? 6.469 0.387 -20.088 1.00 89.25 335 GLY A CA 1
ATOM 2654 C C . GLY A 1 335 ? 5.818 0.903 -21.378 1.00 89.25 335 GLY A C 1
ATOM 2655 O O . GLY A 1 335 ? 4.596 0.980 -21.434 1.00 89.25 335 GLY A O 1
ATOM 2656 N N . ARG A 1 336 ? 6.606 1.233 -22.409 1.00 90.44 336 ARG A N 1
ATOM 2657 C CA . ARG A 1 336 ? 6.154 1.733 -23.720 1.00 90.44 336 ARG A CA 1
ATOM 2658 C C . ARG A 1 336 ? 6.346 0.703 -24.831 1.00 90.44 336 ARG A C 1
ATOM 2660 O O . ARG A 1 336 ? 5.452 0.513 -25.649 1.00 90.44 336 ARG A O 1
ATOM 2667 N N . GLU A 1 337 ? 7.492 0.031 -24.851 1.00 90.62 337 GLU A N 1
ATOM 2668 C CA . GLU A 1 337 ? 7.843 -0.935 -25.902 1.00 90.62 337 GLU A CA 1
ATOM 2669 C C . GLU A 1 337 ? 7.503 -2.383 -25.506 1.00 90.62 337 GLU A C 1
ATOM 2671 O O . GLU A 1 337 ? 7.188 -3.211 -26.366 1.00 90.62 337 GLU A O 1
ATOM 2676 N N . GLY A 1 338 ? 7.453 -2.677 -24.203 1.00 93.75 338 GLY A N 1
ATOM 2677 C CA . GLY A 1 338 ? 7.359 -4.030 -23.650 1.00 93.75 338 GLY A CA 1
ATOM 2678 C C . GLY A 1 338 ? 8.728 -4.653 -23.365 1.00 93.75 338 GLY A C 1
ATOM 2679 O O . GLY A 1 338 ? 9.757 -4.170 -23.824 1.00 93.75 338 GLY A O 1
ATOM 2680 N N . PHE A 1 339 ? 8.734 -5.740 -22.597 1.00 96.25 339 PHE A N 1
ATOM 2681 C CA . PHE A 1 339 ? 9.924 -6.554 -22.335 1.00 96.25 339 PHE A CA 1
ATOM 2682 C C . PHE A 1 339 ? 10.139 -7.601 -23.433 1.00 96.25 339 PHE A C 1
ATOM 2684 O O . PHE A 1 339 ? 9.166 -8.122 -23.986 1.00 96.25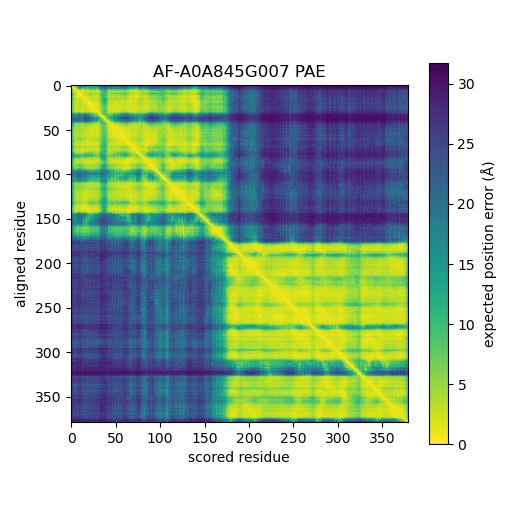 339 PHE A O 1
ATOM 2691 N N . ASN A 1 340 ? 11.398 -7.989 -23.653 1.00 94.56 340 ASN A N 1
ATOM 2692 C CA . ASN A 1 340 ? 11.793 -9.091 -24.540 1.00 94.56 340 ASN A CA 1
ATOM 2693 C C . ASN A 1 340 ? 11.632 -10.484 -23.892 1.00 94.56 340 ASN A C 1
ATOM 2695 O O . ASN A 1 340 ? 11.978 -11.498 -24.496 1.00 94.56 340 ASN A O 1
ATOM 2699 N N . CYS A 1 341 ? 11.105 -10.555 -22.667 1.00 93.12 341 CYS A N 1
ATOM 2700 C CA . CYS A 1 341 ? 10.918 -11.807 -21.941 1.00 93.12 341 CYS A CA 1
ATOM 2701 C C . CYS A 1 341 ? 9.815 -12.677 -22.572 1.00 93.12 341 CYS A C 1
ATOM 2703 O O . CYS A 1 341 ? 8.699 -12.213 -22.824 1.00 93.12 341 CYS A O 1
ATOM 2705 N N . SER A 1 342 ? 10.118 -13.963 -22.767 1.00 92.31 342 SER A N 1
ATOM 2706 C CA . SER A 1 342 ? 9.162 -14.988 -23.182 1.00 92.31 342 SER A CA 1
ATOM 2707 C C . SER A 1 342 ? 9.108 -16.085 -22.121 1.00 92.31 342 SER A C 1
ATOM 2709 O O . SER A 1 342 ? 10.050 -16.859 -21.971 1.00 92.31 342 SER A O 1
ATOM 2711 N N . HIS A 1 343 ? 8.019 -16.128 -21.351 1.00 95.12 343 HIS A N 1
ATOM 2712 C CA . HIS A 1 343 ? 7.810 -17.120 -20.296 1.00 95.12 343 HIS A CA 1
ATOM 2713 C C . HIS A 1 343 ? 6.302 -17.350 -20.072 1.00 95.12 343 HIS A C 1
ATOM 2715 O O . HIS A 1 343 ? 5.555 -16.372 -20.106 1.00 95.12 343 HIS A O 1
ATOM 2721 N N . PRO A 1 344 ? 5.819 -18.580 -19.792 1.00 93.06 344 PRO A N 1
ATOM 2722 C CA . PRO A 1 344 ? 4.385 -18.849 -19.586 1.00 93.06 344 PRO A CA 1
ATOM 2723 C C . PRO A 1 344 ? 3.739 -18.008 -18.476 1.00 93.06 344 PRO A C 1
ATOM 2725 O O . PRO A 1 344 ? 2.608 -17.547 -18.604 1.00 93.06 344 PRO A O 1
ATOM 2728 N N . ASN A 1 345 ? 4.491 -17.763 -17.402 1.00 95.19 345 ASN A N 1
ATOM 2729 C CA . ASN A 1 345 ? 4.053 -16.949 -16.264 1.00 95.19 345 ASN A CA 1
ATOM 2730 C C . ASN A 1 345 ? 4.335 -15.444 -16.425 1.00 95.19 345 ASN A C 1
ATOM 2732 O O . ASN A 1 345 ? 4.139 -14.675 -15.485 1.00 95.19 345 ASN A O 1
ATOM 2736 N N . PHE A 1 346 ? 4.788 -15.014 -17.603 1.00 96.75 346 PHE A N 1
ATOM 2737 C CA . PHE A 1 346 ? 4.983 -13.613 -17.947 1.00 96.75 346 PHE A CA 1
ATOM 2738 C C . PHE A 1 346 ? 3.934 -13.188 -18.976 1.00 96.75 346 PHE A C 1
ATOM 2740 O O . PHE A 1 346 ? 3.786 -13.796 -20.032 1.00 96.75 346 PHE A O 1
ATOM 2747 N N . SER A 1 347 ? 3.174 -12.142 -18.675 1.00 96.50 347 SER A N 1
ATOM 2748 C CA . SER A 1 347 ? 2.125 -11.624 -19.555 1.00 96.50 347 SER A CA 1
ATOM 2749 C C . SER A 1 347 ? 2.307 -10.131 -19.782 1.00 96.50 347 SER A C 1
ATOM 2751 O O . SER A 1 347 ? 2.687 -9.399 -18.871 1.00 96.50 347 SER A O 1
ATOM 2753 N N . GLN A 1 348 ? 2.004 -9.663 -20.993 1.00 95.69 348 GLN A N 1
ATOM 2754 C CA . GLN A 1 348 ? 2.020 -8.240 -21.322 1.00 95.69 348 GLN A CA 1
ATOM 2755 C C . GLN A 1 348 ? 0.717 -7.849 -22.008 1.00 95.69 348 GLN A C 1
ATOM 2757 O O . GLN A 1 348 ? 0.307 -8.497 -22.970 1.00 95.69 348 GLN A O 1
ATOM 2762 N N . VAL A 1 349 ? 0.080 -6.781 -21.537 1.00 93.75 349 VAL A N 1
ATOM 2763 C CA . VAL A 1 349 ? -1.123 -6.217 -22.155 1.00 93.75 349 VAL A CA 1
ATOM 2764 C C . VAL A 1 349 ? -0.762 -4.881 -22.777 1.00 93.75 349 VAL A C 1
ATOM 2766 O O . VAL A 1 349 ? -0.271 -3.992 -22.089 1.00 93.75 349 VAL A O 1
ATOM 2769 N N . ARG A 1 350 ? -1.005 -4.740 -24.081 1.00 93.00 350 ARG A N 1
ATOM 2770 C CA . ARG A 1 350 ? -0.787 -3.489 -24.816 1.00 93.00 350 ARG A CA 1
ATOM 2771 C C . ARG A 1 350 ? -2.082 -2.691 -24.872 1.00 93.00 350 ARG A C 1
ATOM 2773 O O . ARG A 1 350 ? -3.125 -3.242 -25.218 1.00 93.00 350 ARG A O 1
ATOM 2780 N N . SER A 1 351 ? -2.014 -1.402 -24.558 1.00 86.88 351 SER A N 1
ATOM 2781 C CA . SER A 1 351 ? -3.151 -0.492 -24.674 1.00 86.88 351 SER A CA 1
ATOM 2782 C C . SER A 1 351 ? -2.725 0.871 -25.200 1.00 86.88 351 SER A C 1
ATOM 2784 O O . SER A 1 351 ? -1.774 1.476 -24.714 1.00 86.88 351 SER A O 1
ATOM 2786 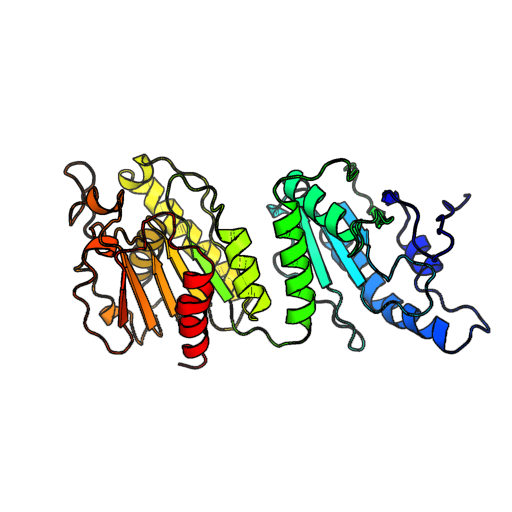N N . LYS A 1 352 ? -3.493 1.379 -26.167 1.00 84.31 352 LYS A N 1
ATOM 2787 C CA . LYS A 1 352 ? -3.355 2.743 -26.701 1.00 84.31 352 LYS A CA 1
ATOM 2788 C C . LYS A 1 352 ? -4.123 3.785 -25.886 1.00 84.31 352 LYS A C 1
ATOM 2790 O O . LYS A 1 352 ? -3.899 4.977 -26.041 1.00 84.31 352 LYS A O 1
ATOM 2795 N N . LEU A 1 353 ? -5.060 3.337 -25.048 1.00 84.75 353 LEU A N 1
ATOM 2796 C CA . LEU A 1 353 ? -5.890 4.208 -24.209 1.00 84.75 353 LEU A CA 1
ATOM 2797 C C . LEU A 1 353 ? -5.226 4.514 -22.863 1.00 84.75 353 LEU A C 1
ATOM 2799 O O . LEU A 1 353 ? -5.529 5.529 -22.230 1.00 84.75 353 LEU A O 1
ATOM 2803 N N . LEU A 1 354 ? -4.344 3.622 -22.410 1.00 84.88 354 LEU A N 1
ATOM 2804 C CA . LEU A 1 354 ? -3.652 3.772 -21.141 1.00 84.88 354 LEU A CA 1
ATOM 2805 C C . LEU A 1 354 ? -2.401 4.636 -21.306 1.00 84.88 354 LEU A C 1
ATOM 2807 O O . LEU A 1 354 ? -1.694 4.595 -22.308 1.00 84.88 354 LEU A O 1
ATOM 2811 N N . GLN A 1 355 ? -2.155 5.434 -20.283 1.00 82.06 355 GLN A N 1
ATOM 2812 C CA . GLN A 1 355 ? -1.072 6.386 -20.127 1.00 82.06 355 GLN A CA 1
ATOM 2813 C C . GLN A 1 355 ? -0.512 6.247 -18.709 1.00 82.06 355 GLN A C 1
ATOM 2815 O O . GLN A 1 355 ? -1.121 5.633 -17.830 1.00 82.06 355 GLN A O 1
ATOM 2820 N N . HIS A 1 356 ? 0.629 6.886 -18.458 1.00 79.38 356 HIS A N 1
ATOM 2821 C CA . HIS A 1 356 ? 1.346 6.791 -17.185 1.00 79.38 356 HIS A CA 1
ATOM 2822 C C . HIS A 1 356 ? 0.500 7.098 -15.937 1.00 79.38 356 HIS A C 1
ATOM 2824 O O . HIS A 1 356 ? 0.776 6.575 -14.860 1.00 79.38 356 HIS A O 1
ATOM 2830 N N . SER A 1 357 ? -0.496 7.980 -16.069 1.00 77.12 357 SER A N 1
ATOM 2831 C CA . SER A 1 357 ? -1.295 8.523 -14.964 1.00 77.12 357 SER A CA 1
ATOM 2832 C C . SER A 1 357 ? -2.722 7.978 -14.883 1.00 77.12 357 SER A C 1
ATOM 2834 O O . SER A 1 357 ? -3.338 8.078 -13.825 1.00 77.12 357 SER A O 1
ATOM 2836 N N . ASN A 1 358 ? -3.271 7.405 -15.961 1.00 80.25 358 ASN A N 1
ATOM 2837 C CA . ASN A 1 358 ? -4.653 6.903 -15.986 1.00 80.25 358 ASN A CA 1
ATOM 2838 C C . ASN A 1 358 ? -4.751 5.378 -15.801 1.00 80.25 358 ASN A C 1
ATOM 2840 O O . ASN A 1 358 ? -5.850 4.838 -15.772 1.00 80.25 358 ASN A O 1
ATOM 2844 N N . ILE A 1 359 ? -3.622 4.688 -15.633 1.00 83.94 359 ILE A N 1
ATOM 2845 C CA . ILE A 1 359 ? -3.561 3.231 -15.470 1.00 83.94 359 ILE A CA 1
ATOM 2846 C C . ILE A 1 359 ? -4.209 2.719 -14.166 1.00 83.94 359 ILE A C 1
ATOM 2848 O O . ILE A 1 359 ? -4.414 1.525 -14.005 1.00 83.94 359 ILE A O 1
ATOM 2852 N N . PHE A 1 360 ? -4.578 3.619 -13.250 1.00 86.06 360 PHE A N 1
ATOM 2853 C CA . PHE A 1 360 ? -5.187 3.315 -11.947 1.00 86.06 360 PHE A CA 1
ATOM 2854 C C . PHE A 1 360 ? -6.720 3.435 -11.924 1.00 86.06 360 PHE A C 1
ATOM 2856 O O . PHE A 1 360 ? -7.316 3.569 -10.854 1.00 86.06 360 PHE A O 1
ATOM 2863 N N . LYS A 1 361 ? -7.370 3.478 -13.090 1.00 84.62 361 LYS A N 1
ATOM 2864 C CA . LYS A 1 361 ? -8.832 3.595 -13.197 1.00 84.62 361 LYS A CA 1
ATOM 2865 C C . LYS A 1 361 ? -9.530 2.269 -12.863 1.00 84.62 361 LYS A C 1
ATOM 2867 O O . LYS A 1 361 ? -8.940 1.195 -12.978 1.00 84.62 361 LYS A O 1
ATOM 2872 N N . ASP A 1 362 ? -10.792 2.348 -12.436 1.00 81.31 362 ASP A N 1
ATOM 2873 C CA . ASP A 1 362 ? -11.611 1.201 -12.015 1.00 81.31 362 ASP A CA 1
ATOM 2874 C C . ASP A 1 362 ? -11.651 0.066 -13.030 1.00 81.31 362 ASP A C 1
ATOM 2876 O O . ASP A 1 362 ? -11.593 -1.099 -12.646 1.00 81.31 362 ASP A O 1
ATOM 2880 N N . ASP A 1 363 ? -11.774 0.396 -14.311 1.00 84.12 363 ASP A N 1
ATOM 2881 C CA . ASP A 1 363 ? -11.833 -0.566 -15.405 1.00 84.12 363 ASP A CA 1
ATOM 2882 C C . ASP A 1 363 ? -10.536 -1.374 -15.512 1.00 84.12 363 ASP A C 1
ATOM 2884 O O . ASP A 1 363 ? -10.591 -2.589 -15.692 1.00 84.12 363 ASP A O 1
ATOM 2888 N N . VAL A 1 364 ? -9.379 -0.744 -15.293 1.00 91.31 364 VAL A N 1
ATOM 2889 C CA . VAL A 1 364 ? -8.086 -1.439 -15.236 1.00 91.31 364 VAL A CA 1
ATOM 2890 C C . VAL A 1 364 ? -7.986 -2.293 -13.974 1.00 91.31 364 VAL A C 1
ATOM 2892 O O . VAL A 1 364 ? -7.678 -3.483 -14.048 1.00 91.31 364 VAL A O 1
ATOM 2895 N N . ILE A 1 365 ? -8.294 -1.729 -12.805 1.00 89.31 365 ILE A N 1
ATOM 2896 C CA . ILE A 1 365 ? -8.160 -2.454 -11.533 1.00 89.31 365 ILE A CA 1
ATOM 2897 C C . ILE A 1 365 ? -9.087 -3.679 -11.514 1.00 89.31 365 ILE A C 1
ATOM 2899 O O . ILE A 1 365 ? -8.662 -4.780 -11.163 1.00 89.31 365 ILE A O 1
ATOM 2903 N N . ARG A 1 366 ? -10.352 -3.509 -11.913 1.00 87.00 366 ARG A N 1
ATOM 2904 C CA . ARG A 1 366 ? -11.376 -4.564 -11.886 1.00 87.00 366 ARG A CA 1
ATOM 2905 C C . ARG A 1 366 ? -11.290 -5.512 -13.073 1.00 87.00 366 ARG A C 1
ATOM 2907 O O . ARG A 1 366 ? -11.556 -6.696 -12.903 1.00 87.00 366 ARG A O 1
ATOM 2914 N N . GLY A 1 367 ? -10.960 -5.002 -14.255 1.00 88.00 367 GLY A N 1
ATOM 2915 C CA . GLY A 1 367 ? -10.938 -5.780 -15.492 1.00 88.00 367 GLY A CA 1
ATOM 2916 C C . GLY A 1 367 ? -9.618 -6.499 -15.748 1.00 88.00 367 GLY A C 1
ATOM 2917 O O . GLY A 1 367 ? -9.617 -7.521 -16.428 1.00 88.00 367 GLY A O 1
ATOM 2918 N N . LEU A 1 368 ? -8.507 -5.997 -15.198 1.00 92.50 368 LEU A N 1
ATOM 2919 C CA . LEU A 1 368 ? -7.174 -6.533 -15.464 1.00 92.50 368 LEU A CA 1
ATOM 2920 C C . LEU A 1 368 ? -6.460 -7.004 -14.191 1.00 92.50 368 LEU A C 1
ATOM 2922 O O . LEU A 1 368 ? -6.049 -8.162 -14.120 1.00 92.50 368 LEU A O 1
ATOM 2926 N N . TRP A 1 369 ? -6.318 -6.148 -13.177 1.00 94.94 369 TRP A N 1
ATOM 2927 C CA . TRP A 1 369 ? -5.483 -6.480 -12.014 1.00 94.94 369 TRP A CA 1
ATOM 2928 C C . TRP A 1 369 ? -6.123 -7.511 -11.092 1.00 94.94 369 TRP A C 1
ATOM 2930 O O . TRP A 1 369 ? -5.482 -8.501 -10.755 1.00 94.94 369 TRP A O 1
ATOM 2940 N N . LEU A 1 370 ? -7.386 -7.321 -10.707 1.00 90.12 370 LEU A N 1
ATOM 2941 C CA . LEU A 1 370 ? -8.095 -8.261 -9.839 1.00 90.12 370 LEU A CA 1
ATOM 2942 C C . LEU A 1 370 ? -8.170 -9.680 -10.430 1.00 90.12 370 LEU A C 1
ATOM 2944 O O . LEU A 1 370 ? -7.809 -10.616 -9.716 1.00 90.12 370 LEU A O 1
ATOM 2948 N N . PRO A 1 371 ? -8.548 -9.875 -11.711 1.00 93.56 371 PRO A N 1
ATOM 2949 C CA . PRO A 1 371 ? -8.501 -11.193 -12.336 1.00 93.56 371 PRO A CA 1
ATOM 2950 C C . PRO A 1 371 ? -7.096 -11.803 -12.339 1.00 93.56 371 PRO A C 1
ATOM 2952 O O . PRO A 1 371 ? -6.945 -12.994 -12.079 1.00 93.56 371 PRO A O 1
ATOM 2955 N N . PHE A 1 372 ? -6.059 -10.998 -12.594 1.00 95.19 372 PHE A N 1
ATOM 2956 C CA . PHE A 1 372 ? -4.675 -11.472 -12.577 1.00 95.19 372 PHE A CA 1
ATOM 2957 C C . PHE A 1 372 ? -4.239 -11.954 -11.185 1.00 95.19 372 PHE A C 1
ATOM 2959 O O . PHE A 1 372 ? -3.657 -13.035 -11.072 1.00 95.19 372 PHE A O 1
ATOM 2966 N N . LEU A 1 373 ? -4.571 -11.185 -10.141 1.00 92.38 373 LEU A N 1
ATOM 2967 C CA . LEU A 1 373 ? -4.302 -11.516 -8.740 1.00 92.38 373 LEU A CA 1
ATOM 2968 C C . LEU A 1 373 ? -5.066 -12.771 -8.292 1.00 92.38 373 LEU A C 1
ATOM 2970 O O . LEU A 1 373 ? -4.492 -13.657 -7.666 1.00 92.38 373 LEU A O 1
ATOM 2974 N N . ASP A 1 374 ? -6.353 -12.883 -8.631 1.00 87.38 374 ASP A N 1
ATOM 2975 C CA . ASP A 1 374 ? -7.190 -14.016 -8.213 1.00 87.38 374 ASP A CA 1
ATOM 2976 C C . ASP A 1 374 ? -6.740 -15.350 -8.835 1.00 87.38 374 ASP A C 1
ATOM 2978 O O . ASP A 1 374 ? -6.894 -16.402 -8.214 1.00 87.38 374 ASP A O 1
ATOM 2982 N N . LEU A 1 375 ? -6.139 -15.309 -10.027 1.00 84.69 375 LEU A N 1
ATOM 2983 C CA . LEU A 1 375 ? -5.567 -16.478 -10.697 1.00 84.69 375 LEU A CA 1
ATOM 2984 C C . LEU A 1 375 ? -4.249 -16.972 -10.070 1.00 84.69 375 LEU A C 1
ATOM 2986 O O . LEU A 1 375 ? -3.829 -18.080 -10.381 1.00 84.69 375 LEU A O 1
ATOM 2990 N N . ALA A 1 376 ? -3.578 -16.173 -9.236 1.00 68.12 376 ALA A N 1
ATOM 2991 C CA . ALA A 1 376 ? -2.288 -16.531 -8.637 1.00 68.12 376 ALA A CA 1
ATOM 2992 C C . ALA A 1 376 ? -2.404 -17.405 -7.375 1.00 68.12 376 ALA A C 1
ATOM 2994 O O . ALA A 1 376 ? -1.398 -17.840 -6.822 1.00 68.12 376 ALA A O 1
ATOM 2995 N N . LYS A 1 377 ? -3.628 -17.667 -6.896 1.00 53.62 377 LYS A N 1
ATOM 2996 C CA . LYS A 1 377 ? -3.848 -18.417 -5.657 1.00 53.62 377 LYS A CA 1
ATOM 2997 C C . LYS A 1 377 ? -3.322 -19.852 -5.752 1.00 53.62 377 LYS A C 1
ATOM 2999 O O . LYS A 1 377 ? -3.919 -20.685 -6.430 1.00 53.62 377 LYS A O 1
ATOM 3004 N N . GLY A 1 378 ? -2.288 -20.149 -4.964 1.00 48.41 378 GLY A N 1
ATOM 3005 C CA . GLY A 1 378 ? -1.793 -21.512 -4.744 1.00 48.41 378 GLY A CA 1
ATOM 3006 C C . GLY A 1 378 ? -0.803 -22.026 -5.791 1.00 48.41 378 GLY A C 1
ATOM 3007 O O . GLY A 1 378 ? -0.639 -23.241 -5.895 1.00 48.41 378 GLY A O 1
ATOM 3008 N N . SER A 1 379 ? -0.169 -21.132 -6.559 1.00 37.84 379 SER A N 1
ATOM 3009 C CA . SER A 1 379 ? 0.898 -21.462 -7.523 1.00 37.84 379 SER A CA 1
ATOM 3010 C C . SER A 1 379 ? 2.310 -21.276 -6.984 1.00 37.84 379 SER A C 1
ATOM 3012 O O . SER A 1 379 ? 2.565 -20.294 -6.252 1.00 37.84 379 SER A O 1
#

Secondary structure (DSSP, 8-state):
-------B-TTSBBPSEEEEE-HHHHHHHHS---TT--TTTHHHHTHHHHHHHHHHHHHHTTEEEEEEEGGGGBS-S-----EEEEEESSGGGS-S-----EETTEEPEEEEEETT-HHHHHHHHHHHTB-TTS-B-EEEEEE-S-SS-------S--TTHHHHHHHHHHHHHHTTS----EEEEE--TT---THHHHHHHHHHHTT-EE--B------THHHH-HHHHHHHHHHHHHHHHHHHHH--S-EEEEEETHHHHHHHHHHHHHGGG---EEEEEEES--B-TT--GGGTBTTTEEEEEEEEETT-TTGGG--TT--TT---TTBS-HHHH------TTEEEEEESS--TTTTTSHHHIIIIIHHHHHTTTT-

Solvent-accessible surface area (backbone atoms only — not comparable to full-atom values): 20769 Å² total; per-residue (Å²): 129,87,73,85,78,83,54,62,46,99,88,28,41,28,48,67,50,71,45,79,46,49,68,66,56,47,41,60,72,58,22,45,68,61,90,90,56,58,89,54,40,55,70,39,30,72,44,38,61,55,50,51,52,49,53,52,51,38,55,78,52,63,30,39,31,38,39,38,13,58,51,47,58,33,75,55,79,74,53,89,49,55,42,35,38,39,32,16,66,36,72,88,54,51,69,92,73,75,76,76,60,68,44,96,91,41,72,56,54,72,44,77,46,28,62,75,40,55,68,59,49,44,20,46,52,37,46,42,22,35,44,99,82,76,42,74,28,22,26,41,30,32,63,48,97,49,91,66,83,84,82,72,78,76,81,75,90,55,94,49,30,68,56,37,43,46,40,56,58,21,48,69,62,27,77,78,50,82,72,72,28,37,38,32,40,26,53,35,66,73,34,86,48,79,61,50,65,63,46,41,33,60,41,28,55,70,29,29,46,70,57,64,57,80,88,64,72,36,63,77,65,46,78,54,34,64,69,60,43,49,52,52,32,51,51,49,52,56,49,50,52,54,51,54,76,77,44,92,64,50,37,26,40,36,20,26,27,54,19,34,46,40,54,53,52,41,54,73,71,47,51,90,76,46,75,65,27,32,33,38,38,37,35,41,21,37,28,22,31,81,58,61,56,70,80,38,44,77,70,34,24,43,29,37,39,39,40,20,15,68,59,25,82,64,37,78,74,37,41,72,33,31,50,102,81,26,85,40,72,60,25,4,31,20,11,43,78,37,58,76,60,84,46,95,50,50,45,75,49,79,37,79,88,36,32,71,82,61,60,79,39,68,65,44,45,62,70,48,49,47,56,57,58,66,70,36,72,92,101

Radius of gyration: 23.9 Å; Cα contacts (8 Å, |Δi|>4): 711; chains: 1; bounding box: 61×42×67 Å

Sequence (379 aa):
MVLPKLHFDSDGNLSPGTHEITKELFLETFCFLEEGANIFSGVRHRFQQAFSDMCNWADRNDATSIVVGGSFVTDKPYPNDIDVIVFFKQAKDIPRNIELLEYDGVRCDIQVLSEDQPQICEAFVKVLATSRRDTPRGVVQIKFDSQVKTHHTPHHKNELFDVALASYQGRKITSLRQLKGVVVPIHGILSDAEWVPHMSLILSTSGWAVAPYVYGKRMPTLLSNSSDRARVVEGFRDWLTTIRSNFDGPISILAHSFGTYVIAKYLSEAGDLTSKFDSIILCGSILSKEFDWSLYLEKNIGRVLNTVSEEDQWVKYMPEGGRVLVSDPLYGDAGREGFNCSHPNFSQVRSKLLQHSNIFKDDVIRGLWLPFLDLAKGS

Mean predicted aligned error: 15.18 Å

Foldseek 3Di:
DDAPDFDADPVQFTDFDEAEHALVVLCVVQQDDDDPDPPLSNQRVQCSVLSVVVVVVLVVLQWFKKKWAQPRRGRDSDGPATAIETEDAAPVSPDLDPPQSQGPNDTHPYHYDYVVCVLLVLLQVCLRQADPVRDGGYMYMHGDPDPDDPDHTNDDDDPCNVLNNLQVVLQVQQVVDAAQEEEEEDEAAQDPPVLQSVLCSVQSSVRYHYDYDDPDHHDPVCLQDPVSLVVSLVSVVVSVVSCVVHDVHAYEYEAAEVSLVSVLVNCVPCPLVAAAHLEYEYAQYQFALASACVSCDPRRYPAYEAEAAQPAPPSVQWPQCGDVSHRDNGGHRCNHVNHPYDDPRYYYHYDPVDYRPCCSDPCNSVVPVSVNSSVSRPD